Protein AF-A0A2N2WXF6-F1 (afdb_monomer)

Solvent-accessible surface area (backbone atoms only — not comparable to full-atom values): 20329 Å² total; per-residue (Å²): 140,81,84,92,84,90,85,88,83,91,85,85,88,80,92,73,84,76,74,72,74,76,75,70,70,71,74,76,61,56,58,72,74,42,48,30,47,74,72,28,68,58,71,64,45,76,46,80,55,61,87,89,50,69,46,80,43,76,74,46,60,40,32,38,48,75,59,39,47,95,58,101,67,74,48,44,33,34,38,33,31,18,39,60,92,53,82,56,78,78,55,28,78,71,47,73,38,71,59,57,52,54,74,30,26,41,49,58,44,38,51,41,45,43,70,25,67,50,55,57,79,39,79,42,53,36,31,40,33,42,41,34,42,49,83,92,68,79,44,64,69,34,63,25,75,66,42,45,29,34,39,21,34,58,78,72,64,51,40,56,33,22,48,21,18,42,70,78,66,62,43,38,75,77,30,52,42,23,27,17,85,37,55,92,41,50,52,23,31,25,45,40,70,42,38,62,53,59,72,97,52,32,20,28,37,39,36,26,39,28,96,84,65,49,41,41,93,88,53,29,59,46,38,14,19,66,74,76,81,78,40,40,43,28,75,66,93,39,34,60,36,77,64,97,57,63,46,39,22,47,37,36,38,27,72,82,80,30,33,41,50,77,43,81,46,52,45,23,44,35,16,64,16,38,93,65,22,57,62,72,97,63,78,67,56,51,86,83,40,50,46,71,40,48,76,38,84,89,80,52,28,30,36,41,76,49,63,34,36,61,33,35,33,37,39,24,32,54,57,23,77,90,48,27,38,12,27,70,83,75,78,53,48,48,34,83,73,30,37,68,36,79,37,87,59,63,45,39,30,43,38,36,42,36,46,58,44,40,95,61,22,34,60,49,80,44,76,59,132

Nearest PDB structures (foldseek):
  1c12-assembly1_B  TM=3.785E-01  e=2.304E-01  Mus musculus
  3uls-assembly2_B  TM=2.995E-01  e=1.316E-01  Homo sapiens
  8x0x-assembly1_H  TM=3.330E-01  e=4.945E-01  Homo sapiens
  7kgv-assembly1_D  TM=3.093E-01  e=8.229E-01  Mus musculus
  8ef3-assembly2_C  TM=3.001E-01  e=1.679E+00  Macaca mulatta

Secondary structure (DSSP, 8-state):
---------------------------------B---EEESPTT-EEE--TTS-TTSEEEEEEEPPPB-SS---EEEEEEEEETTSTTSS-EEEEEESSSEEEEEHHHHHHHHHHTTPPTTS-EEEEEEEEEEESSSSPPPEEPPPEEEEEE-------EEE--BGGGTS-GGGS-EEE-SSTT--EEEEEEEE-S-SGGG-SB-EE---TTS--STTTS-EEEE-SS-SSBEESSSPBPB--SSSEEEEEEEETTTTEEEEEE--EEEEBTTSTTBSPPSS-S--TTSSEEPEEETTTTEEEEEEEE-SSEEEEEETTEEEEEEE-SSSSSB-EETPPPEEP-S-EEEEEEEE--STT--EEEEEE--

pLDDT: mean 90.27, std 15.22, range [34.81, 98.88]

Mean predicted aligned error: 9.5 Å

Structure (mmCIF, N/CA/C/O backbone):
data_AF-A0A2N2WXF6-F1
#
_entry.id   AF-A0A2N2WXF6-F1
#
loop_
_atom_site.group_PDB
_atom_site.id
_atom_site.type_symbol
_atom_site.label_atom_id
_atom_site.label_alt_id
_atom_site.label_comp_id
_atom_site.label_asym_id
_atom_site.label_entity_id
_atom_site.label_seq_id
_atom_site.pdbx_PDB_ins_code
_atom_site.Cartn_x
_atom_site.Cartn_y
_atom_site.Cartn_z
_atom_site.occupancy
_atom_site.B_iso_or_equiv
_atom_site.auth_seq_id
_atom_site.auth_comp_id
_atom_site.auth_asym_id
_atom_site.auth_atom_id
_atom_site.pdbx_PDB_model_num
ATOM 1 N N . MET A 1 1 ? -80.397 -57.110 -20.026 1.00 34.81 1 MET A N 1
ATOM 2 C CA . MET A 1 1 ? -79.674 -58.390 -20.233 1.00 34.81 1 MET A CA 1
ATOM 3 C C . MET A 1 1 ? -78.201 -58.099 -19.956 1.00 34.81 1 MET A C 1
ATOM 5 O O . MET A 1 1 ? -77.703 -57.219 -20.628 1.00 34.81 1 MET A O 1
ATOM 9 N N . LYS A 1 2 ? -77.456 -58.656 -18.992 1.00 36.03 2 LYS A N 1
ATOM 10 C CA . LYS A 1 2 ? -77.538 -59.871 -18.164 1.00 36.03 2 LYS A CA 1
ATOM 11 C C . LYS A 1 2 ? -76.634 -59.682 -16.908 1.00 36.03 2 LYS A C 1
ATOM 13 O O . LYS A 1 2 ? -75.525 -59.198 -17.074 1.00 36.03 2 LYS A O 1
ATOM 18 N N . ASN A 1 3 ? -77.138 -60.126 -15.742 1.00 37.66 3 ASN A N 1
ATOM 19 C CA . ASN A 1 3 ? -76.495 -60.833 -14.597 1.00 37.66 3 ASN A CA 1
ATOM 20 C C . ASN A 1 3 ? -75.358 -60.110 -13.821 1.00 37.66 3 ASN A C 1
ATOM 22 O O . ASN A 1 3 ? -74.318 -59.844 -14.400 1.00 37.66 3 ASN A O 1
ATOM 26 N N . ILE A 1 4 ? -75.444 -59.698 -12.541 1.00 46.06 4 ILE A N 1
ATOM 27 C CA . ILE A 1 4 ? -75.724 -60.375 -11.240 1.00 46.06 4 ILE A CA 1
ATOM 28 C C . ILE A 1 4 ? -74.871 -61.641 -10.986 1.00 46.06 4 ILE A C 1
ATOM 30 O O . ILE A 1 4 ? -75.158 -62.653 -11.615 1.00 46.06 4 ILE A O 1
ATOM 34 N N . PHE A 1 5 ? -73.914 -61.599 -10.028 1.00 44.88 5 PHE A N 1
ATOM 35 C CA . PHE A 1 5 ? -73.783 -62.481 -8.828 1.00 44.88 5 PHE A CA 1
ATOM 36 C C . PHE A 1 5 ? -72.400 -62.392 -8.102 1.00 44.88 5 PHE A C 1
ATOM 38 O O . PHE A 1 5 ? -71.401 -62.822 -8.659 1.00 44.88 5 PHE A O 1
ATOM 45 N N . LYS A 1 6 ? -72.441 -61.954 -6.821 1.00 37.81 6 LYS A N 1
ATOM 46 C CA . LYS A 1 6 ? -71.768 -62.448 -5.574 1.00 37.81 6 LYS A CA 1
ATOM 47 C C . LYS A 1 6 ? -70.219 -62.444 -5.456 1.00 37.81 6 LYS A C 1
ATOM 49 O O . LYS A 1 6 ? -69.533 -62.856 -6.368 1.00 37.81 6 LYS A O 1
ATOM 54 N N . PHE A 1 7 ? -69.601 -62.050 -4.329 1.00 41.47 7 PHE A N 1
ATOM 55 C CA . PHE A 1 7 ? -69.764 -62.628 -2.981 1.00 41.47 7 PHE A CA 1
ATOM 56 C C . PHE A 1 7 ? -69.361 -61.676 -1.829 1.00 41.47 7 PHE A C 1
ATOM 58 O O . PHE A 1 7 ? -68.439 -60.877 -1.943 1.00 41.47 7 PHE A O 1
ATOM 65 N N . LEU A 1 8 ? -70.063 -61.846 -0.708 1.00 47.53 8 LEU A N 1
ATOM 66 C CA . LEU A 1 8 ? -69.874 -61.271 0.625 1.00 47.53 8 LEU A CA 1
ATOM 67 C C . LEU A 1 8 ? -68.949 -62.185 1.453 1.00 47.53 8 LEU A C 1
ATOM 69 O O . LEU A 1 8 ? -69.229 -63.381 1.506 1.00 47.53 8 LEU A O 1
ATOM 73 N N . PHE A 1 9 ? -67.954 -61.651 2.173 1.00 38.91 9 PHE A N 1
ATOM 74 C CA . PHE A 1 9 ? -67.569 -62.215 3.475 1.00 38.91 9 PHE A CA 1
ATOM 75 C C . PHE A 1 9 ? -66.915 -61.171 4.390 1.00 38.91 9 PHE A C 1
ATOM 77 O O . PHE A 1 9 ? -65.898 -60.563 4.072 1.00 38.91 9 PHE A O 1
ATOM 84 N N . LEU A 1 10 ? -67.569 -60.985 5.530 1.00 44.59 10 LEU A N 1
ATOM 85 C CA . LEU A 1 10 ? -67.175 -60.232 6.709 1.00 44.59 10 LEU A CA 1
ATOM 86 C C . LEU A 1 10 ? -66.185 -61.088 7.518 1.00 44.59 10 LEU A C 1
ATOM 88 O O . LEU A 1 10 ? -66.525 -62.222 7.853 1.00 44.59 10 LEU A O 1
ATOM 92 N N . LEU A 1 11 ? -65.010 -60.561 7.881 1.00 44.84 11 LEU A N 1
ATOM 93 C CA . LEU A 1 11 ? -64.246 -61.093 9.011 1.00 44.84 11 LEU A CA 1
ATOM 94 C C . LEU A 1 11 ? -63.618 -59.966 9.841 1.00 44.84 11 LEU A C 1
ATOM 96 O O . LEU A 1 11 ? -62.830 -59.148 9.383 1.00 44.84 11 LEU A O 1
ATOM 100 N N . THR A 1 12 ? -64.079 -59.971 11.076 1.00 45.47 12 THR A N 1
ATOM 101 C CA . THR A 1 12 ? -63.810 -59.179 12.266 1.00 45.47 12 THR A CA 1
ATOM 102 C C . THR A 1 12 ? -62.343 -59.130 12.720 1.00 45.47 12 THR A C 1
ATOM 104 O O . THR A 1 12 ? -61.651 -60.140 12.696 1.00 45.47 12 THR A O 1
ATOM 107 N N . PHE A 1 13 ? -62.007 -57.990 13.343 1.00 41.56 13 PHE A N 1
ATOM 108 C CA . PHE A 1 13 ? -61.134 -57.841 14.523 1.00 41.56 13 PHE A CA 1
ATOM 109 C C . PHE A 1 13 ? -59.609 -57.835 14.322 1.00 41.56 13 PHE A C 1
ATOM 111 O O . PHE A 1 13 ? -58.979 -58.886 14.305 1.00 41.56 13 PHE A O 1
ATOM 118 N N . THR A 1 14 ? -58.992 -56.649 14.385 1.00 47.09 14 THR A N 1
ATOM 119 C CA . THR A 1 14 ? -58.026 -56.343 15.463 1.00 47.09 14 THR A CA 1
ATOM 120 C C . THR A 1 14 ? -57.736 -54.843 15.545 1.00 47.09 14 THR A C 1
ATOM 122 O O . THR A 1 14 ? -57.273 -54.217 14.599 1.00 47.09 14 THR A O 1
ATOM 125 N N . VAL A 1 15 ? -58.024 -54.275 16.716 1.00 52.28 15 VAL A N 1
ATOM 126 C CA . VAL A 1 15 ? -57.452 -53.019 17.197 1.00 52.28 15 VAL A CA 1
ATOM 127 C C . VAL A 1 15 ? -55.966 -53.265 17.437 1.00 52.28 15 VAL A C 1
ATOM 129 O O . VAL A 1 15 ? -55.613 -54.070 18.295 1.00 52.28 15 VAL A O 1
ATOM 132 N N . THR A 1 16 ? -55.104 -52.547 16.728 1.00 46.34 16 THR A N 1
ATOM 133 C CA . THR A 1 16 ? -53.757 -52.240 17.211 1.00 46.34 16 THR A CA 1
ATOM 134 C C . THR A 1 16 ? -53.600 -50.735 17.154 1.00 46.34 16 THR A C 1
ATOM 136 O O . THR A 1 16 ? -53.390 -50.149 16.094 1.00 46.34 16 THR A O 1
ATOM 139 N N . LEU A 1 17 ? -53.763 -50.124 18.323 1.00 46.56 17 LEU A N 1
ATOM 140 C CA . LEU A 1 17 ? -53.219 -48.816 18.635 1.00 46.56 17 LEU A CA 1
ATOM 141 C C . LEU A 1 17 ? -51.705 -48.896 18.404 1.00 46.56 17 LEU A C 1
ATOM 143 O O . LEU A 1 17 ? -50.976 -49.376 19.267 1.00 46.56 17 LEU A O 1
ATOM 147 N N . PHE A 1 18 ? -51.228 -48.453 17.244 1.00 48.16 18 PHE A N 1
ATOM 148 C CA . PHE A 1 18 ? -49.892 -47.883 17.191 1.00 48.16 18 PHE A CA 1
ATOM 149 C C . PHE A 1 18 ? -50.034 -46.464 17.732 1.00 48.16 18 PHE A C 1
ATOM 151 O O . PHE A 1 18 ? -50.388 -45.533 17.011 1.00 48.16 18 PHE A O 1
ATOM 158 N N . SER A 1 19 ? -49.822 -46.337 19.042 1.00 44.06 19 SER A N 1
ATOM 159 C CA . SER A 1 19 ? -49.253 -45.115 19.590 1.00 44.06 19 SER A CA 1
ATOM 160 C C . SER A 1 19 ? -47.913 -44.949 18.882 1.00 44.06 19 SER A C 1
ATOM 162 O O . SER A 1 19 ? -46.944 -45.625 19.218 1.00 44.06 19 SER A O 1
ATOM 164 N N . CYS A 1 20 ? -47.863 -44.124 17.836 1.00 44.50 20 CYS A N 1
ATOM 165 C CA . CYS A 1 20 ? -46.648 -43.355 17.653 1.00 44.50 20 CYS A CA 1
ATOM 166 C C . CYS A 1 20 ? -46.577 -42.509 18.914 1.00 44.50 20 CYS A C 1
ATOM 168 O O . CYS A 1 20 ? -47.390 -41.600 19.079 1.00 44.50 20 CYS A O 1
ATOM 170 N N . ASP A 1 21 ? -45.667 -42.863 19.821 1.00 43.91 21 ASP A N 1
ATOM 171 C CA . ASP A 1 21 ? -45.118 -41.868 20.720 1.00 43.91 21 ASP A CA 1
ATOM 172 C C . ASP A 1 21 ? -44.695 -40.712 19.814 1.00 43.91 21 ASP A C 1
ATOM 174 O O . ASP A 1 21 ? -43.695 -40.782 19.096 1.00 43.91 21 ASP A O 1
ATOM 178 N N . ASN A 1 22 ? -45.498 -39.649 19.807 1.00 46.41 22 ASN A N 1
ATOM 179 C CA . ASN A 1 22 ? -44.905 -38.338 19.731 1.00 46.41 22 ASN A CA 1
ATOM 180 C C . ASN A 1 22 ? -44.060 -38.277 21.000 1.00 46.41 22 ASN A C 1
ATOM 182 O O . ASN A 1 22 ? -44.533 -37.863 22.056 1.00 46.41 22 ASN A O 1
ATOM 186 N N . GLU A 1 23 ? -42.824 -38.764 20.896 1.00 44.28 23 GLU A N 1
ATOM 187 C CA . GLU A 1 23 ? -41.710 -38.214 21.641 1.00 44.28 23 GLU A CA 1
ATOM 188 C C . GLU A 1 23 ? -41.713 -36.727 21.271 1.00 44.28 23 GLU A C 1
ATOM 190 O O . GLU A 1 23 ? -40.991 -36.270 20.383 1.00 44.28 23 GLU A O 1
ATOM 195 N N . ASP A 1 24 ? -42.594 -35.973 21.934 1.00 45.84 24 ASP A N 1
ATOM 196 C CA . ASP A 1 24 ? -42.311 -34.629 22.377 1.00 45.84 24 ASP A CA 1
ATOM 197 C C . ASP A 1 24 ? -41.002 -34.772 23.153 1.00 45.84 24 ASP A C 1
ATOM 199 O O . ASP A 1 24 ? -40.972 -34.862 24.382 1.00 45.84 24 ASP A O 1
ATOM 203 N N . GLN A 1 25 ? -39.882 -34.816 22.423 1.00 50.38 25 GLN A N 1
ATOM 204 C CA . GLN A 1 25 ? -38.654 -34.271 22.943 1.00 50.38 25 GLN A CA 1
ATOM 205 C C . GLN A 1 25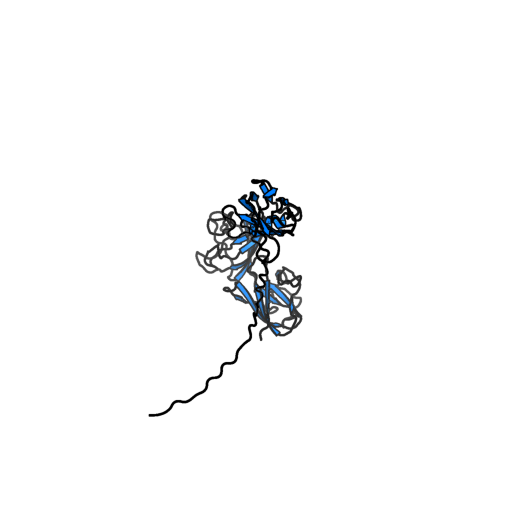 ? -39.017 -32.828 23.217 1.00 50.38 25 GLN A C 1
ATOM 207 O O . GLN A 1 25 ? -38.971 -31.989 22.319 1.00 50.38 25 GLN A O 1
ATOM 212 N N . ALA A 1 26 ? -39.487 -32.577 24.439 1.00 47.69 26 ALA A N 1
ATOM 213 C CA . ALA A 1 26 ? -39.651 -31.255 24.978 1.00 47.69 26 ALA A CA 1
ATOM 214 C C . ALA A 1 26 ? -38.295 -30.596 24.762 1.00 47.69 26 ALA A C 1
ATOM 216 O O . ALA A 1 26 ? -37.340 -30.867 25.492 1.00 47.69 26 ALA A O 1
ATOM 217 N N . GLN A 1 27 ? -38.172 -29.823 23.679 1.00 51.12 27 GLN A N 1
ATOM 218 C CA . GLN A 1 27 ? -37.011 -28.991 23.470 1.00 51.12 27 GLN A CA 1
ATOM 219 C C . GLN A 1 27 ? -36.976 -28.126 24.715 1.00 51.12 27 GLN A C 1
ATOM 221 O O . GLN A 1 27 ? -37.890 -27.338 24.956 1.00 51.12 27 GLN A O 1
ATOM 226 N N . LEU A 1 28 ? -35.973 -28.355 25.560 1.00 55.12 28 LEU A N 1
ATOM 227 C CA . LEU A 1 28 ? -35.718 -27.537 26.729 1.00 55.12 28 LEU A CA 1
ATOM 228 C C . LEU A 1 28 ? -35.285 -26.165 26.209 1.00 55.12 28 LEU A C 1
ATOM 230 O O . LEU A 1 28 ? -34.100 -25.864 26.106 1.00 55.12 28 LEU A O 1
ATOM 234 N N . THR A 1 29 ? -36.253 -25.343 25.813 1.00 58.97 29 THR A N 1
ATOM 235 C CA . THR A 1 29 ? -36.040 -23.936 25.509 1.00 58.97 29 THR A CA 1
ATOM 236 C C . THR A 1 29 ? -35.796 -23.232 26.826 1.00 58.97 29 THR A C 1
ATOM 238 O O . THR A 1 29 ? -36.723 -22.961 27.590 1.00 58.97 29 THR A O 1
ATOM 241 N N . ILE A 1 30 ? -34.526 -22.957 27.104 1.00 65.00 30 ILE A N 1
ATOM 242 C CA . ILE A 1 30 ? -34.134 -22.109 28.219 1.00 65.00 30 ILE A CA 1
ATOM 243 C C . ILE A 1 30 ? -34.532 -20.682 27.843 1.00 65.00 30 ILE A C 1
ATOM 245 O O . ILE A 1 30 ? -33.979 -20.096 26.910 1.00 65.00 30 ILE A O 1
ATOM 249 N N . SER A 1 31 ? -35.542 -20.147 28.529 1.00 65.19 31 SER A N 1
ATOM 250 C CA . SER A 1 31 ? -35.982 -18.774 28.310 1.00 65.19 31 SER A CA 1
ATOM 251 C C . SER A 1 31 ? -35.073 -17.803 29.059 1.00 65.19 31 SER A C 1
ATOM 253 O O . SER A 1 31 ? -34.809 -18.010 30.245 1.00 65.19 31 SER A O 1
ATOM 255 N N . PRO A 1 32 ? -34.624 -16.729 28.406 1.00 69.88 32 PRO A N 1
ATOM 256 C CA . PRO A 1 32 ? -33.845 -15.709 29.078 1.00 69.88 32 PRO A CA 1
ATOM 257 C C . PRO A 1 32 ? -34.661 -14.899 30.092 1.00 69.88 32 PRO A C 1
ATOM 259 O O . PRO A 1 32 ? -35.878 -14.750 29.950 1.00 69.88 32 PRO A O 1
ATOM 262 N N . LYS A 1 33 ? -33.982 -14.365 31.114 1.00 79.94 33 LYS A N 1
ATOM 263 C CA . LYS A 1 33 ? -34.618 -13.663 32.245 1.00 79.94 33 LYS A CA 1
ATOM 264 C C . LYS A 1 33 ? -34.015 -12.305 32.557 1.00 79.94 33 LYS A C 1
ATOM 266 O O . LYS A 1 33 ? -34.724 -11.436 33.054 1.00 79.94 33 LYS A O 1
ATOM 271 N N . GLY A 1 34 ? -32.737 -12.122 32.256 1.00 82.50 34 GLY A N 1
ATOM 272 C CA . GLY A 1 34 ? -32.068 -10.833 32.344 1.00 82.50 34 GLY A CA 1
ATOM 273 C C . GLY A 1 34 ? -30.745 -10.870 31.598 1.00 82.50 34 GLY A C 1
ATOM 274 O O . GLY A 1 34 ? -30.006 -11.853 31.693 1.00 82.50 34 GLY A O 1
ATOM 275 N N . ALA A 1 35 ? -30.455 -9.807 30.855 1.00 87.62 35 ALA A N 1
ATOM 276 C CA . ALA A 1 35 ? -29.154 -9.629 30.235 1.00 87.62 35 ALA A CA 1
ATOM 277 C C . ALA A 1 35 ? -28.080 -9.331 31.292 1.00 87.62 35 ALA A C 1
ATOM 279 O O . ALA A 1 35 ? -28.384 -8.917 32.411 1.00 87.62 35 ALA A O 1
ATOM 280 N N . GLY A 1 36 ? -26.819 -9.557 30.922 1.00 90.44 36 GLY A N 1
ATOM 281 C CA . GLY A 1 36 ? -25.702 -9.044 31.706 1.00 90.44 36 GLY A CA 1
ATOM 282 C C . GLY A 1 36 ? -25.652 -7.518 31.634 1.00 90.44 36 GLY A C 1
ATOM 283 O O . GLY A 1 36 ? -26.068 -6.927 30.639 1.00 90.44 36 GLY A O 1
ATOM 284 N N . GLU A 1 37 ? -25.130 -6.892 32.681 1.00 96.12 37 GLU A N 1
ATOM 285 C CA . GLU A 1 37 ? -24.944 -5.441 32.761 1.00 96.12 37 GLU A CA 1
ATOM 286 C C . GLU A 1 37 ? -23.451 -5.136 32.792 1.00 96.12 37 GLU A C 1
ATOM 288 O O . GLU A 1 37 ? -22.734 -5.700 33.621 1.00 96.12 37 GLU A O 1
ATOM 293 N N . ILE A 1 38 ? -22.985 -4.267 31.895 1.00 98.00 38 ILE A N 1
ATOM 294 C CA . ILE A 1 38 ? -21.584 -3.842 31.855 1.00 98.00 38 ILE A CA 1
ATOM 295 C C . ILE A 1 38 ? -21.299 -2.975 33.082 1.00 98.00 38 ILE A C 1
ATOM 297 O O . ILE A 1 38 ? -21.958 -1.967 33.309 1.00 98.00 38 ILE A O 1
ATOM 301 N N . THR A 1 39 ? -20.301 -3.372 33.866 1.00 97.88 39 THR A N 1
ATOM 302 C CA . THR A 1 39 ? -19.884 -2.680 35.094 1.00 97.88 39 THR A CA 1
ATOM 303 C C . THR A 1 39 ? -18.593 -1.885 34.919 1.00 97.88 39 THR A C 1
ATOM 305 O O . THR A 1 39 ? -18.289 -1.017 35.731 1.00 97.88 39 THR A O 1
ATOM 308 N N . SER A 1 40 ? -17.802 -2.200 33.892 1.00 97.25 40 SER A N 1
ATOM 309 C CA . SER A 1 40 ? -16.583 -1.476 33.531 1.00 97.25 40 SER A CA 1
ATOM 310 C C . SER A 1 40 ? -16.248 -1.731 32.057 1.00 97.25 40 SER A C 1
ATOM 312 O O . SER A 1 40 ? -16.478 -2.855 31.604 1.00 97.25 40 SER A O 1
ATOM 314 N N . PRO A 1 41 ? -15.684 -0.762 31.315 1.00 97.69 41 PRO A N 1
ATOM 315 C CA . PRO A 1 41 ? -15.439 0.628 31.721 1.00 97.69 41 PRO A CA 1
ATOM 316 C C . PRO A 1 41 ? -16.738 1.418 31.946 1.00 97.69 41 PRO A C 1
ATOM 318 O O . PRO A 1 41 ? -17.813 0.992 31.536 1.00 97.69 41 PRO A O 1
ATOM 321 N N . GLU A 1 42 ? -16.648 2.567 32.618 1.00 96.88 42 GLU A N 1
ATOM 322 C CA . GLU A 1 42 ? -17.785 3.489 32.722 1.00 96.88 42 GLU A CA 1
ATOM 323 C C . GLU A 1 42 ? -18.061 4.140 31.358 1.00 96.88 42 GLU A C 1
ATOM 325 O O . GLU A 1 42 ? -17.135 4.393 30.575 1.00 96.88 42 GLU A O 1
ATOM 330 N N . ALA A 1 43 ? -19.328 4.447 31.074 1.00 96.94 43 ALA A N 1
ATOM 331 C CA . ALA A 1 43 ? -19.690 5.197 29.876 1.00 96.94 43 ALA A CA 1
ATOM 332 C C . ALA A 1 43 ? -18.969 6.559 29.850 1.00 96.94 43 ALA A C 1
ATOM 334 O O . ALA A 1 43 ? -18.886 7.258 30.858 1.00 96.94 43 ALA A O 1
ATOM 335 N N . GLY A 1 44 ? -18.435 6.929 28.689 1.00 97.12 44 GLY A N 1
ATOM 336 C CA . GLY A 1 44 ? -17.627 8.129 28.485 1.00 97.12 44 GLY A CA 1
ATOM 337 C C . GLY A 1 44 ? -16.143 7.969 28.826 1.00 97.12 44 GLY A C 1
ATOM 338 O O . GLY A 1 44 ? -15.398 8.938 28.686 1.00 97.12 44 GLY A O 1
ATOM 339 N N . THR A 1 45 ? -15.682 6.781 29.242 1.00 98.44 45 THR A N 1
ATOM 340 C CA . THR A 1 45 ? -14.241 6.521 29.420 1.00 98.44 45 THR A CA 1
ATOM 341 C C . THR A 1 45 ? -13.489 6.796 28.117 1.00 98.44 45 THR A C 1
ATOM 343 O O . THR A 1 45 ? -13.935 6.389 27.044 1.00 98.44 45 THR A O 1
ATOM 346 N N . VAL A 1 46 ? -12.343 7.475 28.216 1.00 98.56 46 VAL A N 1
ATOM 347 C CA . VAL A 1 46 ? -11.499 7.846 27.073 1.00 98.56 46 VAL A CA 1
ATOM 348 C C . VAL A 1 46 ? -10.282 6.925 26.995 1.00 98.56 46 VAL A C 1
ATOM 350 O O . VAL A 1 46 ? -9.548 6.793 27.974 1.00 98.56 46 VAL A O 1
ATOM 353 N N . PHE A 1 47 ? -10.032 6.354 25.819 1.00 98.19 47 PHE A N 1
ATOM 354 C CA . PHE A 1 47 ? -8.832 5.586 25.492 1.00 98.19 47 PHE A CA 1
ATOM 355 C C . PHE A 1 47 ? -8.085 6.257 24.338 1.00 98.19 47 PHE A C 1
ATOM 357 O O . PHE A 1 47 ? -8.607 6.366 23.233 1.00 98.19 47 PHE A O 1
ATOM 364 N N . VAL A 1 48 ? -6.846 6.684 24.574 1.00 97.56 48 VAL A N 1
ATOM 365 C CA . VAL A 1 48 ? -5.954 7.191 23.521 1.00 97.56 48 VAL A CA 1
ATOM 366 C C . VAL A 1 48 ? -4.861 6.156 23.315 1.00 97.56 48 VAL A C 1
ATOM 368 O O . VAL A 1 48 ? -4.066 5.924 24.221 1.00 97.56 48 VAL A O 1
ATOM 371 N N . LEU A 1 49 ? -4.860 5.502 22.156 1.00 96.88 49 LEU A N 1
ATOM 372 C CA . LEU A 1 49 ? -3.934 4.414 21.856 1.00 96.88 49 LEU A CA 1
ATOM 373 C C . LEU A 1 49 ? -2.662 4.969 21.213 1.00 96.88 49 LEU A C 1
ATOM 375 O O . LEU A 1 49 ? -2.727 5.866 20.372 1.00 96.88 49 LEU A O 1
ATOM 379 N N . ASN A 1 50 ? -1.506 4.430 21.602 1.00 91.12 50 ASN A N 1
ATOM 380 C CA . ASN A 1 50 ? -0.204 4.894 21.133 1.00 91.12 50 ASN A CA 1
ATOM 381 C C . ASN A 1 50 ? 0.594 3.745 20.480 1.00 91.12 50 ASN A C 1
ATOM 383 O O . ASN A 1 50 ? 0.848 2.735 21.144 1.00 91.12 50 ASN A O 1
ATOM 387 N N . PRO A 1 51 ? 1.041 3.887 19.215 1.00 90.00 51 PRO A N 1
ATOM 388 C CA . PRO A 1 51 ? 1.868 2.873 18.557 1.00 90.00 51 PRO A CA 1
ATOM 389 C C . PRO A 1 51 ? 3.248 2.687 19.207 1.00 90.00 51 PRO A C 1
ATOM 391 O O . PRO A 1 51 ? 3.871 1.645 19.021 1.00 90.00 51 PRO A O 1
ATOM 394 N N . GLU A 1 52 ? 3.741 3.668 19.970 1.00 90.56 52 GLU A N 1
ATOM 395 C CA . GLU A 1 52 ? 5.054 3.602 20.629 1.00 90.56 52 GLU A CA 1
ATOM 396 C C . GLU A 1 52 ? 5.047 2.770 21.924 1.00 90.56 52 GLU A C 1
ATOM 398 O O . GLU A 1 52 ? 6.106 2.425 22.454 1.00 90.56 52 GLU A O 1
ATOM 403 N N . GLU A 1 53 ? 3.868 2.437 22.456 1.00 92.12 53 GLU A N 1
ATOM 404 C CA . GLU A 1 53 ? 3.744 1.579 23.633 1.00 92.12 53 GLU A CA 1
ATOM 405 C C . GLU A 1 53 ? 3.929 0.096 23.276 1.00 92.12 53 GLU A C 1
ATOM 407 O O . GLU A 1 53 ? 3.723 -0.334 22.139 1.00 92.12 53 GLU A O 1
ATOM 412 N N . ASN A 1 54 ? 4.305 -0.724 24.267 1.00 93.69 54 ASN A N 1
ATOM 413 C CA . ASN A 1 54 ? 4.391 -2.168 24.060 1.00 93.69 54 ASN A CA 1
ATOM 414 C C . ASN A 1 54 ? 2.995 -2.739 23.780 1.00 93.69 54 ASN A C 1
ATOM 416 O O . ASN A 1 54 ? 2.156 -2.823 24.677 1.00 93.69 54 ASN A O 1
ATOM 420 N N . GLN A 1 55 ? 2.798 -3.191 22.544 1.00 93.56 55 GLN A N 1
ATOM 421 C CA . GLN A 1 55 ? 1.514 -3.621 22.003 1.00 93.56 55 GLN A CA 1
ATOM 422 C C . GLN A 1 55 ? 0.869 -4.785 22.769 1.00 93.56 55 GLN A C 1
ATOM 424 O O . GLN A 1 55 ? -0.346 -4.948 22.717 1.00 93.56 55 GLN A O 1
ATOM 429 N N . THR A 1 56 ? 1.646 -5.562 23.533 1.00 96.62 56 THR A N 1
ATOM 430 C CA . THR A 1 56 ? 1.133 -6.669 24.357 1.00 96.62 56 THR A CA 1
ATOM 431 C C . THR A 1 56 ? 0.610 -6.237 25.730 1.00 96.62 56 THR A C 1
ATOM 433 O O . THR A 1 56 ? 0.107 -7.073 26.479 1.00 96.62 56 THR A O 1
ATOM 436 N N . ASN A 1 57 ? 0.747 -4.964 26.109 1.00 97.19 57 ASN A N 1
ATOM 437 C CA . ASN A 1 57 ? 0.217 -4.466 27.376 1.00 97.19 57 ASN A CA 1
ATOM 438 C C . ASN A 1 57 ? -1.316 -4.457 27.344 1.00 97.19 57 ASN A C 1
ATOM 440 O O . ASN A 1 57 ? -1.915 -3.992 26.378 1.00 97.19 57 ASN A O 1
ATOM 444 N N . THR A 1 58 ? -1.963 -4.937 28.406 1.00 97.75 58 THR A N 1
ATOM 445 C CA . THR A 1 58 ? -3.421 -4.829 28.559 1.00 97.75 58 THR A CA 1
ATOM 446 C C . THR A 1 58 ? -3.825 -3.365 28.710 1.00 97.75 58 THR A C 1
ATOM 448 O O . THR A 1 58 ? -3.342 -2.696 29.621 1.00 97.75 58 THR A O 1
ATOM 451 N N . ILE A 1 59 ? -4.728 -2.887 27.851 1.00 97.69 59 ILE A N 1
ATOM 452 C CA . ILE A 1 59 ? -5.235 -1.503 27.890 1.00 97.69 59 ILE A CA 1
ATOM 453 C C . ILE A 1 59 ? -6.742 -1.446 28.114 1.00 97.69 59 ILE A C 1
ATOM 455 O O . ILE A 1 59 ? -7.245 -0.520 28.742 1.00 97.69 59 ILE A O 1
ATOM 459 N N . PHE A 1 60 ? -7.459 -2.463 27.641 1.00 98.19 60 PHE A N 1
ATOM 460 C CA . PHE A 1 60 ? -8.904 -2.537 27.734 1.00 98.19 60 PHE A CA 1
ATOM 461 C C . PHE A 1 60 ? -9.292 -3.777 28.528 1.00 98.19 60 PHE A C 1
ATOM 463 O O . PHE A 1 60 ? -8.804 -4.879 28.283 1.00 98.19 60 PHE A O 1
ATOM 470 N N . THR A 1 61 ? -10.159 -3.602 29.518 1.00 98.25 61 THR A N 1
ATOM 471 C CA . THR A 1 61 ? -10.808 -4.706 30.222 1.00 98.25 61 THR A CA 1
ATOM 472 C C . THR A 1 61 ? -12.254 -4.326 30.449 1.00 98.25 61 THR A C 1
ATOM 474 O O . THR A 1 61 ? -12.542 -3.344 31.128 1.00 98.25 61 THR A O 1
ATOM 477 N N . ILE A 1 62 ? -13.146 -5.117 29.870 1.00 98.38 62 ILE A N 1
ATOM 478 C CA . ILE A 1 62 ? -14.582 -5.005 30.070 1.00 98.38 62 ILE A CA 1
ATOM 479 C C . ILE A 1 62 ? -15.023 -6.061 31.079 1.00 98.38 62 ILE A C 1
ATOM 481 O O . ILE A 1 62 ? -14.600 -7.215 31.001 1.00 98.38 62 ILE A O 1
ATOM 485 N N . THR A 1 63 ? -15.860 -5.664 32.034 1.00 98.44 63 THR A N 1
ATOM 486 C CA . THR A 1 63 ? -16.440 -6.538 33.061 1.00 98.44 63 THR A CA 1
ATOM 487 C C . THR A 1 63 ? -17.946 -6.343 33.128 1.00 98.44 63 THR A C 1
ATOM 489 O O . THR A 1 63 ? -18.455 -5.259 32.836 1.00 98.44 63 THR A O 1
ATOM 492 N N . TRP A 1 64 ? -18.670 -7.400 33.490 1.00 98.19 64 TRP A N 1
ATOM 493 C CA . TRP A 1 64 ? -20.127 -7.370 33.569 1.00 98.19 64 TRP A CA 1
ATOM 494 C C . TRP A 1 64 ? -20.682 -8.300 34.645 1.00 98.19 64 TRP A C 1
ATOM 496 O O . TRP A 1 64 ? -20.023 -9.233 35.103 1.00 98.19 64 TRP A O 1
ATOM 506 N N . ASN A 1 65 ? -21.938 -8.074 35.018 1.00 96.25 65 ASN A N 1
ATOM 507 C CA . ASN A 1 65 ? -22.720 -9.029 35.794 1.00 96.25 65 ASN A CA 1
ATOM 508 C C . ASN A 1 65 ? -23.189 -10.185 34.900 1.00 96.25 65 ASN A C 1
ATOM 510 O O . ASN A 1 65 ? -23.553 -9.974 33.744 1.00 96.25 65 ASN A O 1
ATOM 514 N N . SER A 1 66 ? -23.215 -11.411 35.432 1.00 93.56 66 SER A N 1
ATOM 515 C CA . SER A 1 66 ? -23.661 -12.584 34.669 1.00 93.56 66 SER A CA 1
ATOM 516 C C . SER A 1 66 ? -25.109 -12.435 34.188 1.00 93.56 66 SER A C 1
ATOM 518 O O . SER A 1 66 ? -25.975 -12.011 34.951 1.00 93.56 66 SER A O 1
ATOM 520 N N . ALA A 1 67 ? -25.387 -12.866 32.956 1.00 91.44 67 ALA A N 1
ATOM 521 C CA . ALA A 1 67 ? -26.753 -12.988 32.453 1.00 91.44 67 ALA A CA 1
ATOM 522 C C . ALA A 1 67 ? -27.537 -14.061 33.235 1.00 91.44 67 ALA A C 1
ATOM 524 O O . ALA A 1 67 ? -26.951 -15.027 33.738 1.00 91.44 67 ALA A O 1
ATOM 525 N N . ASN A 1 68 ? -28.863 -13.903 33.318 1.00 89.44 68 ASN A N 1
ATOM 526 C CA . ASN A 1 68 ? -29.758 -14.831 34.006 1.00 89.44 68 ASN A CA 1
ATOM 527 C C . ASN A 1 68 ? -30.629 -15.627 33.019 1.00 89.44 68 ASN A C 1
ATOM 529 O O . ASN A 1 68 ? -31.350 -15.061 32.192 1.00 89.44 68 ASN A O 1
ATOM 533 N N . TYR A 1 69 ? -30.604 -16.949 33.182 1.00 86.75 69 TYR A N 1
ATOM 534 C CA . TYR A 1 69 ? -31.381 -17.930 32.424 1.00 86.75 69 TYR A CA 1
ATOM 535 C C . TYR A 1 69 ? -32.226 -18.855 33.329 1.00 86.75 69 TYR A C 1
ATOM 537 O O . TYR A 1 69 ? -32.753 -19.857 32.854 1.00 86.75 69 TYR A O 1
ATOM 545 N N . ASP A 1 70 ? -32.328 -18.557 34.633 1.00 82.56 70 ASP A N 1
ATOM 546 C CA . ASP A 1 70 ? -33.011 -19.339 35.686 1.00 82.56 70 ASP A CA 1
ATOM 547 C C . ASP A 1 70 ? -32.559 -20.810 35.819 1.00 82.56 70 ASP A C 1
ATOM 549 O O . ASP A 1 70 ? -33.139 -21.589 36.578 1.00 82.56 70 ASP A O 1
ATOM 553 N N . VAL A 1 71 ? -31.490 -21.198 35.121 1.00 80.25 71 VAL A N 1
ATOM 554 C CA . VAL A 1 71 ? -30.887 -22.530 35.185 1.00 80.25 71 VAL A CA 1
ATOM 555 C C . VAL A 1 71 ? -29.368 -22.415 35.340 1.00 80.25 71 VAL A C 1
ATOM 557 O O . VAL A 1 71 ? -28.747 -21.572 34.688 1.00 80.25 71 VAL A O 1
ATOM 560 N N . PRO A 1 72 ? -28.736 -23.254 36.179 1.00 78.75 72 PRO A N 1
ATOM 561 C CA . PRO A 1 72 ? -27.287 -23.275 36.331 1.00 78.75 72 PRO A CA 1
ATOM 562 C C . PRO A 1 72 ? -26.658 -23.955 35.108 1.00 78.75 72 PRO A C 1
ATOM 564 O O . PRO A 1 72 ? -26.506 -25.174 35.062 1.00 78.75 72 PRO A O 1
ATOM 567 N N . THR A 1 73 ? -26.322 -23.163 34.095 1.00 83.19 73 THR A N 1
ATOM 568 C CA . THR A 1 73 ? -25.689 -23.622 32.854 1.00 83.19 73 THR A CA 1
ATOM 569 C C . THR A 1 73 ? -24.495 -22.740 32.504 1.00 83.19 73 THR A C 1
ATOM 571 O O . THR A 1 73 ? -24.412 -21.593 32.940 1.00 83.19 73 THR A O 1
ATOM 574 N N . ALA A 1 74 ? -23.559 -23.276 31.722 1.00 87.81 74 ALA A N 1
ATOM 575 C CA . ALA A 1 74 ? -22.441 -22.497 31.211 1.00 87.81 74 ALA A CA 1
ATOM 576 C C . ALA A 1 74 ? -22.952 -21.462 30.197 1.00 87.81 74 ALA A C 1
ATOM 578 O O . ALA A 1 74 ? -23.675 -21.807 29.258 1.00 87.81 74 ALA A O 1
ATOM 579 N N . ILE A 1 75 ? -22.561 -20.204 30.397 1.00 91.50 75 ILE A N 1
ATOM 580 C CA . ILE A 1 75 ? -22.919 -19.082 29.533 1.00 91.50 75 ILE A CA 1
ATOM 581 C C . ILE A 1 75 ? -21.693 -18.718 28.702 1.00 91.50 75 ILE A C 1
ATOM 583 O O . ILE A 1 75 ? -20.602 -18.548 29.245 1.00 91.50 75 ILE A O 1
ATOM 587 N N . ASN A 1 76 ? -21.879 -18.598 27.392 1.00 93.62 76 ASN A N 1
ATOM 588 C CA . ASN A 1 76 ? -20.874 -18.037 26.501 1.00 93.62 76 ASN A CA 1
A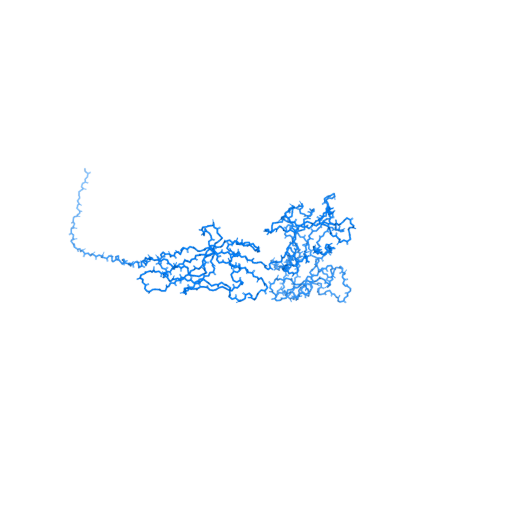TOM 589 C C . ASN A 1 76 ? -21.230 -16.585 26.187 1.00 93.62 76 ASN A C 1
ATOM 591 O O . ASN A 1 76 ? -22.369 -16.302 25.808 1.00 93.62 76 ASN A O 1
ATOM 595 N N . TYR A 1 77 ? -20.256 -15.695 26.321 1.00 96.06 77 TYR A N 1
ATOM 596 C CA . TYR A 1 77 ? -20.368 -14.274 26.036 1.00 96.06 77 TYR A CA 1
ATOM 597 C C . TYR A 1 77 ? -19.569 -13.913 24.790 1.00 96.06 77 TYR A C 1
ATOM 599 O O . TYR A 1 77 ? -18.489 -14.453 24.548 1.00 96.06 77 TYR A O 1
ATOM 607 N N . VAL A 1 78 ? -20.095 -12.963 24.031 1.00 96.94 78 VAL A N 1
ATOM 608 C CA . VAL A 1 78 ? -19.441 -12.307 22.904 1.00 96.94 78 VAL A CA 1
ATOM 609 C C . VAL A 1 78 ? -19.448 -10.813 23.191 1.00 96.94 78 VAL A C 1
ATOM 611 O O . VAL A 1 78 ? -20.500 -10.258 23.506 1.00 96.94 78 VAL A O 1
ATOM 614 N N . VAL A 1 79 ? -18.280 -10.179 23.115 1.00 98.19 79 VAL A N 1
ATOM 615 C CA . VAL A 1 79 ? -18.155 -8.721 23.188 1.00 98.19 79 VAL A CA 1
ATOM 616 C C . VAL A 1 79 ? -18.216 -8.181 21.769 1.00 98.19 79 VAL A C 1
ATOM 618 O O . VAL A 1 79 ? -17.456 -8.611 20.900 1.00 98.19 79 VAL A O 1
ATOM 621 N N . GLU A 1 80 ? -19.131 -7.249 21.546 1.00 98.38 80 GLU A N 1
ATOM 622 C CA . GLU A 1 80 ? -19.385 -6.642 20.248 1.00 98.38 80 GLU A CA 1
ATOM 623 C C . GLU A 1 80 ? -19.121 -5.141 20.313 1.00 98.38 80 GLU A C 1
ATOM 625 O O . GLU A 1 80 ? -19.543 -4.459 21.251 1.00 98.38 80 GLU A O 1
ATOM 630 N N . PHE A 1 81 ? -18.435 -4.643 19.293 1.00 98.56 81 PHE A N 1
ATOM 631 C CA . PHE A 1 81 ? -18.117 -3.241 19.084 1.00 98.56 81 PHE A CA 1
ATOM 632 C C . PHE A 1 81 ? -18.873 -2.713 17.873 1.00 98.56 81 PHE A C 1
ATOM 634 O O . PHE A 1 81 ? -19.047 -3.414 16.876 1.00 98.56 81 PHE A O 1
ATOM 641 N N . ALA A 1 82 ? -19.289 -1.459 17.940 1.00 98.06 82 ALA A N 1
ATOM 642 C CA . ALA A 1 82 ? -19.841 -0.749 16.803 1.00 98.06 82 ALA A CA 1
ATOM 643 C C . ALA A 1 82 ? -19.493 0.734 16.904 1.00 98.06 82 ALA A C 1
ATOM 645 O O . ALA A 1 82 ? -19.469 1.305 17.993 1.00 98.06 82 ALA A O 1
ATOM 646 N N . LYS A 1 83 ? -19.247 1.384 15.768 1.00 96.69 83 LYS A N 1
ATOM 647 C CA . LYS A 1 83 ? -19.185 2.846 15.730 1.00 96.69 83 LYS A CA 1
ATOM 648 C C . LYS A 1 83 ? -20.533 3.425 16.165 1.00 96.69 83 LYS A C 1
ATOM 650 O O . LYS A 1 83 ? -21.578 2.937 15.717 1.00 96.69 83 LYS A O 1
ATOM 655 N N . ALA A 1 84 ? -20.515 4.456 17.008 1.00 95.81 84 ALA A N 1
ATOM 656 C CA . ALA A 1 84 ? -21.744 5.052 17.518 1.00 95.81 84 ALA A CA 1
ATOM 657 C C . ALA A 1 84 ? -22.687 5.500 16.391 1.00 95.81 84 ALA A C 1
ATOM 659 O O . ALA A 1 84 ? -22.261 6.023 15.358 1.00 95.81 84 ALA A O 1
ATOM 660 N N . GLY A 1 85 ? -23.986 5.264 16.584 1.00 92.44 85 GLY A N 1
ATOM 661 C CA . GLY A 1 85 ? -25.024 5.625 15.613 1.00 92.44 85 GLY A CA 1
ATOM 662 C C . GLY A 1 85 ? -25.237 4.610 14.485 1.00 92.44 85 GLY A C 1
ATOM 663 O O . GLY A 1 85 ? -26.124 4.808 13.656 1.00 92.44 85 GLY A O 1
ATOM 664 N N . THR A 1 86 ? -24.490 3.502 14.463 1.00 95.12 86 THR A N 1
ATOM 665 C CA . THR A 1 86 ? -24.722 2.387 13.521 1.00 95.12 86 THR A CA 1
ATOM 666 C C . THR A 1 86 ? -25.753 1.376 14.028 1.00 95.12 86 THR A C 1
ATOM 668 O O . THR A 1 86 ? -26.143 0.474 13.285 1.00 95.12 86 THR A O 1
ATOM 671 N N . ALA A 1 87 ? -26.193 1.509 15.286 1.00 94.56 87 ALA A N 1
ATOM 672 C CA . ALA A 1 87 ? -27.150 0.618 15.944 1.00 94.56 87 ALA A CA 1
ATOM 673 C C . ALA A 1 87 ? -26.748 -0.869 15.886 1.00 94.56 87 ALA A C 1
ATOM 675 O O . ALA A 1 87 ? -27.614 -1.746 15.863 1.00 94.56 87 ALA A O 1
ATOM 676 N N . PHE A 1 88 ? -25.437 -1.153 15.850 1.00 96.44 88 PHE A N 1
ATOM 677 C CA . PHE A 1 88 ? -24.889 -2.503 15.689 1.00 96.44 88 PHE A CA 1
ATOM 678 C C . PHE A 1 88 ? -25.488 -3.252 14.483 1.00 96.44 88 PHE A C 1
ATOM 680 O O . PHE A 1 88 ? -25.783 -4.444 14.583 1.00 96.44 88 PHE A O 1
ATOM 687 N N . ALA A 1 89 ? -25.712 -2.560 13.358 1.00 95.00 89 ALA A N 1
ATOM 688 C CA . ALA A 1 89 ? -26.191 -3.192 12.126 1.00 95.00 89 ALA A CA 1
ATOM 689 C C . ALA A 1 89 ? -25.210 -4.265 11.617 1.00 95.00 89 ALA A C 1
ATOM 691 O O . ALA A 1 89 ? -25.638 -5.343 11.221 1.00 95.00 89 ALA A O 1
ATOM 692 N N . GLU A 1 90 ? -23.909 -3.979 11.705 1.00 93.50 90 GLU A N 1
ATOM 693 C CA . GLU A 1 90 ? -22.801 -4.890 11.394 1.00 93.50 90 GLU A CA 1
ATOM 694 C C . GLU A 1 90 ? -21.797 -4.847 12.564 1.00 93.50 90 GLU A C 1
ATOM 696 O O . GLU A 1 90 ? -20.829 -4.085 12.525 1.00 93.50 90 GLU A O 1
ATOM 701 N N . PRO A 1 91 ? -22.063 -5.564 13.672 1.00 95.94 91 PRO A N 1
ATOM 702 C CA . PRO A 1 91 ? -21.227 -5.496 14.864 1.00 95.94 91 PRO A CA 1
ATOM 703 C C . PRO A 1 91 ? -19.882 -6.190 14.634 1.00 95.94 91 PRO A C 1
ATOM 705 O O . PRO A 1 91 ? -19.821 -7.320 14.146 1.00 95.94 91 PRO A O 1
ATOM 708 N N . PHE A 1 92 ? -18.798 -5.553 15.067 1.00 97.81 92 PHE A N 1
ATOM 709 C CA . PHE A 1 92 ? -17.483 -6.175 15.101 1.00 97.81 92 PHE A CA 1
ATOM 710 C C . PHE A 1 92 ? -17.358 -7.066 16.341 1.00 97.81 92 PHE A C 1
ATOM 712 O O . PHE A 1 92 ? -17.544 -6.610 17.470 1.00 97.81 92 PHE A O 1
ATOM 719 N N . VAL A 1 93 ? -17.013 -8.340 16.155 1.00 97.81 93 VAL A N 1
ATOM 720 C CA . VAL A 1 93 ? -16.800 -9.277 17.267 1.00 97.81 93 VAL A CA 1
ATOM 721 C C . VAL A 1 93 ? -15.395 -9.086 17.836 1.00 97.81 93 VAL A C 1
ATOM 723 O O . VAL A 1 93 ? -14.416 -9.558 17.264 1.00 97.81 93 VAL A O 1
ATOM 726 N N . ALA A 1 94 ? -15.298 -8.424 18.989 1.00 97.00 94 ALA A N 1
ATOM 727 C CA . ALA A 1 94 ? -14.028 -8.154 19.665 1.00 97.00 94 ALA A CA 1
ATOM 728 C C . ALA A 1 94 ? -13.446 -9.394 20.363 1.00 97.00 94 ALA A C 1
ATOM 730 O O . ALA A 1 94 ? -12.242 -9.485 20.587 1.00 97.00 94 ALA A O 1
ATOM 731 N N . GLY A 1 95 ? -14.297 -10.358 20.720 1.00 96.81 95 GLY A N 1
ATOM 732 C CA . GLY A 1 95 ? -13.873 -11.625 21.306 1.00 96.81 95 GLY A CA 1
ATOM 733 C C . GLY A 1 95 ? -15.014 -12.389 21.965 1.00 96.81 95 GLY A C 1
ATOM 734 O O . GLY A 1 95 ? -16.121 -11.876 22.137 1.00 96.81 95 GLY A O 1
ATOM 735 N N . SER A 1 96 ? -14.731 -13.630 22.361 1.00 96.12 96 SER A N 1
ATOM 736 C CA . SER A 1 96 ? -15.672 -14.499 23.075 1.00 96.12 96 SER A CA 1
ATOM 737 C C . SER A 1 96 ? -15.043 -15.107 24.322 1.00 96.12 96 SER A C 1
ATOM 739 O O . SER A 1 96 ? -13.854 -15.421 24.328 1.00 96.12 96 SER A O 1
ATOM 741 N N . THR A 1 97 ? -15.839 -15.315 25.367 1.00 96.56 97 THR A N 1
ATOM 742 C CA . THR A 1 97 ? -15.368 -15.810 26.665 1.00 96.56 97 THR A CA 1
ATOM 743 C C . THR A 1 97 ? -16.505 -16.462 27.449 1.00 96.56 97 THR A C 1
ATOM 745 O O . THR A 1 97 ? -17.668 -16.102 27.291 1.00 96.56 97 THR A O 1
ATOM 748 N N . SER A 1 98 ? -16.184 -17.407 28.332 1.00 94.94 98 SER A N 1
ATOM 749 C CA . SER A 1 98 ? -17.130 -17.932 29.330 1.00 94.94 98 SER A CA 1
ATOM 750 C C . SER A 1 98 ? -17.018 -17.230 30.687 1.00 94.94 98 SER A C 1
ATOM 752 O O . SER A 1 98 ? -17.765 -17.547 31.611 1.00 94.94 98 SER A O 1
ATOM 754 N N . ASN A 1 99 ? -16.058 -16.314 30.837 1.00 96.12 99 ASN A N 1
ATOM 755 C CA . ASN A 1 99 ? -15.920 -15.478 32.026 1.00 96.12 99 ASN A CA 1
ATOM 756 C C . ASN A 1 99 ? -16.851 -14.263 31.936 1.00 96.12 99 ASN A C 1
ATOM 758 O O . ASN A 1 99 ? -17.356 -13.935 30.868 1.00 96.12 99 ASN A O 1
ATOM 762 N N . THR A 1 100 ? -17.020 -13.543 33.044 1.00 97.12 100 THR A N 1
ATOM 763 C CA . THR A 1 100 ? -17.730 -12.252 33.073 1.00 97.12 100 THR A CA 1
ATOM 764 C C . THR A 1 100 ? -16.796 -11.055 32.854 1.00 97.12 100 THR A C 1
ATOM 766 O O . THR A 1 100 ? -17.013 -9.962 33.382 1.00 97.12 100 THR A O 1
ATOM 769 N N . TYR A 1 101 ? -15.705 -11.292 32.125 1.00 98.19 101 TYR A N 1
ATOM 770 C CA . TYR A 1 101 ? -14.754 -10.278 31.701 1.00 98.19 101 TYR A CA 1
ATOM 771 C C . TYR A 1 101 ? -14.047 -10.695 30.406 1.00 98.19 101 TYR A C 1
ATOM 773 O O . TYR A 1 101 ? -13.872 -11.889 30.134 1.00 98.19 101 TYR A O 1
ATOM 781 N N . LEU A 1 102 ? -13.597 -9.699 29.645 1.00 98.44 102 LEU A N 1
ATOM 782 C CA . LEU A 1 102 ? -12.686 -9.841 28.511 1.00 98.44 102 LEU A CA 1
ATOM 783 C C . LEU A 1 102 ? -11.630 -8.736 28.604 1.00 98.44 102 LEU A C 1
ATOM 785 O O . LEU A 1 102 ? -11.966 -7.576 28.839 1.00 98.44 102 LEU A O 1
ATOM 789 N N . SER A 1 103 ? -10.367 -9.098 28.408 1.00 98.38 103 SER A N 1
ATOM 790 C CA . SER A 1 103 ? -9.249 -8.156 28.367 1.00 98.38 103 SER A CA 1
ATOM 791 C C . SER A 1 103 ? -8.606 -8.198 26.990 1.00 98.38 103 SER A C 1
ATOM 793 O O . SER A 1 103 ? -8.427 -9.284 26.446 1.00 98.38 103 SER A O 1
ATOM 795 N N . LEU A 1 104 ? -8.249 -7.029 26.465 1.00 98.44 104 LEU A N 1
ATOM 796 C CA . LEU A 1 104 ? -7.541 -6.866 25.200 1.00 98.44 104 LEU A CA 1
ATOM 797 C C . LEU A 1 104 ? -6.243 -6.091 25.442 1.00 98.44 104 LEU A C 1
ATOM 799 O O . LEU A 1 104 ? -6.204 -5.124 26.222 1.00 98.44 104 LEU A O 1
ATOM 803 N N . ASN A 1 105 ? -5.175 -6.522 24.779 1.00 98.06 105 ASN A N 1
ATOM 804 C CA . ASN A 1 105 ? -3.950 -5.735 24.698 1.00 98.06 105 ASN A CA 1
ATOM 805 C C . ASN A 1 105 ? -4.097 -4.544 23.732 1.00 98.06 105 ASN A C 1
ATOM 807 O O . ASN A 1 105 ? -5.119 -4.411 23.059 1.00 98.06 105 ASN A O 1
ATOM 811 N N . ILE A 1 106 ? -3.114 -3.638 23.708 1.00 97.75 106 ILE A N 1
ATOM 812 C CA . ILE A 1 106 ? -3.153 -2.429 22.867 1.00 97.75 106 ILE A CA 1
ATOM 813 C C . ILE A 1 106 ? -3.348 -2.787 21.394 1.00 97.75 106 ILE A C 1
ATOM 815 O O . ILE A 1 106 ? -4.218 -2.203 20.750 1.00 97.75 106 ILE A O 1
ATOM 819 N N . GLY A 1 107 ? -2.594 -3.761 20.879 1.00 96.00 107 GLY A N 1
ATOM 820 C CA . GLY A 1 107 ? -2.692 -4.171 19.479 1.00 96.00 107 GLY A CA 1
ATOM 821 C C . GLY A 1 107 ? -4.062 -4.763 19.136 1.00 96.00 107 GLY A C 1
ATOM 822 O O . GLY A 1 107 ? -4.680 -4.370 18.148 1.00 96.00 107 GLY A O 1
ATOM 823 N N . GLU A 1 108 ? -4.569 -5.661 19.984 1.00 97.50 108 GLU A N 1
ATOM 824 C CA . GLU A 1 108 ? -5.891 -6.284 19.844 1.00 97.50 108 GLU A CA 1
ATOM 825 C C . GLU A 1 108 ? -7.015 -5.249 19.899 1.00 97.50 108 GLU A C 1
ATOM 827 O O . GLU A 1 108 ? -7.910 -5.261 19.054 1.00 97.50 108 GLU A O 1
ATOM 832 N N . PHE A 1 109 ? -6.971 -4.337 20.875 1.00 98.19 109 PHE A N 1
ATOM 833 C CA . PHE A 1 109 ? -7.994 -3.311 21.020 1.00 98.19 109 PHE A CA 1
ATOM 834 C C . PHE A 1 109 ? -7.947 -2.313 19.860 1.00 98.19 109 PHE A C 1
ATOM 836 O O . PHE A 1 109 ? -8.994 -2.026 19.287 1.00 98.19 109 PHE A O 1
ATOM 843 N N . ASN A 1 110 ? -6.755 -1.857 19.453 1.00 97.94 110 ASN A N 1
ATOM 844 C CA . ASN A 1 110 ? -6.587 -0.968 18.303 1.00 97.94 110 ASN A CA 1
ATOM 845 C C . ASN A 1 110 ? -7.137 -1.600 17.016 1.00 97.94 110 ASN A C 1
ATOM 847 O O . ASN A 1 110 ? -7.950 -0.989 16.324 1.00 97.94 110 ASN A O 1
ATOM 851 N N . GLY A 1 111 ? -6.750 -2.847 16.729 1.00 95.88 111 GLY A N 1
ATOM 852 C CA . GLY A 1 111 ? -7.243 -3.578 15.564 1.00 95.88 111 GLY A CA 1
ATOM 853 C C . GLY A 1 111 ? -8.761 -3.764 15.588 1.00 95.88 111 GLY A C 1
ATOM 854 O O . GLY A 1 111 ? -9.418 -3.565 14.569 1.00 95.88 111 GLY A O 1
ATOM 855 N N . ALA A 1 112 ? -9.335 -4.079 16.753 1.00 97.25 112 ALA A N 1
ATOM 856 C CA . ALA A 1 112 ? -10.775 -4.268 16.899 1.00 97.25 112 ALA A CA 1
ATOM 857 C C . ALA A 1 112 ? -11.576 -2.977 16.680 1.00 97.25 112 ALA A C 1
ATOM 859 O O . ALA A 1 112 ? -12.609 -3.009 16.014 1.00 97.25 112 ALA A O 1
ATOM 860 N N . VAL A 1 113 ? -11.122 -1.833 17.205 1.00 97.81 113 VAL A N 1
ATOM 861 C CA . VAL A 1 113 ? -11.855 -0.567 17.033 1.00 97.81 113 VAL A CA 1
ATOM 862 C C . VAL A 1 113 ? -11.716 0.005 15.622 1.00 97.81 113 VAL A C 1
ATOM 864 O O . VAL A 1 113 ? -12.692 0.530 15.090 1.00 97.81 113 VAL A O 1
ATOM 867 N N . VAL A 1 114 ? -10.554 -0.158 14.976 1.00 95.81 114 VAL A N 1
ATOM 868 C CA . VAL A 1 114 ? -10.383 0.174 13.549 1.00 95.81 114 VAL A CA 1
ATOM 869 C C . VAL A 1 114 ? -11.260 -0.741 12.692 1.00 95.81 114 VAL A C 1
ATOM 871 O O . VAL A 1 114 ? -11.979 -0.263 11.818 1.00 95.81 114 VAL A O 1
ATOM 874 N N . GLY A 1 115 ? -11.295 -2.043 12.997 1.00 94.38 115 GLY A N 1
ATOM 875 C CA . GLY A 1 115 ? -12.192 -3.007 12.351 1.00 94.38 115 GLY A CA 1
ATOM 876 C C . GLY A 1 115 ? -13.681 -2.707 12.563 1.00 94.38 115 GLY A C 1
ATOM 877 O O . GLY A 1 115 ? -14.495 -3.011 11.694 1.00 94.38 115 GLY A O 1
ATOM 878 N N . ALA A 1 116 ? -14.038 -2.057 13.673 1.00 95.69 116 ALA A N 1
ATOM 879 C CA . ALA A 1 116 ? -15.384 -1.549 13.946 1.00 95.69 116 ALA A CA 1
ATOM 880 C C . ALA A 1 116 ? -15.707 -0.219 13.228 1.00 95.69 116 ALA A C 1
ATOM 882 O O . ALA A 1 116 ? -16.824 0.289 13.355 1.00 95.69 116 ALA A O 1
ATOM 883 N N . GLY A 1 117 ? -14.755 0.345 12.474 1.00 93.81 117 GLY A N 1
ATOM 884 C CA . GLY A 1 117 ? -14.939 1.531 11.635 1.00 93.81 117 GLY A CA 1
ATOM 885 C C . GLY A 1 117 ? -14.490 2.857 12.256 1.00 93.81 117 GLY A C 1
ATOM 886 O O . GLY A 1 117 ? -14.875 3.916 11.745 1.00 93.81 117 GLY A O 1
ATOM 887 N N . LEU A 1 118 ? -13.718 2.835 13.350 1.00 95.19 118 LEU A N 1
ATOM 888 C CA . LEU A 1 118 ? -13.098 4.056 13.869 1.00 95.19 118 LEU A CA 1
ATOM 889 C C . LEU A 1 118 ? -11.896 4.468 13.014 1.00 95.19 118 LEU A C 1
ATOM 891 O O . LEU A 1 118 ? -11.127 3.635 12.535 1.00 95.19 118 LEU A O 1
ATOM 895 N N . THR A 1 119 ? -11.729 5.775 12.851 1.00 91.69 119 THR A N 1
ATOM 896 C CA . THR A 1 119 ? -10.679 6.378 12.027 1.00 91.69 119 THR A CA 1
ATOM 897 C C . THR A 1 119 ? -9.432 6.629 12.878 1.00 91.69 119 THR A C 1
ATOM 899 O O . THR A 1 119 ? -9.533 7.311 13.902 1.00 91.69 119 THR A O 1
ATOM 902 N N . PRO A 1 120 ? -8.245 6.129 12.484 1.00 91.88 120 PRO A N 1
ATOM 903 C CA . PRO A 1 120 ? -6.993 6.427 13.175 1.00 91.88 120 PRO A CA 1
ATOM 904 C C . PRO A 1 120 ? -6.774 7.924 13.432 1.00 91.88 120 PRO A C 1
ATOM 906 O O . PRO A 1 120 ? -7.141 8.779 12.627 1.00 91.88 120 PRO A O 1
ATOM 909 N N . PHE A 1 121 ? -6.162 8.229 14.576 1.00 88.38 121 PHE A N 1
ATOM 910 C CA . PHE A 1 121 ? -5.795 9.566 15.057 1.00 88.38 121 PHE A CA 1
ATOM 911 C C . PHE A 1 121 ? -6.960 10.534 15.300 1.00 88.38 121 PHE A C 1
ATOM 913 O O . PHE A 1 121 ? -6.731 11.686 15.670 1.00 88.38 121 PHE A O 1
ATOM 920 N N . THR A 1 122 ? -8.202 10.070 15.165 1.00 92.12 122 THR A N 1
ATOM 921 C CA . THR A 1 122 ? -9.410 10.843 15.460 1.00 92.12 122 THR A CA 1
ATOM 922 C C . THR A 1 122 ? -10.108 10.243 16.673 1.00 92.12 122 THR A C 1
ATOM 924 O O . THR A 1 122 ? -10.317 9.035 16.734 1.00 92.12 122 THR A O 1
ATOM 927 N N . GLN A 1 123 ? -10.467 11.079 17.649 1.00 97.00 123 GLN A N 1
ATOM 928 C CA . GLN A 1 123 ? -11.279 10.628 18.778 1.00 97.00 123 GLN A CA 1
ATOM 92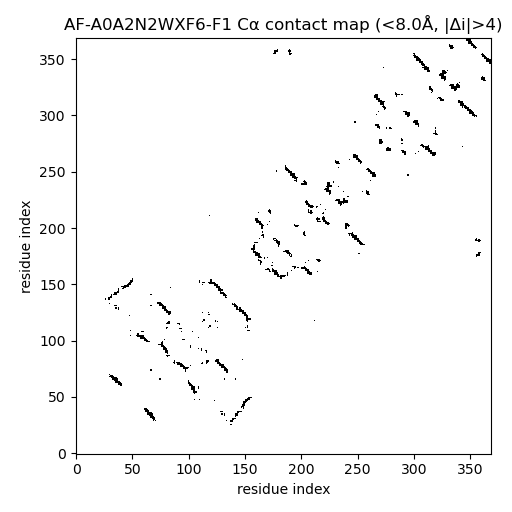9 C C . GLN A 1 123 ? -12.722 10.436 18.312 1.00 97.00 123 GLN A C 1
ATOM 931 O O . GLN A 1 123 ? -13.372 11.399 17.903 1.00 97.00 123 GLN A O 1
ATOM 936 N N . GLU A 1 124 ? -13.232 9.216 18.419 1.00 97.69 124 GLU A N 1
ATOM 937 C CA . GLU A 1 124 ? -14.593 8.863 18.019 1.00 97.69 124 GLU A CA 1
ATOM 938 C C . GLU A 1 124 ? -15.305 8.058 19.116 1.00 97.69 124 GLU A C 1
ATOM 940 O O . GLU A 1 124 ? -14.681 7.505 20.024 1.00 97.69 124 GLU A O 1
ATOM 945 N N . GLU A 1 125 ? -16.634 8.019 19.050 1.00 98.38 125 GLU A N 1
ATOM 946 C CA . GLU A 1 125 ? -17.470 7.246 19.969 1.00 98.38 125 GLU A CA 1
ATOM 947 C C . GLU A 1 125 ? -17.609 5.788 19.496 1.00 98.38 125 GLU A C 1
ATOM 949 O O . GLU A 1 125 ? -17.986 5.514 18.351 1.00 98.38 125 GLU A O 1
ATOM 954 N N . LEU A 1 126 ? -17.342 4.851 20.405 1.00 98.56 126 LEU A N 1
ATOM 955 C CA . LEU A 1 126 ? -17.513 3.412 20.228 1.00 98.56 126 LEU A CA 1
ATOM 956 C C . LEU A 1 126 ? -18.620 2.913 21.160 1.00 98.56 126 LEU A C 1
ATOM 958 O O . LEU A 1 126 ? -18.534 3.075 22.377 1.00 98.56 126 LEU A O 1
ATOM 962 N N . GLU A 1 127 ? -19.636 2.269 20.601 1.00 98.50 127 GLU A N 1
ATOM 963 C CA . GLU A 1 127 ? -20.642 1.533 21.358 1.00 98.50 127 GLU A CA 1
ATOM 964 C C . GLU A 1 127 ? -20.154 0.101 21.612 1.00 98.50 127 GLU A C 1
ATOM 966 O O . GLU A 1 127 ? -19.694 -0.597 20.705 1.00 98.50 127 GLU A O 1
ATOM 971 N N . VAL A 1 128 ? -20.268 -0.348 22.860 1.00 98.44 128 VAL A N 1
ATOM 972 C CA . VAL A 1 128 ? -19.860 -1.682 23.307 1.00 98.44 128 VAL A CA 1
ATOM 973 C C . VAL A 1 128 ? -21.053 -2.383 23.931 1.00 98.44 128 VAL A C 1
ATOM 975 O O . VAL A 1 128 ? -21.697 -1.830 24.822 1.00 98.44 128 VAL A O 1
ATOM 978 N N . ARG A 1 129 ? -21.328 -3.616 23.502 1.00 97.88 129 ARG A N 1
ATOM 979 C CA . ARG A 1 129 ? -22.355 -4.472 24.110 1.00 97.88 129 ARG A CA 1
ATOM 980 C C . ARG A 1 129 ? -21.865 -5.900 24.280 1.00 97.88 129 ARG A C 1
ATOM 982 O O . ARG A 1 129 ? -20.851 -6.305 23.710 1.00 97.88 129 ARG A O 1
ATOM 989 N N . ILE A 1 130 ? -22.618 -6.672 25.053 1.00 97.44 130 ILE A N 1
ATOM 990 C CA . ILE A 1 130 ? -22.336 -8.081 25.293 1.00 97.44 130 ILE A CA 1
ATOM 991 C C . ILE A 1 130 ? -23.547 -8.908 24.891 1.00 97.44 130 ILE A C 1
ATOM 993 O O . ILE A 1 130 ? -24.658 -8.677 25.369 1.00 97.44 130 ILE A O 1
ATOM 997 N N . THR A 1 131 ? -23.305 -9.922 24.069 1.00 95.62 131 THR A N 1
ATOM 998 C CA . THR A 1 131 ? -24.289 -10.942 23.715 1.00 95.62 131 THR A CA 1
ATOM 999 C C . THR A 1 131 ? -23.966 -12.224 24.477 1.00 95.62 131 THR A C 1
ATOM 1001 O O . THR A 1 131 ? -22.854 -12.737 24.400 1.00 95.62 131 THR A O 1
ATOM 1004 N N . SER A 1 132 ? -24.925 -12.773 25.217 1.00 94.06 132 SER A N 1
ATOM 1005 C CA . SER A 1 132 ? -24.778 -14.035 25.947 1.00 94.06 132 SER A CA 1
ATOM 1006 C C . SER A 1 132 ? -25.663 -15.132 25.364 1.00 94.06 132 SER A C 1
ATOM 1008 O O . SER A 1 132 ? -26.746 -14.855 24.851 1.00 94.06 132 SER A O 1
ATOM 1010 N N . THR A 1 133 ? -25.211 -16.381 25.450 1.00 90.94 133 THR A N 1
ATOM 1011 C CA . THR A 1 133 ? -25.910 -17.570 24.933 1.00 90.94 133 THR A CA 1
ATOM 1012 C C . THR A 1 133 ? -25.699 -18.776 25.847 1.00 90.94 133 THR A C 1
ATOM 1014 O O . THR A 1 133 ? -24.690 -18.856 26.550 1.00 90.94 133 THR A O 1
ATOM 1017 N N . VAL A 1 134 ? -26.643 -19.726 25.838 1.00 87.94 134 VAL A N 1
ATOM 1018 C CA . VAL A 1 134 ? -26.592 -20.953 26.653 1.00 87.94 134 VAL A CA 1
ATOM 1019 C C . VAL A 1 134 ? -26.929 -22.191 25.825 1.00 87.94 134 VAL A C 1
ATOM 1021 O O . VAL A 1 134 ? -27.948 -22.242 25.148 1.00 87.94 134 VAL A O 1
ATOM 1024 N N . GLY A 1 135 ? -26.113 -23.243 25.913 1.00 76.44 135 GLY A N 1
ATOM 1025 C CA . GLY A 1 135 ? -26.347 -24.475 25.147 1.00 76.44 135 GLY A CA 1
ATOM 1026 C C . GLY A 1 135 ? -26.210 -24.299 23.622 1.00 76.44 135 GLY A C 1
ATOM 1027 O O . GLY A 1 135 ? -25.679 -23.304 23.141 1.00 76.44 135 GLY A O 1
ATOM 1028 N N . ARG A 1 136 ? -26.626 -25.316 22.848 1.00 63.50 136 ARG A N 1
ATOM 1029 C CA . ARG A 1 136 ? -26.415 -25.387 21.382 1.00 63.50 136 ARG A CA 1
ATOM 1030 C C . ARG A 1 136 ? -27.690 -25.367 20.528 1.00 63.50 136 ARG A C 1
ATOM 1032 O O . ARG A 1 136 ? -27.578 -25.232 19.315 1.00 63.50 136 ARG A O 1
ATOM 1039 N N . LEU A 1 137 ? -28.880 -25.530 21.112 1.00 50.41 137 LEU A N 1
ATOM 1040 C CA . LEU A 1 137 ? -30.140 -25.653 20.365 1.00 50.41 137 LEU A CA 1
ATOM 1041 C C . LEU A 1 137 ? -31.224 -24.756 20.981 1.00 50.41 137 LEU A C 1
ATOM 1043 O O . LEU A 1 137 ? -31.635 -24.976 22.115 1.00 50.41 137 LEU A O 1
ATOM 1047 N N . GLY A 1 138 ? -31.688 -23.758 20.223 1.00 55.06 138 GLY A N 1
ATOM 1048 C CA . GLY A 1 138 ? -32.920 -23.008 20.509 1.00 55.06 138 GLY A CA 1
ATOM 1049 C C . GLY A 1 138 ? -32.864 -21.922 21.592 1.00 55.06 138 GLY A C 1
ATOM 1050 O O . GLY A 1 138 ? -33.891 -21.292 21.839 1.00 55.06 138 GLY A O 1
ATOM 1051 N N . SER A 1 139 ? -31.719 -21.654 22.234 1.00 67.69 139 SER A N 1
ATOM 1052 C CA . SER A 1 139 ? -31.615 -20.528 23.175 1.00 67.69 139 SER A CA 1
ATOM 1053 C C . SER A 1 139 ? -31.623 -19.197 22.425 1.00 67.69 139 SER A C 1
ATOM 1055 O O . SER A 1 139 ? -30.806 -18.990 21.527 1.00 67.69 139 SER A O 1
ATOM 1057 N N . THR A 1 140 ? -32.500 -18.275 22.813 1.00 74.38 140 THR A N 1
ATOM 1058 C CA . THR A 1 140 ? -32.450 -16.896 22.307 1.00 74.38 140 THR A CA 1
ATOM 1059 C C . THR A 1 140 ? -31.324 -16.147 23.027 1.00 74.38 140 THR A C 1
ATOM 1061 O O . THR A 1 140 ? -31.316 -16.167 24.261 1.00 74.38 140 THR A O 1
ATOM 1064 N N . PRO A 1 141 ? -30.382 -15.503 22.311 1.00 87.25 141 PRO A N 1
ATOM 1065 C CA . PRO A 1 141 ? -29.335 -14.715 22.948 1.00 87.25 141 PRO A CA 1
ATOM 1066 C C . PRO A 1 141 ? -29.899 -13.598 23.837 1.00 87.25 141 PRO A C 1
ATOM 1068 O O . PRO A 1 141 ? -30.995 -13.085 23.596 1.00 87.25 141 PRO A O 1
ATOM 1071 N N . GLN A 1 142 ? -29.145 -13.200 24.859 1.00 90.50 142 GLN A N 1
ATOM 1072 C CA . GLN A 1 142 ? -29.410 -11.976 25.619 1.00 90.50 142 GLN A CA 1
ATOM 1073 C C . GLN A 1 142 ? -28.374 -10.926 25.303 1.00 90.50 142 GLN A C 1
ATOM 1075 O O . GLN A 1 142 ? -27.184 -11.193 25.433 1.00 90.50 142 GLN A O 1
ATOM 1080 N N . ILE A 1 143 ? -28.850 -9.744 24.940 1.00 94.94 143 ILE A N 1
ATOM 1081 C CA . ILE A 1 143 ? -28.027 -8.601 24.572 1.00 94.94 143 ILE A CA 1
ATOM 1082 C C . ILE A 1 143 ? -28.120 -7.592 25.717 1.00 94.94 143 ILE A C 1
ATOM 1084 O O . ILE A 1 143 ? -29.223 -7.300 26.180 1.00 94.94 143 ILE A O 1
ATOM 1088 N N . SER A 1 144 ? -26.977 -7.118 26.207 1.00 96.75 144 SER A N 1
ATOM 1089 C CA . SER A 1 144 ? -26.921 -6.058 27.216 1.00 96.75 144 SER A CA 1
ATOM 1090 C C . SER A 1 144 ? -27.369 -4.713 26.645 1.00 96.75 144 SER A C 1
ATOM 1092 O O . SER A 1 144 ? -27.308 -4.491 25.434 1.00 96.75 144 SER A O 1
ATOM 1094 N N . GLU A 1 145 ? -27.712 -3.771 27.523 1.00 96.38 145 GLU A N 1
ATOM 1095 C CA . GLU A 1 145 ? -27.669 -2.358 27.141 1.00 96.38 145 GLU A CA 1
ATOM 1096 C C . GLU A 1 145 ? -26.227 -1.994 26.734 1.00 96.38 145 GLU A C 1
ATOM 1098 O O . GLU A 1 145 ? -25.276 -2.473 27.374 1.00 96.38 145 GLU A O 1
ATOM 1103 N N . PRO A 1 146 ? -26.032 -1.220 25.653 1.00 97.25 146 PRO A N 1
ATOM 1104 C CA . PRO A 1 146 ? -24.708 -0.785 25.250 1.00 97.25 146 PRO A CA 1
ATOM 1105 C C . PRO A 1 146 ? -24.204 0.347 26.150 1.00 97.25 146 PRO A C 1
ATOM 1107 O O . PRO A 1 146 ? -24.978 1.156 26.660 1.00 97.25 146 PRO A O 1
ATOM 1110 N N . ILE A 1 147 ? -22.885 0.445 26.285 1.00 98.06 147 ILE A N 1
ATOM 1111 C CA . ILE A 1 147 ? -22.217 1.651 26.784 1.00 98.06 147 ILE A CA 1
ATOM 1112 C C . ILE A 1 147 ? -21.479 2.335 25.638 1.00 98.06 147 ILE A C 1
ATOM 1114 O O . ILE A 1 147 ? -21.029 1.671 24.705 1.00 98.06 147 ILE A O 1
ATOM 1118 N N . THR A 1 148 ? -21.299 3.648 25.731 1.00 98.44 148 THR A N 1
ATOM 1119 C CA . THR A 1 148 ? -20.470 4.412 24.792 1.00 98.44 148 THR A CA 1
ATOM 1120 C C . THR A 1 148 ? -19.155 4.776 25.464 1.00 98.44 148 THR A C 1
ATOM 1122 O O . THR A 1 148 ? -19.164 5.321 26.566 1.00 98.44 148 THR A O 1
ATOM 1125 N N . ILE A 1 149 ? -18.029 4.506 24.813 1.00 98.62 149 ILE A N 1
ATOM 1126 C CA . ILE A 1 149 ? -16.693 4.976 25.206 1.00 98.62 149 ILE A CA 1
ATOM 1127 C C . ILE A 1 149 ? -16.098 5.833 24.086 1.00 98.62 149 ILE A C 1
ATOM 1129 O O . ILE A 1 149 ? -16.577 5.807 22.956 1.00 98.62 149 ILE A O 1
ATOM 1133 N N . LEU A 1 150 ? -15.060 6.602 24.396 1.00 98.62 150 LEU A N 1
ATOM 1134 C CA . LEU A 1 150 ? -14.357 7.460 23.442 1.00 98.62 150 LEU A CA 1
ATOM 1135 C C . LEU A 1 150 ? -12.993 6.841 23.153 1.00 98.62 150 LEU A C 1
ATOM 1137 O O . LEU A 1 150 ? -12.240 6.566 24.087 1.00 98.62 150 LEU A O 1
ATOM 1141 N N . VAL A 1 151 ? -12.660 6.615 21.886 1.00 98.50 151 VAL A N 1
ATOM 1142 C CA . VAL A 1 151 ? -11.398 5.969 21.506 1.00 98.50 151 VAL A CA 1
ATOM 1143 C C . VAL A 1 151 ? -10.709 6.761 20.403 1.00 98.50 151 VAL A C 1
ATOM 1145 O O . VAL A 1 151 ? -11.343 7.158 19.430 1.00 98.50 151 VAL A O 1
ATOM 1148 N N . THR A 1 152 ? -9.401 6.956 20.551 1.00 97.75 152 THR A N 1
ATOM 1149 C CA . THR A 1 152 ? -8.509 7.461 19.502 1.00 97.75 152 THR A CA 1
ATOM 1150 C C . THR A 1 152 ? -7.554 6.332 19.106 1.00 97.75 152 THR A C 1
ATOM 1152 O O . THR A 1 152 ? -6.579 6.101 19.830 1.00 97.75 152 THR A O 1
ATOM 1155 N N . PRO A 1 153 ? -7.827 5.589 18.017 1.00 96.50 153 PRO A N 1
ATOM 1156 C CA . PRO A 1 153 ? -6.928 4.543 17.538 1.00 96.50 153 PRO A CA 1
ATOM 1157 C C . PRO A 1 153 ? -5.715 5.112 16.792 1.00 96.50 153 PRO A C 1
ATOM 1159 O O . PRO A 1 153 ? -5.645 6.306 16.508 1.00 96.50 153 PRO A O 1
ATOM 1162 N N . PHE A 1 154 ? -4.769 4.248 16.434 1.00 92.69 154 PHE A N 1
ATOM 1163 C CA . PHE A 1 154 ? -3.624 4.559 15.578 1.00 92.69 154 PHE A CA 1
ATOM 1164 C C . PHE A 1 154 ? -3.544 3.600 14.382 1.00 92.69 154 PHE A C 1
ATOM 1166 O O . PHE A 1 154 ? -4.195 2.556 14.354 1.00 92.69 154 PHE A O 1
ATOM 1173 N N . THR A 1 155 ? -2.700 3.933 13.407 1.00 88.50 155 THR A N 1
ATOM 1174 C CA . THR A 1 155 ? -2.236 2.998 12.373 1.00 88.50 155 THR A CA 1
ATOM 1175 C C . THR A 1 155 ? -0.707 2.941 12.370 1.00 88.50 155 THR A C 1
ATOM 1177 O O . THR A 1 155 ? -0.046 3.893 12.785 1.00 88.50 155 THR A O 1
ATOM 1180 N N . THR A 1 156 ? -0.154 1.810 11.938 1.00 84.38 156 THR A N 1
ATOM 1181 C CA . THR A 1 156 ? 1.271 1.637 11.614 1.00 84.38 156 THR A CA 1
ATOM 1182 C C . THR A 1 156 ? 1.497 1.500 10.112 1.00 84.38 156 THR A C 1
ATOM 1184 O O . THR A 1 156 ? 2.618 1.205 9.696 1.00 84.38 156 THR A O 1
ATOM 1187 N N . ASP A 1 157 ? 0.449 1.697 9.310 1.00 87.62 157 ASP A N 1
ATOM 1188 C CA . ASP A 1 157 ? 0.547 1.695 7.858 1.00 87.62 157 ASP A CA 1
ATOM 1189 C C . ASP A 1 157 ? 1.562 2.744 7.422 1.00 87.62 157 ASP A C 1
ATOM 1191 O O . ASP A 1 157 ? 1.689 3.824 8.013 1.00 87.62 157 ASP A O 1
ATOM 1195 N N . LEU A 1 158 ? 2.308 2.414 6.378 1.00 93.12 158 LEU A N 1
ATOM 1196 C CA . LEU A 1 158 ? 3.275 3.336 5.818 1.00 93.12 158 LEU A CA 1
ATOM 1197 C C . LEU A 1 158 ? 2.521 4.525 5.212 1.00 93.12 158 LEU A C 1
ATOM 1199 O O . LEU A 1 158 ? 1.613 4.310 4.406 1.00 93.12 158 LEU A O 1
ATOM 1203 N N . PRO A 1 159 ? 2.877 5.775 5.557 1.00 94.56 159 PRO A N 1
ATOM 1204 C CA . PRO A 1 159 ? 2.468 6.928 4.781 1.00 94.56 159 PRO A CA 1
ATOM 1205 C C . PRO A 1 159 ? 2.663 6.680 3.285 1.00 94.56 159 PRO A C 1
ATOM 1207 O O . PRO A 1 159 ? 3.712 6.193 2.853 1.00 94.56 159 PRO A O 1
ATOM 1210 N N . ILE A 1 160 ? 1.666 7.068 2.495 1.00 96.81 160 ILE A N 1
ATOM 1211 C CA . ILE A 1 160 ? 1.697 6.961 1.038 1.00 96.81 160 ILE A CA 1
ATOM 1212 C C . ILE A 1 160 ? 1.515 8.321 0.373 1.00 96.81 160 ILE A C 1
ATOM 1214 O O . ILE A 1 160 ? 0.859 9.212 0.912 1.00 96.81 160 ILE A O 1
ATOM 1218 N N . ILE A 1 161 ? 2.050 8.451 -0.838 1.00 98.38 161 ILE A N 1
ATOM 1219 C CA . ILE A 1 161 ? 1.726 9.533 -1.773 1.00 98.38 161 ILE A CA 1
ATOM 1220 C C . ILE A 1 161 ? 1.445 8.941 -3.151 1.00 98.38 161 ILE A C 1
ATOM 1222 O O . ILE A 1 161 ? 2.056 7.954 -3.555 1.00 98.38 161 ILE A O 1
ATOM 1226 N N . ALA A 1 162 ? 0.529 9.552 -3.888 1.00 98.69 162 ALA A N 1
ATOM 1227 C CA . ALA A 1 162 ? 0.231 9.199 -5.265 1.00 98.69 162 ALA A CA 1
ATOM 1228 C C . ALA A 1 162 ? 1.138 9.943 -6.243 1.00 98.69 162 ALA A C 1
ATOM 1230 O O . ALA A 1 162 ? 1.533 11.083 -5.994 1.00 98.69 162 ALA A O 1
ATOM 1231 N N . VAL A 1 163 ? 1.398 9.321 -7.393 1.00 98.69 163 VAL A N 1
ATOM 1232 C CA . VAL A 1 163 ? 2.206 9.886 -8.481 1.00 98.69 163 VAL A CA 1
ATOM 1233 C C . VAL A 1 163 ? 1.334 10.135 -9.713 1.00 98.69 163 VAL A C 1
ATOM 1235 O O . VAL A 1 163 ? 1.419 9.390 -10.688 1.00 98.69 163 VAL A O 1
ATOM 1238 N N . PRO A 1 164 ? 0.418 11.122 -9.714 1.00 98.38 164 PRO A N 1
ATOM 1239 C CA . PRO A 1 164 ? -0.394 11.383 -10.890 1.00 98.38 164 PRO A CA 1
ATOM 1240 C C . PRO A 1 164 ? 0.398 11.998 -12.040 1.00 98.38 164 PRO A C 1
ATOM 1242 O O . PRO A 1 164 ? 1.286 12.818 -11.831 1.00 98.38 164 PRO A O 1
ATOM 1245 N N . GLY A 1 165 ? 0.035 11.648 -13.272 1.00 97.88 165 GLY A N 1
ATOM 1246 C CA . GLY A 1 165 ? 0.678 12.186 -14.467 1.00 97.88 165 GLY A CA 1
ATOM 1247 C C . GLY A 1 165 ? 0.013 11.725 -15.756 1.00 97.88 165 GLY A C 1
ATOM 1248 O O . GLY A 1 165 ? -1.010 11.029 -15.728 1.00 97.88 165 GLY A O 1
ATOM 1249 N N . TYR A 1 166 ? 0.619 12.079 -16.892 1.00 97.06 166 TYR A N 1
ATOM 1250 C CA . TYR A 1 166 ? 0.107 11.706 -18.216 1.00 97.06 166 TYR A CA 1
ATOM 1251 C C . TYR A 1 166 ? -0.098 10.191 -18.360 1.00 97.06 166 TYR A C 1
ATOM 1253 O O . TYR A 1 166 ? -1.115 9.760 -18.894 1.00 97.06 166 TYR A O 1
ATOM 1261 N N . HIS A 1 167 ? 0.811 9.395 -17.788 1.00 95.06 167 HIS A N 1
ATOM 1262 C CA . HIS A 1 167 ? 0.831 7.927 -17.842 1.00 95.06 167 HIS A CA 1
ATOM 1263 C C . HIS A 1 167 ? -0.461 7.233 -17.368 1.00 95.06 167 HIS A C 1
ATOM 1265 O O . HIS A 1 167 ? -0.659 6.060 -17.663 1.00 95.06 167 HIS A O 1
ATOM 1271 N N . GLN A 1 168 ? -1.334 7.933 -16.640 1.00 95.25 168 GLN A N 1
ATOM 1272 C CA . GLN A 1 168 ? -2.640 7.418 -16.213 1.00 95.25 168 GLN A CA 1
ATOM 1273 C C . GLN A 1 168 ? -3.803 8.401 -16.457 1.00 95.25 168 GLN A C 1
ATOM 1275 O O . GLN A 1 168 ? -4.963 8.075 -16.203 1.00 95.25 168 GLN A O 1
ATOM 1280 N N . GLY A 1 169 ? -3.514 9.592 -17.000 1.00 96.19 169 GLY A N 1
ATOM 1281 C CA . GLY A 1 169 ? -4.514 10.624 -17.279 1.00 96.19 169 GLY A CA 1
ATOM 1282 C C . GLY A 1 169 ? -4.784 11.595 -16.125 1.00 96.19 169 GLY A C 1
ATOM 1283 O O . GLY A 1 169 ? -5.907 12.080 -16.007 1.00 96.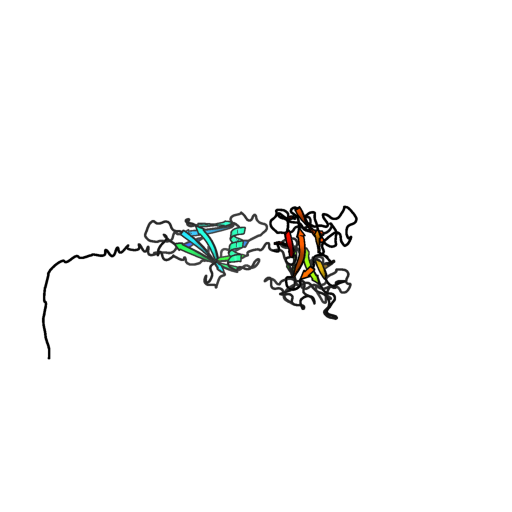19 169 GLY A O 1
ATOM 1284 N N . TRP A 1 170 ? -3.776 11.905 -15.300 1.00 97.50 170 TRP A N 1
ATOM 1285 C CA . TRP A 1 170 ? -3.837 12.937 -14.250 1.00 97.50 170 TRP A CA 1
ATOM 1286 C C . TRP A 1 170 ? -4.935 12.733 -13.182 1.00 97.50 170 TRP A C 1
ATOM 1288 O O . TRP A 1 170 ? -5.445 13.702 -12.619 1.00 97.50 170 TRP A O 1
ATOM 1298 N N . LYS A 1 171 ? -5.278 11.478 -12.864 1.00 97.56 171 LYS A N 1
ATOM 1299 C CA . LYS A 1 171 ? -6.230 11.084 -11.809 1.00 97.56 171 LYS A CA 1
ATOM 1300 C C . LYS A 1 171 ? -5.491 10.594 -10.553 1.00 97.56 171 LYS A C 1
ATOM 1302 O O . LYS A 1 171 ? -4.990 9.469 -10.576 1.00 97.56 171 LYS A O 1
ATOM 1307 N N . PRO A 1 172 ? -5.373 11.384 -9.472 1.00 97.88 172 PRO A N 1
ATOM 1308 C CA . PRO A 1 172 ? -4.623 10.978 -8.279 1.00 97.88 172 PRO A CA 1
ATOM 1309 C C . PRO A 1 172 ? -5.200 9.726 -7.616 1.00 97.88 172 PRO A C 1
ATOM 1311 O O . PRO A 1 172 ? -4.441 8.827 -7.271 1.00 97.88 172 PRO A O 1
ATOM 1314 N N . ALA A 1 173 ? -6.530 9.610 -7.567 1.00 96.06 173 ALA A N 1
ATOM 1315 C CA . ALA A 1 173 ? -7.237 8.486 -6.949 1.00 96.06 173 ALA A CA 1
ATOM 1316 C C . ALA A 1 173 ? -6.911 7.102 -7.549 1.00 96.06 173 ALA A C 1
ATOM 1318 O O . ALA A 1 173 ? -7.148 6.082 -6.909 1.00 96.06 173 ALA A O 1
ATOM 1319 N N . THR A 1 174 ? -6.396 7.043 -8.781 1.00 95.56 174 THR A N 1
ATOM 1320 C CA . THR A 1 174 ? -6.015 5.786 -9.455 1.00 95.56 174 THR A CA 1
ATOM 1321 C C . THR A 1 174 ? -4.535 5.738 -9.826 1.00 95.56 174 THR A C 1
ATOM 1323 O O . THR A 1 174 ? -4.115 4.848 -10.572 1.00 95.56 174 THR A O 1
ATOM 1326 N N . ALA A 1 175 ? -3.750 6.719 -9.378 1.00 97.69 175 ALA A N 1
ATOM 1327 C CA . ALA A 1 175 ? -2.339 6.796 -9.706 1.00 97.69 175 ALA A CA 1
ATOM 1328 C C . ALA A 1 175 ? -1.530 5.743 -8.927 1.00 97.69 175 ALA A C 1
ATOM 1330 O O . ALA A 1 175 ? -1.943 5.322 -7.845 1.00 97.69 175 ALA A O 1
ATOM 1331 N N . PRO A 1 176 ? -0.365 5.327 -9.448 1.00 97.75 176 PRO A N 1
ATOM 1332 C CA . PRO A 1 176 ? 0.596 4.540 -8.684 1.00 97.75 176 PRO A CA 1
ATOM 1333 C C . PRO A 1 176 ? 0.999 5.250 -7.386 1.00 97.75 176 PRO A C 1
ATOM 1335 O O . PRO A 1 176 ? 1.060 6.482 -7.338 1.00 97.75 176 PRO A O 1
ATOM 1338 N N . LEU A 1 177 ? 1.275 4.464 -6.348 1.00 98.31 177 LEU A N 1
ATOM 1339 C CA . LEU A 1 177 ? 1.619 4.954 -5.016 1.00 98.31 177 LEU A CA 1
ATOM 1340 C C . LEU A 1 177 ? 3.113 4.770 -4.735 1.00 98.31 177 LEU A C 1
ATOM 1342 O O . LEU A 1 177 ? 3.734 3.821 -5.210 1.00 98.31 177 LEU A O 1
ATOM 1346 N N . LEU A 1 178 ? 3.661 5.656 -3.909 1.00 98.75 178 LEU A N 1
ATOM 1347 C CA . LEU A 1 178 ? 4.930 5.481 -3.208 1.00 98.75 178 LEU A CA 1
ATOM 1348 C C . LEU A 1 178 ? 4.642 5.339 -1.714 1.00 98.75 178 LEU A C 1
ATOM 1350 O O . LEU A 1 178 ? 3.707 5.971 -1.223 1.00 98.75 178 LEU A O 1
ATOM 1354 N N . ALA A 1 179 ? 5.460 4.573 -0.996 1.00 98.38 179 ALA A N 1
ATOM 1355 C CA . ALA A 1 179 ? 5.343 4.396 0.452 1.00 98.38 179 ALA A CA 1
ATOM 1356 C C . ALA A 1 179 ? 6.619 4.841 1.171 1.00 98.38 179 ALA A C 1
ATOM 1358 O O . ALA A 1 179 ? 7.735 4.607 0.690 1.00 98.38 179 ALA A O 1
ATOM 1359 N N . SER A 1 180 ? 6.465 5.477 2.329 1.00 97.88 180 SER A N 1
ATOM 1360 C CA . SER A 1 180 ? 7.585 5.878 3.184 1.00 97.88 180 SER A CA 1
ATOM 1361 C C . SER A 1 180 ? 8.298 4.669 3.796 1.00 97.88 180 SER A C 1
ATOM 1363 O O . SER A 1 180 ? 7.786 3.552 3.751 1.00 97.88 180 SER A O 1
ATOM 1365 N N . SER A 1 181 ? 9.498 4.849 4.357 1.00 95.81 181 SER A N 1
ATOM 1366 C CA . SER A 1 181 ? 10.256 3.733 4.958 1.00 95.81 181 SER A CA 1
ATOM 1367 C C . SER A 1 181 ? 9.664 3.189 6.255 1.00 95.81 181 SER A C 1
ATOM 1369 O O . SER A 1 181 ? 9.916 2.041 6.616 1.00 95.81 181 SER A O 1
ATOM 1371 N N . ALA A 1 182 ? 8.888 4.008 6.958 1.00 90.88 182 ALA A N 1
ATOM 1372 C CA . ALA A 1 182 ? 8.187 3.633 8.172 1.00 90.88 182 ALA A CA 1
ATOM 1373 C C . ALA A 1 182 ? 7.019 4.590 8.432 1.00 90.88 182 ALA A C 1
ATOM 1375 O O . ALA A 1 182 ? 6.940 5.688 7.864 1.00 90.88 182 ALA A O 1
ATOM 1376 N N . PHE A 1 183 ? 6.151 4.202 9.364 1.00 86.19 183 PHE A N 1
ATOM 1377 C CA . PHE A 1 183 ? 5.120 5.082 9.898 1.00 86.19 183 PHE A CA 1
ATOM 1378 C C . PHE A 1 183 ? 5.694 6.452 10.317 1.00 86.19 183 PHE A C 1
ATOM 1380 O O . PHE A 1 183 ? 6.769 6.544 10.918 1.00 86.19 183 PHE A O 1
ATOM 1387 N N . GLY A 1 184 ? 4.986 7.528 9.961 1.00 86.50 184 GLY A N 1
ATOM 1388 C CA . GLY A 1 184 ? 5.378 8.910 10.263 1.00 86.50 184 GLY A CA 1
ATOM 1389 C C . GLY A 1 184 ? 6.615 9.427 9.515 1.00 86.50 184 GLY A C 1
ATOM 1390 O O . GLY A 1 184 ? 7.080 10.528 9.810 1.00 86.50 184 GLY A O 1
ATOM 1391 N N . LYS A 1 185 ? 7.178 8.656 8.576 1.00 94.62 185 LYS A N 1
ATOM 1392 C CA . LYS A 1 185 ? 8.272 9.105 7.707 1.00 94.62 185 LYS A CA 1
ATOM 1393 C C . LYS A 1 185 ? 7.754 9.710 6.408 1.00 94.62 185 LYS A C 1
ATOM 1395 O O . LYS A 1 185 ? 6.616 9.488 6.009 1.00 94.62 185 LYS A O 1
ATOM 1400 N N . THR A 1 186 ? 8.628 10.462 5.757 1.00 97.25 186 THR A N 1
ATOM 1401 C CA . THR A 1 186 ? 8.342 11.288 4.577 1.00 97.25 186 THR A CA 1
ATOM 1402 C C . THR A 1 186 ? 9.242 10.948 3.387 1.00 97.25 186 THR A C 1
ATOM 1404 O O . THR A 1 186 ? 9.250 11.674 2.398 1.00 97.25 186 THR A O 1
ATOM 1407 N N . ASP A 1 187 ? 9.997 9.850 3.481 1.00 98.31 187 ASP A N 1
ATOM 1408 C CA . ASP A 1 187 ? 10.932 9.313 2.490 1.00 98.31 187 ASP A CA 1
ATOM 1409 C C . ASP A 1 187 ? 10.269 8.220 1.637 1.00 98.31 187 ASP A C 1
ATOM 1411 O O . ASP A 1 187 ? 10.495 7.017 1.796 1.00 98.31 187 ASP A O 1
ATOM 1415 N N . TYR A 1 188 ? 9.404 8.657 0.732 1.00 98.75 188 TYR A N 1
ATOM 1416 C CA . TYR A 1 188 ? 8.591 7.785 -0.102 1.00 98.75 188 TYR A CA 1
ATOM 1417 C C . TYR A 1 188 ? 9.393 7.188 -1.256 1.00 98.75 188 TYR A C 1
ATOM 1419 O O . TYR A 1 188 ? 10.142 7.894 -1.936 1.00 98.75 188 TYR A O 1
ATOM 1427 N N . GLU A 1 189 ? 9.181 5.902 -1.532 1.00 98.69 189 GLU A N 1
ATOM 1428 C CA . GLU A 1 189 ? 9.707 5.238 -2.724 1.00 98.69 189 GLU A CA 1
ATOM 1429 C C . GLU A 1 189 ? 8.726 4.224 -3.319 1.00 98.69 189 GLU A C 1
ATOM 1431 O O . GLU A 1 189 ? 7.787 3.772 -2.661 1.00 98.69 189 GLU A O 1
ATOM 1436 N N . GLY A 1 190 ? 8.946 3.873 -4.583 1.00 98.44 190 GLY A N 1
ATOM 1437 C CA . GLY A 1 190 ? 8.123 2.914 -5.313 1.00 98.44 190 GLY A CA 1
ATOM 1438 C C . GLY A 1 190 ? 8.436 2.907 -6.804 1.00 98.44 190 GLY A C 1
ATOM 1439 O O . GLY A 1 190 ? 9.188 3.754 -7.299 1.00 98.44 190 GLY A O 1
ATOM 1440 N N . PHE A 1 191 ? 7.864 1.943 -7.522 1.00 98.50 191 PHE A N 1
ATOM 1441 C CA . PHE A 1 191 ? 8.076 1.794 -8.957 1.00 98.50 191 PHE A CA 1
ATOM 1442 C C . PHE A 1 191 ? 6.871 2.275 -9.764 1.00 98.50 191 PHE A C 1
ATOM 1444 O O . PHE A 1 191 ? 5.731 1.880 -9.521 1.00 98.50 191 PHE A O 1
ATOM 1451 N N . VAL A 1 192 ? 7.124 3.136 -10.748 1.00 98.31 192 VAL A N 1
ATOM 1452 C CA . VAL A 1 192 ? 6.081 3.836 -11.504 1.00 98.31 192 VAL A CA 1
ATOM 1453 C C . VAL A 1 192 ? 6.416 3.830 -12.988 1.00 98.31 192 VAL A C 1
ATOM 1455 O O . VAL A 1 192 ? 7.524 4.186 -13.383 1.00 98.31 192 VAL A O 1
ATOM 1458 N N . TRP A 1 193 ? 5.445 3.472 -13.830 1.00 97.69 193 TRP A N 1
ATOM 1459 C CA . TRP A 1 193 ? 5.567 3.685 -15.270 1.00 97.69 193 TRP A CA 1
ATOM 1460 C C . TRP A 1 193 ? 5.357 5.164 -15.588 1.00 97.69 193 TRP A C 1
ATOM 1462 O O . TRP A 1 193 ? 4.297 5.719 -15.305 1.00 97.69 193 TRP A O 1
ATOM 1472 N N . LEU A 1 194 ? 6.360 5.802 -16.184 1.00 97.56 194 LEU A N 1
ATOM 1473 C CA . LEU A 1 194 ? 6.339 7.215 -16.547 1.00 97.56 194 LEU A CA 1
ATOM 1474 C C . LEU A 1 194 ? 6.546 7.370 -18.054 1.00 97.56 194 LEU A C 1
ATOM 1476 O O . LEU A 1 194 ? 7.161 6.531 -18.708 1.00 97.56 194 LEU A O 1
ATOM 1480 N N . SER A 1 195 ? 6.003 8.450 -18.611 1.00 95.56 195 SER A N 1
ATOM 1481 C CA . SER A 1 195 ? 6.004 8.713 -20.049 1.00 95.56 195 SER A CA 1
ATOM 1482 C C . SER A 1 195 ? 6.468 10.136 -20.343 1.00 95.56 195 SER A C 1
ATOM 1484 O O . SER A 1 195 ? 6.137 11.058 -19.596 1.00 95.56 195 SER A O 1
ATOM 1486 N N . ILE A 1 196 ? 7.204 10.292 -21.446 1.00 95.38 196 ILE A N 1
ATOM 1487 C CA . ILE A 1 196 ? 7.568 11.595 -22.036 1.00 95.38 196 ILE A CA 1
ATOM 1488 C C . ILE A 1 196 ? 6.491 12.134 -22.992 1.00 95.38 196 ILE A C 1
ATOM 1490 O O . ILE A 1 196 ? 6.643 13.188 -23.606 1.00 95.38 196 ILE A O 1
ATOM 1494 N N . GLU A 1 197 ? 5.407 11.385 -23.187 1.00 92.88 197 GLU A N 1
ATOM 1495 C CA . GLU A 1 197 ? 4.288 11.822 -24.010 1.00 92.88 197 GLU A CA 1
ATOM 1496 C C . GLU A 1 197 ? 3.402 12.835 -23.268 1.00 92.88 197 GLU A C 1
ATOM 1498 O O . GLU A 1 197 ? 3.515 13.042 -22.060 1.00 92.88 197 GLU A O 1
ATOM 1503 N N . GLY A 1 198 ? 2.493 13.474 -24.009 1.00 87.69 198 GLY A N 1
ATOM 1504 C CA . GLY A 1 198 ? 1.480 14.370 -23.445 1.00 87.69 198 GLY A CA 1
ATOM 1505 C C . GLY A 1 198 ? 1.678 15.855 -23.726 1.00 87.69 198 GLY A C 1
ATOM 1506 O O . GLY A 1 198 ? 0.804 16.647 -23.370 1.00 87.69 198 GLY A O 1
ATOM 1507 N N . GLY A 1 199 ? 2.765 16.251 -24.396 1.00 89.56 199 GLY A N 1
ATOM 1508 C CA . GLY A 1 199 ? 3.007 17.644 -24.788 1.00 89.56 199 GLY A CA 1
ATOM 1509 C C . GLY A 1 199 ? 2.984 18.580 -23.577 1.00 89.56 199 GLY A C 1
ATOM 1510 O O . GLY A 1 199 ? 3.753 18.400 -22.641 1.00 89.56 199 GLY A O 1
ATOM 1511 N N . ASP A 1 200 ? 2.057 19.539 -23.550 1.00 84.44 200 ASP A N 1
ATOM 1512 C CA . ASP A 1 200 ? 1.897 20.461 -22.412 1.00 84.44 200 ASP A CA 1
ATOM 1513 C C . ASP A 1 200 ? 1.447 19.764 -21.111 1.00 84.44 200 ASP A C 1
ATOM 1515 O O . ASP A 1 200 ? 1.608 20.312 -20.022 1.00 84.44 200 ASP A O 1
ATOM 1519 N N . SER A 1 201 ? 0.895 18.552 -21.217 1.00 91.00 201 SER A N 1
ATOM 1520 C CA . SER A 1 201 ? 0.504 17.702 -20.087 1.00 91.00 201 SER A CA 1
ATOM 1521 C C . SER A 1 201 ? 1.537 16.623 -19.746 1.00 91.00 201 SER A C 1
ATOM 1523 O O . SER A 1 201 ? 1.258 15.779 -18.897 1.00 91.00 201 SER A O 1
ATOM 1525 N N . GLU A 1 202 ? 2.709 16.640 -20.393 1.00 95.12 202 GLU A N 1
ATOM 1526 C CA . GLU A 1 202 ? 3.819 15.732 -20.095 1.00 95.12 202 GLU A CA 1
ATOM 1527 C C . GLU A 1 202 ? 4.195 15.789 -18.609 1.00 95.12 202 GLU A C 1
ATOM 1529 O O . GLU A 1 202 ? 4.190 16.852 -17.971 1.00 95.12 202 GLU A O 1
ATOM 1534 N N . GLY A 1 203 ? 4.578 14.626 -18.083 1.00 97.69 203 GLY A N 1
ATOM 1535 C CA . GLY A 1 203 ? 5.187 14.492 -16.772 1.00 97.69 203 GLY A CA 1
ATOM 1536 C C . GLY A 1 203 ? 4.222 14.005 -15.702 1.00 97.69 203 GLY A C 1
ATOM 1537 O O . GLY A 1 203 ? 3.207 13.357 -15.977 1.00 97.69 203 GLY A O 1
ATOM 1538 N N . PHE A 1 204 ? 4.595 14.282 -14.460 1.00 98.69 204 PHE A N 1
ATOM 1539 C CA . PHE A 1 204 ? 3.896 13.820 -13.269 1.00 98.69 204 PHE A CA 1
ATOM 1540 C C . PHE A 1 204 ? 4.059 14.809 -12.109 1.00 98.69 204 PHE A C 1
ATOM 1542 O O . PHE A 1 204 ? 4.813 15.780 -12.194 1.00 98.69 204 PHE A O 1
ATOM 1549 N N . LYS A 1 205 ? 3.329 14.571 -11.026 1.00 98.62 205 LYS A N 1
ATOM 1550 C CA . LYS A 1 205 ? 3.414 15.275 -9.744 1.00 98.62 205 LYS A CA 1
ATOM 1551 C C . LYS A 1 205 ? 3.280 14.273 -8.603 1.00 98.62 205 LYS A C 1
ATOM 1553 O O . LYS A 1 205 ? 3.092 13.085 -8.852 1.00 98.62 205 LYS A O 1
ATOM 1558 N N . PHE A 1 206 ? 3.342 14.768 -7.372 1.00 98.81 206 PHE A N 1
ATOM 1559 C CA . PHE A 1 206 ? 3.040 13.993 -6.175 1.00 98.81 206 PHE A CA 1
ATOM 1560 C C . PHE A 1 206 ? 1.855 14.598 -5.427 1.00 98.81 206 PHE A C 1
ATOM 1562 O O . PHE A 1 206 ? 1.765 15.822 -5.307 1.00 98.81 206 PHE A O 1
ATOM 1569 N N . VAL A 1 207 ? 0.967 13.748 -4.918 1.00 98.56 207 VAL A N 1
ATOM 1570 C CA . VAL A 1 207 ? -0.210 14.156 -4.139 1.00 98.56 207 VAL A CA 1
ATOM 1571 C C . VAL A 1 207 ? -0.315 13.267 -2.909 1.00 98.56 207 VAL A C 1
ATOM 1573 O O . VAL A 1 207 ? -0.394 12.046 -3.032 1.00 98.56 207 VAL A O 1
ATOM 1576 N N . GLY A 1 208 ? -0.283 13.869 -1.725 1.00 97.44 208 GLY A N 1
ATOM 1577 C CA . GLY A 1 208 ? -0.533 13.173 -0.468 1.00 97.44 208 GLY A CA 1
ATOM 1578 C C . GLY A 1 208 ? -2.026 13.096 -0.135 1.00 97.44 208 GLY A C 1
ATOM 1579 O O . GLY A 1 208 ? -2.817 13.864 -0.688 1.00 97.44 208 GLY A O 1
ATOM 1580 N N . PRO A 1 209 ? -2.418 12.187 0.770 1.00 95.00 209 PRO A N 1
ATOM 1581 C CA . PRO A 1 209 ? -3.786 12.103 1.260 1.00 95.00 209 PRO A CA 1
ATOM 1582 C C . PRO A 1 209 ? -4.160 13.300 2.138 1.00 95.00 209 PRO A C 1
ATOM 1584 O O . PRO A 1 209 ? -3.301 13.970 2.719 1.00 95.00 209 PRO A O 1
ATOM 1587 N N . ASP A 1 210 ? -5.460 13.540 2.268 1.00 91.25 210 ASP A N 1
ATOM 1588 C CA . ASP A 1 210 ? -6.013 14.360 3.341 1.00 91.25 210 ASP A CA 1
ATOM 1589 C C . ASP A 1 210 ? -6.037 13.607 4.689 1.00 91.25 210 ASP A C 1
ATOM 1591 O O . ASP A 1 210 ? -5.563 12.475 4.815 1.00 91.25 210 ASP A O 1
ATOM 1595 N N . ALA A 1 211 ? -6.618 14.227 5.720 1.00 84.06 211 ALA A N 1
ATOM 1596 C CA . ALA A 1 211 ? -6.719 13.636 7.057 1.00 84.06 211 ALA A CA 1
ATOM 1597 C C . ALA A 1 211 ? -7.556 12.339 7.121 1.00 84.06 211 ALA A C 1
ATOM 1599 O O . ALA A 1 211 ? -7.485 11.624 8.116 1.00 84.06 211 ALA A O 1
ATOM 1600 N N . THR A 1 212 ? -8.348 12.039 6.088 1.00 82.62 212 THR A N 1
ATOM 1601 C CA . THR A 1 212 ? -9.183 10.832 5.983 1.00 82.62 212 THR A CA 1
ATOM 1602 C C . THR A 1 212 ? -8.549 9.739 5.122 1.00 82.62 212 THR A C 1
ATOM 1604 O O . THR A 1 212 ? -9.131 8.669 4.965 1.00 82.62 212 THR A O 1
ATOM 1607 N N . GLY A 1 213 ? -7.361 9.989 4.558 1.00 87.44 213 GLY A N 1
ATOM 1608 C CA . GLY A 1 213 ? -6.721 9.081 3.608 1.00 87.44 213 GLY A CA 1
ATOM 1609 C C . GLY A 1 213 ? -7.168 9.290 2.157 1.00 87.44 213 GLY A C 1
ATOM 1610 O O . GLY A 1 213 ? -6.727 8.552 1.277 1.00 87.44 213 GLY A O 1
ATOM 1611 N N . PHE A 1 214 ? -8.028 10.274 1.875 1.00 92.44 214 PHE A N 1
ATOM 1612 C CA . PHE A 1 214 ? -8.514 10.530 0.523 1.00 92.44 214 PHE A CA 1
ATOM 1613 C C . PHE A 1 214 ? -7.454 11.267 -0.304 1.00 92.44 214 PHE A C 1
ATOM 1615 O O . PHE A 1 214 ? -6.922 12.294 0.117 1.00 92.44 214 PHE A O 1
ATOM 1622 N N . ILE A 1 215 ? -7.147 10.737 -1.491 1.00 97.12 215 ILE A N 1
ATOM 1623 C CA . ILE A 1 215 ? -6.133 11.281 -2.400 1.00 97.12 215 ILE A CA 1
ATOM 1624 C C . ILE A 1 215 ? -6.813 11.810 -3.663 1.00 97.12 215 ILE A C 1
ATOM 1626 O O . ILE A 1 215 ? -7.204 11.044 -4.547 1.00 97.12 215 ILE A O 1
ATOM 1630 N N . ASP A 1 216 ? -6.897 13.132 -3.768 1.00 97.44 216 ASP A N 1
ATOM 1631 C CA . ASP A 1 216 ? -7.317 13.841 -4.975 1.00 97.44 216 ASP A CA 1
ATOM 1632 C C . ASP A 1 216 ? -6.719 15.255 -5.005 1.00 97.44 216 ASP A C 1
ATOM 1634 O O . ASP A 1 216 ? -6.141 15.727 -4.020 1.00 97.44 216 ASP A O 1
ATOM 1638 N N . TRP A 1 217 ? -6.856 15.939 -6.137 1.00 96.81 217 TRP A N 1
ATOM 1639 C CA . TRP A 1 217 ? -6.448 17.333 -6.276 1.00 96.81 217 TRP A CA 1
ATOM 1640 C C . TRP A 1 217 ? -7.166 18.218 -5.251 1.00 96.81 217 TRP A C 1
ATOM 1642 O O . TRP A 1 217 ? -8.391 18.196 -5.133 1.00 96.81 217 TRP A O 1
ATOM 1652 N N . GLY A 1 218 ? -6.398 19.022 -4.518 1.00 95.19 218 GLY A N 1
ATOM 1653 C CA . GLY A 1 218 ? -6.885 19.918 -3.474 1.00 95.19 218 GLY A CA 1
ATOM 1654 C C . GLY A 1 218 ? -7.291 19.248 -2.158 1.00 95.19 218 GLY A C 1
ATOM 1655 O O . GLY A 1 218 ? -7.701 19.968 -1.248 1.00 95.19 218 GLY A O 1
ATOM 1656 N N . ALA A 1 219 ? -7.190 17.919 -2.033 1.00 93.75 219 ALA A N 1
ATOM 1657 C CA . ALA A 1 219 ? -7.510 17.213 -0.791 1.00 93.75 219 ALA A CA 1
ATOM 1658 C C . ALA A 1 219 ? -6.346 17.274 0.212 1.00 93.75 219 ALA A C 1
ATOM 1660 O O . ALA A 1 219 ? -6.522 17.665 1.367 1.00 93.75 219 ALA A O 1
ATOM 1661 N N . GLY A 1 220 ? -5.146 16.920 -0.247 1.00 93.50 220 GLY A N 1
ATOM 1662 C CA . GLY A 1 220 ? -3.935 16.855 0.565 1.00 93.50 220 GLY A CA 1
ATOM 1663 C C . GLY A 1 220 ? -2.803 17.734 0.030 1.00 93.50 220 GLY A C 1
ATOM 1664 O O . GLY A 1 220 ? -3.021 18.606 -0.817 1.00 93.50 220 GLY A O 1
ATOM 1665 N N . PRO A 1 221 ? -1.573 17.548 0.538 1.00 96.19 221 PRO A N 1
ATOM 1666 C CA . PRO A 1 221 ? -0.421 18.292 0.060 1.00 96.19 221 PRO A CA 1
ATOM 1667 C C . PRO A 1 221 ? -0.045 17.873 -1.367 1.00 96.19 221 PRO A C 1
ATOM 1669 O O . PRO A 1 221 ? -0.027 16.691 -1.707 1.00 96.19 221 PRO A O 1
ATOM 1672 N N . GLU A 1 222 ? 0.307 18.853 -2.193 1.00 98.00 222 GLU A N 1
ATOM 1673 C CA . GLU A 1 222 ? 0.697 18.650 -3.587 1.00 98.00 222 GLU A CA 1
ATOM 1674 C C . GLU A 1 222 ? 2.130 19.117 -3.806 1.00 98.00 222 GLU A C 1
ATOM 1676 O O . GLU A 1 222 ? 2.547 20.147 -3.272 1.00 98.00 222 GLU A O 1
ATOM 1681 N N . TYR A 1 223 ? 2.872 18.388 -4.634 1.00 98.56 223 TYR A N 1
ATOM 1682 C CA . TYR A 1 223 ? 4.264 18.695 -4.931 1.00 98.56 223 TYR A CA 1
ATOM 1683 C C . TYR A 1 223 ? 4.520 18.599 -6.433 1.00 98.56 223 TYR A C 1
ATOM 1685 O O . TYR A 1 223 ? 4.130 17.638 -7.100 1.00 98.56 223 TYR A O 1
ATOM 1693 N N . GLY A 1 224 ? 5.204 19.608 -6.963 1.00 98.50 224 GLY A N 1
ATOM 1694 C CA . GLY A 1 224 ? 5.738 19.615 -8.321 1.00 98.50 224 GLY A CA 1
ATOM 1695 C C . GLY A 1 224 ? 7.177 20.108 -8.332 1.00 98.50 224 GLY A C 1
ATOM 1696 O O . GLY A 1 224 ? 7.672 20.599 -7.320 1.00 98.50 224 GLY A O 1
ATOM 1697 N N . ASP A 1 225 ? 7.841 19.994 -9.476 1.00 98.56 225 ASP A N 1
ATOM 1698 C CA . ASP A 1 225 ? 9.202 20.492 -9.659 1.00 98.56 225 ASP A CA 1
ATOM 1699 C C . ASP A 1 225 ? 9.259 22.021 -9.491 1.00 98.56 225 ASP A C 1
ATOM 1701 O O . ASP A 1 225 ? 8.329 22.741 -9.872 1.00 98.56 225 ASP A O 1
ATOM 1705 N N . ASP A 1 226 ? 10.359 22.535 -8.944 1.00 97.94 226 ASP A N 1
ATOM 1706 C CA . ASP A 1 226 ? 10.580 23.975 -8.750 1.00 97.94 226 ASP A CA 1
ATOM 1707 C C . ASP A 1 226 ? 10.805 24.764 -10.060 1.00 97.94 226 ASP A C 1
ATOM 1709 O O . ASP A 1 226 ? 10.937 25.990 -10.048 1.00 97.94 226 ASP A O 1
ATOM 1713 N N . GLY A 1 227 ? 10.814 24.075 -11.202 1.00 97.00 227 GLY A N 1
ATOM 1714 C CA . GLY A 1 227 ? 11.041 24.613 -12.538 1.00 97.00 227 GLY A CA 1
ATOM 1715 C C . GLY A 1 227 ? 12.507 24.593 -12.963 1.00 97.00 227 GLY A C 1
ATOM 1716 O O . GLY A 1 227 ? 12.805 24.973 -14.097 1.00 97.00 227 GLY A O 1
ATOM 1717 N N . THR A 1 228 ? 13.419 24.165 -12.086 1.00 97.12 228 THR A N 1
ATOM 1718 C CA . THR A 1 228 ? 14.838 23.987 -12.413 1.00 97.12 228 THR A CA 1
ATOM 1719 C C . THR A 1 228 ? 15.146 22.591 -12.942 1.00 97.12 228 THR A C 1
ATOM 1721 O O . THR A 1 228 ? 16.197 22.414 -13.557 1.00 97.12 228 THR A O 1
ATOM 1724 N N . PHE A 1 229 ? 14.260 21.612 -12.716 1.00 96.38 229 PHE A N 1
ATOM 1725 C CA . PHE A 1 229 ? 14.469 20.202 -13.053 1.00 96.38 229 PHE A CA 1
ATOM 1726 C C . PHE A 1 229 ? 15.744 19.613 -12.430 1.00 96.38 229 PHE A C 1
ATOM 1728 O O . PHE A 1 229 ? 16.409 18.762 -13.018 1.00 96.38 229 PHE A O 1
ATOM 1735 N N . THR A 1 230 ? 16.097 20.071 -11.222 1.00 97.25 230 THR A N 1
ATOM 1736 C CA . THR A 1 230 ? 17.262 19.590 -10.454 1.00 97.25 230 THR A CA 1
ATOM 1737 C C . THR A 1 230 ? 16.897 18.598 -9.345 1.00 97.25 230 THR A C 1
ATOM 1739 O O . THR A 1 230 ? 17.694 18.368 -8.437 1.00 97.25 230 THR A O 1
ATOM 1742 N N . GLY A 1 231 ? 15.696 18.011 -9.399 1.00 98.06 231 GLY A N 1
ATOM 1743 C CA . GLY A 1 231 ? 15.207 17.091 -8.366 1.00 98.06 231 GLY A CA 1
ATOM 1744 C C . GLY A 1 231 ? 14.670 17.804 -7.124 1.00 98.06 231 GLY A C 1
ATOM 1745 O O . GLY A 1 231 ? 14.685 17.235 -6.035 1.00 98.06 231 GLY A O 1
ATOM 1746 N N . LYS A 1 232 ? 14.228 19.060 -7.255 1.00 98.56 232 LYS A N 1
ATOM 1747 C CA . LYS A 1 232 ? 13.684 19.867 -6.155 1.00 98.56 232 LYS A CA 1
ATOM 1748 C C . LYS A 1 232 ? 12.188 20.067 -6.309 1.00 98.56 232 LYS A C 1
ATOM 1750 O O . LYS A 1 232 ? 11.706 20.339 -7.405 1.00 98.56 232 LYS A O 1
ATOM 1755 N N . LEU A 1 233 ? 11.479 19.956 -5.194 1.00 98.69 233 LEU A N 1
ATOM 1756 C CA . LEU A 1 233 ? 10.035 20.107 -5.120 1.00 98.69 233 LEU A CA 1
ATOM 1757 C C . LEU A 1 233 ? 9.640 21.461 -4.530 1.00 98.69 233 LEU A C 1
ATOM 1759 O O . LEU A 1 233 ? 10.329 22.035 -3.689 1.00 98.69 233 LEU A O 1
ATOM 1763 N N . VAL A 1 234 ? 8.470 21.937 -4.937 1.00 98.44 234 VAL A N 1
ATOM 1764 C CA . VAL A 1 234 ? 7.745 23.040 -4.306 1.00 98.44 234 VAL A CA 1
ATOM 1765 C C . VAL A 1 234 ? 6.280 22.663 -4.147 1.00 98.44 234 VAL A C 1
ATOM 1767 O O . VAL A 1 234 ? 5.714 21.934 -4.963 1.00 98.44 234 VAL A O 1
ATOM 1770 N N . THR A 1 235 ? 5.652 23.202 -3.106 1.00 96.81 235 THR A N 1
ATOM 1771 C CA . THR A 1 235 ? 4.231 22.975 -2.802 1.00 96.81 235 THR A CA 1
ATOM 1772 C C . THR A 1 235 ? 3.297 23.990 -3.454 1.00 96.81 235 THR A C 1
ATOM 1774 O O . THR A 1 235 ? 2.079 23.849 -3.407 1.00 96.81 235 THR A O 1
ATOM 1777 N N . LYS A 1 236 ? 3.850 25.041 -4.070 1.00 93.12 236 LYS A N 1
ATOM 1778 C CA . LYS A 1 236 ? 3.084 26.098 -4.727 1.00 93.12 236 LYS A CA 1
ATOM 1779 C C . LYS A 1 236 ? 3.641 26.380 -6.112 1.00 93.12 236 LYS A C 1
ATOM 1781 O O . LYS A 1 236 ? 4.849 26.511 -6.275 1.00 93.12 236 LYS A O 1
ATOM 1786 N N . ASP A 1 237 ? 2.740 26.492 -7.088 1.00 92.50 237 ASP A N 1
ATOM 1787 C CA . ASP A 1 237 ? 3.048 26.806 -8.489 1.00 92.50 237 ASP A CA 1
ATOM 1788 C C . ASP A 1 237 ? 4.073 25.844 -9.138 1.00 92.50 237 ASP A C 1
ATOM 1790 O O . ASP A 1 237 ? 4.716 26.182 -10.137 1.00 92.50 237 ASP A O 1
ATOM 1794 N N . GLY A 1 238 ? 4.195 24.627 -8.588 1.00 96.00 238 GLY A N 1
ATOM 1795 C CA . GLY A 1 238 ? 5.127 23.601 -9.048 1.00 96.00 238 GLY A CA 1
ATOM 1796 C C . GLY A 1 238 ? 4.827 23.129 -10.467 1.00 96.00 238 GLY A C 1
ATOM 1797 O O . GLY A 1 238 ? 3.665 22.926 -10.849 1.00 96.00 238 GLY A O 1
ATOM 1798 N N . LYS A 1 239 ? 5.889 22.950 -11.251 1.00 97.62 239 LYS A N 1
ATOM 1799 C CA . LYS A 1 239 ? 5.845 22.390 -12.604 1.00 97.62 239 LYS A CA 1
ATOM 1800 C C . LYS A 1 239 ? 5.661 20.876 -12.546 1.00 97.62 239 LYS A C 1
ATOM 1802 O O . LYS A 1 239 ? 5.827 20.252 -11.501 1.00 97.62 239 LYS A O 1
ATOM 1807 N N . ASN A 1 240 ? 5.295 20.281 -13.675 1.00 98.25 240 ASN A N 1
ATOM 1808 C CA . ASN A 1 240 ? 5.282 18.828 -13.790 1.00 98.25 240 ASN A CA 1
ATOM 1809 C C . ASN A 1 240 ? 6.727 18.328 -13.738 1.00 98.25 240 ASN A C 1
ATOM 1811 O O . ASN A 1 240 ? 7.575 18.831 -14.477 1.00 98.25 240 ASN A O 1
ATOM 1815 N N . CYS A 1 241 ? 7.001 17.352 -12.879 1.00 98.31 241 CYS A N 1
ATOM 1816 C CA . CYS A 1 241 ? 8.250 16.606 -12.890 1.00 98.31 241 CYS A CA 1
ATOM 1817 C C . CYS A 1 241 ? 8.373 15.862 -14.225 1.00 98.31 241 CYS A C 1
ATOM 1819 O O . CYS A 1 241 ? 7.377 15.371 -14.765 1.00 98.31 241 CYS A O 1
ATOM 1821 N N . LYS A 1 242 ? 9.591 15.788 -14.764 1.00 96.44 242 LYS A N 1
ATOM 1822 C CA . LYS A 1 242 ? 9.866 15.200 -16.080 1.00 96.44 242 LYS A CA 1
ATOM 1823 C C . LYS A 1 242 ? 10.837 14.037 -15.963 1.00 96.44 242 LYS A C 1
ATOM 1825 O O . LYS A 1 242 ? 11.705 14.033 -15.096 1.00 96.44 242 LYS A O 1
ATOM 1830 N N . VAL A 1 243 ? 10.700 13.082 -16.874 1.00 97.06 243 VAL A N 1
ATOM 1831 C CA . VAL A 1 243 ? 11.651 11.986 -17.082 1.00 97.06 243 VAL A CA 1
ATOM 1832 C C . VAL A 1 243 ? 12.291 12.111 -18.460 1.00 97.06 243 VAL A C 1
ATOM 1834 O O . VAL A 1 243 ? 11.763 12.792 -19.332 1.00 97.06 243 VAL A O 1
ATOM 1837 N N . ALA A 1 244 ? 13.446 11.478 -18.658 1.00 95.19 244 ALA A N 1
ATOM 1838 C CA . ALA A 1 244 ? 14.178 11.554 -19.925 1.00 95.19 244 ALA A CA 1
ATOM 1839 C C . ALA A 1 244 ? 13.679 10.559 -20.990 1.00 95.19 244 ALA A C 1
ATOM 1841 O O . ALA A 1 244 ? 13.953 10.747 -22.174 1.00 95.19 244 ALA A O 1
ATOM 1842 N N . ALA A 1 245 ? 12.977 9.499 -20.583 1.00 96.75 245 ALA A N 1
ATOM 1843 C CA . ALA A 1 245 ? 12.445 8.471 -21.467 1.00 96.75 245 ALA A CA 1
ATOM 1844 C C . ALA A 1 245 ? 11.133 7.905 -20.909 1.00 96.75 245 ALA A C 1
ATOM 1846 O O . ALA A 1 245 ? 10.849 8.014 -19.719 1.00 96.75 245 ALA A O 1
ATOM 1847 N N . THR A 1 246 ? 10.323 7.299 -21.775 1.00 97.12 246 THR A N 1
ATOM 1848 C CA . THR A 1 246 ? 9.202 6.467 -21.325 1.00 97.12 246 THR A CA 1
ATOM 1849 C C . THR A 1 246 ? 9.755 5.148 -20.793 1.00 97.12 246 THR A C 1
ATOM 1851 O O . THR A 1 246 ? 10.588 4.530 -21.453 1.00 97.12 246 THR A O 1
ATOM 1854 N N . GLY A 1 247 ? 9.291 4.708 -19.627 1.00 97.00 247 GLY A N 1
ATOM 1855 C CA . GLY A 1 247 ? 9.729 3.449 -19.035 1.00 97.00 247 GLY A CA 1
ATOM 1856 C C . GLY A 1 247 ? 9.255 3.263 -17.602 1.00 97.00 247 GLY A C 1
ATOM 1857 O O . GLY A 1 247 ? 8.487 4.067 -17.070 1.00 97.00 247 GLY A O 1
ATOM 1858 N N . TYR A 1 248 ? 9.735 2.195 -16.970 1.00 97.75 248 TYR A N 1
ATOM 1859 C CA . TYR A 1 248 ? 9.458 1.901 -15.571 1.00 97.75 248 TYR A CA 1
ATOM 1860 C C . TYR A 1 248 ? 10.556 2.501 -14.694 1.00 97.75 248 TYR A C 1
ATOM 1862 O O . TYR A 1 248 ? 11.735 2.258 -14.925 1.00 97.75 248 TYR A O 1
ATOM 1870 N N . TYR A 1 249 ? 10.188 3.333 -13.727 1.00 98.38 249 TYR A N 1
ATOM 1871 C CA . TYR A 1 249 ? 11.122 4.112 -12.921 1.00 98.38 249 TYR A CA 1
ATOM 1872 C C . TYR A 1 249 ? 11.048 3.709 -11.460 1.00 98.38 249 TYR A C 1
ATOM 1874 O O . TYR A 1 249 ? 9.954 3.565 -10.921 1.00 98.38 249 TYR A O 1
ATOM 1882 N N . PHE A 1 250 ? 12.198 3.638 -10.794 1.00 98.44 250 PHE A N 1
ATOM 1883 C CA . PHE A 1 250 ? 12.247 3.763 -9.347 1.00 98.44 250 PHE A CA 1
ATOM 1884 C C . PHE A 1 250 ? 12.186 5.246 -8.992 1.00 98.44 250 PHE A C 1
ATOM 1886 O O . PHE A 1 250 ? 13.068 6.035 -9.350 1.00 98.44 250 PHE A O 1
ATOM 1893 N N . VAL A 1 251 ? 11.102 5.636 -8.334 1.00 98.81 251 VAL A N 1
ATOM 1894 C CA . VAL A 1 251 ? 10.827 7.020 -7.963 1.00 98.81 251 VAL A CA 1
ATOM 1895 C C . VAL A 1 251 ? 11.016 7.157 -6.464 1.00 98.81 251 VAL A C 1
ATOM 1897 O O . VAL A 1 251 ? 10.494 6.353 -5.694 1.00 98.81 251 VAL A O 1
ATOM 1900 N N . LYS A 1 252 ? 11.745 8.195 -6.055 1.00 98.75 252 LYS A N 1
ATOM 1901 C CA . LYS A 1 252 ? 11.878 8.591 -4.651 1.00 98.75 252 LYS A CA 1
ATOM 1902 C C . LYS A 1 252 ? 11.442 10.031 -4.483 1.00 98.75 252 LYS A C 1
ATOM 1904 O O . LYS A 1 252 ? 11.781 10.867 -5.320 1.00 98.75 252 LYS A O 1
ATOM 1909 N N . ALA A 1 253 ? 10.746 10.321 -3.394 1.00 98.81 253 ALA A N 1
ATOM 1910 C CA . ALA A 1 253 ? 10.379 11.670 -2.999 1.00 98.81 253 ALA A CA 1
ATOM 1911 C C . ALA A 1 253 ? 10.526 11.826 -1.486 1.00 98.81 253 ALA A C 1
ATOM 1913 O O . ALA A 1 253 ? 10.080 10.980 -0.720 1.00 98.81 253 ALA A O 1
ATOM 1914 N N . ASP A 1 254 ? 11.140 12.924 -1.064 1.00 98.62 254 ASP A N 1
ATOM 1915 C CA . ASP A 1 254 ? 11.231 13.313 0.337 1.00 98.62 254 ASP A CA 1
ATOM 1916 C C . ASP A 1 254 ? 10.453 14.617 0.513 1.00 98.62 254 ASP A C 1
ATOM 1918 O O . ASP A 1 254 ? 10.878 15.671 0.026 1.00 98.62 254 ASP A O 1
ATOM 1922 N N . THR A 1 255 ? 9.276 14.542 1.139 1.00 98.00 255 THR A N 1
ATOM 1923 C CA . THR A 1 255 ? 8.374 15.701 1.252 1.00 98.00 255 THR A CA 1
ATOM 1924 C C . THR A 1 255 ? 8.809 16.697 2.321 1.00 98.00 255 THR A C 1
ATOM 1926 O O . THR A 1 255 ? 8.370 17.845 2.271 1.00 98.00 255 THR A O 1
ATOM 1929 N N . ASP A 1 256 ? 9.687 16.297 3.246 1.00 97.69 256 ASP A N 1
ATOM 1930 C CA . ASP A 1 256 ? 10.266 17.201 4.245 1.00 97.69 256 ASP A CA 1
ATOM 1931 C C . ASP A 1 256 ? 11.478 17.943 3.680 1.00 97.69 256 ASP A C 1
ATOM 1933 O O . ASP A 1 256 ? 11.632 19.150 3.877 1.00 97.69 256 ASP A O 1
ATOM 1937 N N . LYS A 1 257 ? 12.340 17.237 2.938 1.00 98.44 257 LYS A N 1
ATOM 1938 C CA . LYS A 1 257 ? 13.493 17.834 2.246 1.00 98.44 257 LYS A CA 1
ATOM 1939 C C . LYS A 1 257 ? 13.110 18.530 0.944 1.00 98.44 257 LYS A C 1
ATOM 1941 O O . LYS A 1 257 ? 13.928 19.278 0.409 1.00 98.44 257 LYS A O 1
ATOM 1946 N N . LEU A 1 258 ? 11.896 18.292 0.449 1.00 98.56 258 LEU A N 1
ATOM 1947 C CA . LEU A 1 258 ? 11.393 18.765 -0.838 1.00 98.56 258 LEU A CA 1
ATOM 1948 C C . LEU A 1 258 ? 12.319 18.370 -1.995 1.00 98.56 258 LEU A C 1
ATOM 1950 O O . LEU A 1 258 ? 12.744 19.205 -2.796 1.00 98.56 258 LEU A O 1
ATOM 1954 N N . THR A 1 259 ? 12.635 17.081 -2.090 1.00 98.75 259 THR A N 1
ATOM 1955 C CA . THR A 1 259 ? 13.457 16.532 -3.177 1.00 98.75 259 THR A CA 1
ATOM 1956 C C . THR A 1 259 ? 12.809 15.319 -3.818 1.00 98.75 259 THR A C 1
ATOM 1958 O O . THR A 1 259 ? 12.054 14.606 -3.165 1.00 98.75 259 THR A O 1
ATOM 1961 N N . TYR A 1 260 ? 13.154 15.040 -5.071 1.00 98.81 260 TYR A N 1
ATOM 1962 C CA . TYR A 1 260 ? 12.790 13.802 -5.749 1.00 98.81 260 TYR A CA 1
ATOM 1963 C C . TYR A 1 260 ? 13.916 13.306 -6.655 1.00 98.81 260 TYR A C 1
ATOM 1965 O O . TYR A 1 260 ? 14.747 14.085 -7.125 1.00 98.81 260 TYR A O 1
ATOM 1973 N N . THR A 1 261 ? 13.919 12.004 -6.925 1.00 98.62 261 THR A N 1
ATOM 1974 C CA . THR A 1 261 ? 14.787 11.377 -7.925 1.00 98.62 261 THR A CA 1
ATOM 1975 C C . THR A 1 261 ? 13.995 10.368 -8.739 1.00 98.62 261 THR A C 1
ATOM 1977 O O . THR A 1 261 ? 13.107 9.696 -8.213 1.00 98.62 261 THR A O 1
ATOM 1980 N N . THR A 1 262 ? 14.354 10.227 -10.010 1.00 98.25 262 THR A N 1
ATOM 1981 C CA . THR A 1 262 ? 13.806 9.208 -10.909 1.00 98.25 262 THR A CA 1
ATOM 1982 C C . THR A 1 262 ? 14.952 8.464 -11.568 1.00 98.25 262 THR A C 1
ATOM 1984 O O . THR A 1 262 ? 15.784 9.087 -12.230 1.00 98.25 262 THR A O 1
ATOM 1987 N N . GLU A 1 263 ? 14.969 7.147 -11.437 1.00 97.44 263 GLU A N 1
ATOM 1988 C CA . GLU A 1 263 ? 15.939 6.284 -12.104 1.00 97.44 263 GLU A CA 1
ATOM 1989 C C . GLU A 1 263 ? 15.193 5.233 -12.924 1.00 97.44 263 GLU A C 1
ATOM 1991 O O . GLU A 1 263 ? 14.303 4.564 -12.401 1.00 97.44 263 GLU A O 1
ATOM 1996 N N . ILE A 1 264 ? 15.490 5.140 -14.223 1.00 96.88 264 ILE A N 1
ATOM 1997 C CA . ILE A 1 264 ? 14.838 4.161 -15.098 1.00 96.88 264 ILE A CA 1
ATOM 1998 C C . ILE A 1 264 ? 15.361 2.759 -14.774 1.00 96.88 264 ILE A C 1
ATOM 2000 O O . ILE A 1 264 ? 16.556 2.572 -14.550 1.00 96.88 264 ILE A O 1
ATOM 2004 N N . MET A 1 265 ? 14.459 1.785 -14.751 1.00 95.75 265 MET A N 1
ATOM 2005 C CA . MET A 1 265 ? 14.726 0.407 -14.362 1.00 95.75 265 MET A CA 1
ATOM 2006 C C . MET A 1 265 ? 14.252 -0.535 -15.461 1.00 95.75 265 MET A C 1
ATOM 2008 O O . MET A 1 265 ? 13.052 -0.706 -15.676 1.00 95.75 265 MET A O 1
ATOM 2012 N N . ASN A 1 266 ? 15.206 -1.167 -16.136 1.00 95.50 266 ASN A N 1
ATOM 2013 C CA . ASN A 1 266 ? 14.942 -2.272 -17.049 1.00 95.50 266 ASN A CA 1
ATOM 2014 C C . ASN A 1 266 ? 15.126 -3.571 -16.271 1.00 95.50 266 ASN A C 1
ATOM 2016 O O . ASN A 1 266 ? 16.240 -3.881 -15.864 1.00 95.50 266 ASN A O 1
ATOM 2020 N N . TRP A 1 267 ? 14.042 -4.289 -15.995 1.00 97.50 267 TRP A N 1
ATOM 2021 C CA . TRP A 1 267 ? 14.112 -5.510 -15.197 1.00 97.50 267 TRP A CA 1
ATOM 2022 C C . TRP A 1 267 ? 14.366 -6.728 -16.067 1.00 97.50 267 TRP A C 1
ATOM 2024 O O . TRP A 1 267 ? 13.740 -6.892 -17.113 1.00 97.50 267 TRP A O 1
ATOM 2034 N N . SER A 1 268 ? 15.237 -7.603 -15.587 1.00 96.94 268 SER A N 1
ATOM 2035 C CA . SER A 1 268 ? 15.602 -8.846 -16.241 1.00 96.94 268 SER A CA 1
ATOM 2036 C C . SER A 1 268 ? 15.627 -10.009 -15.244 1.00 96.94 268 SER A C 1
ATOM 2038 O O . SER A 1 268 ? 15.738 -9.825 -14.025 1.00 96.94 268 SER A O 1
ATOM 2040 N N . LEU A 1 269 ? 15.475 -11.225 -15.769 1.00 97.75 269 LEU A N 1
ATOM 2041 C CA . LEU A 1 269 ? 15.600 -12.474 -15.027 1.00 97.75 269 LEU A CA 1
ATOM 2042 C C . LEU A 1 269 ? 16.956 -13.120 -15.316 1.00 97.75 269 LEU A C 1
ATOM 2044 O O . LEU A 1 269 ? 17.361 -13.247 -16.471 1.00 97.75 269 LEU A O 1
ATOM 2048 N N . THR A 1 270 ? 17.623 -13.592 -14.269 1.00 96.12 270 THR A N 1
ATOM 2049 C CA . THR A 1 270 ? 18.932 -14.241 -14.366 1.00 96.12 270 THR A CA 1
ATOM 2050 C C . THR A 1 270 ? 19.037 -15.455 -13.448 1.00 96.12 270 THR A C 1
ATOM 2052 O O . THR A 1 270 ? 18.142 -15.702 -12.640 1.00 96.12 270 THR A O 1
ATOM 2055 N N . GLY A 1 271 ? 20.122 -16.224 -13.562 1.00 95.50 271 GLY A N 1
ATOM 2056 C CA . GLY A 1 271 ? 20.448 -17.325 -12.653 1.00 95.50 271 GLY A CA 1
ATOM 2057 C C . GLY A 1 271 ? 20.592 -18.685 -13.320 1.00 95.50 271 GLY A C 1
ATOM 2058 O O . GLY A 1 271 ? 20.234 -18.878 -14.482 1.00 95.50 271 GLY A O 1
ATOM 2059 N N . ASN A 1 272 ? 21.145 -19.645 -12.574 1.00 96.25 272 ASN A N 1
ATOM 2060 C CA . ASN A 1 272 ? 21.505 -20.980 -13.069 1.00 96.25 272 ASN A CA 1
ATOM 2061 C C . ASN A 1 272 ? 20.323 -21.815 -13.571 1.00 96.25 272 ASN A C 1
ATOM 2063 O O . ASN A 1 272 ? 20.540 -22.816 -14.252 1.00 96.25 272 ASN A O 1
ATOM 2067 N N . ALA A 1 273 ? 19.088 -21.448 -13.224 1.00 97.75 273 ALA A N 1
ATOM 2068 C CA . ALA A 1 273 ? 17.913 -22.103 -13.788 1.00 97.75 273 ALA A CA 1
ATOM 2069 C C . ALA A 1 273 ? 17.699 -21.715 -15.258 1.00 97.75 273 ALA A C 1
ATOM 2071 O O . ALA A 1 273 ? 17.111 -22.496 -16.002 1.00 97.75 273 ALA A O 1
ATOM 2072 N N . THR A 1 274 ? 18.184 -20.543 -15.672 1.00 96.50 274 THR A N 1
ATOM 2073 C CA . THR A 1 274 ? 18.086 -20.016 -17.037 1.00 96.50 274 THR A CA 1
ATOM 2074 C C . THR A 1 274 ? 19.243 -20.517 -17.915 1.00 96.50 274 THR A C 1
ATOM 2076 O O . THR A 1 274 ? 20.288 -20.924 -17.402 1.00 96.50 274 THR A O 1
ATOM 2079 N N . ALA A 1 275 ? 19.113 -20.453 -19.247 1.00 94.44 275 ALA A N 1
ATOM 2080 C CA . ALA A 1 275 ? 20.194 -20.891 -20.141 1.00 94.44 275 ALA A CA 1
ATOM 2081 C C . ALA A 1 275 ? 21.414 -19.945 -20.155 1.00 94.44 275 ALA A C 1
ATOM 2083 O O . ALA A 1 275 ? 22.497 -20.369 -20.559 1.00 94.44 275 ALA A O 1
ATOM 2084 N N . LEU A 1 276 ? 21.252 -18.692 -19.709 1.00 91.81 276 LEU A N 1
ATOM 2085 C CA . LEU A 1 276 ? 22.342 -17.717 -19.580 1.00 91.81 276 LEU A CA 1
ATOM 2086 C C . LEU A 1 276 ? 23.119 -17.859 -18.261 1.00 91.81 276 LEU A C 1
ATOM 2088 O O . LEU A 1 276 ? 24.240 -17.362 -18.172 1.00 91.81 276 LEU A O 1
ATOM 2092 N N . SER A 1 277 ? 22.597 -18.630 -17.293 1.00 92.62 277 SER A N 1
ATOM 2093 C CA . SER A 1 277 ? 23.194 -18.824 -15.964 1.00 92.62 277 SER A CA 1
ATOM 2094 C C . SER A 1 277 ? 23.328 -17.500 -15.187 1.00 92.62 277 SER A C 1
ATOM 2096 O O . SER A 1 277 ? 22.759 -16.485 -15.574 1.00 92.62 277 SER A O 1
ATOM 2098 N N . TRP A 1 278 ? 24.031 -17.486 -14.049 1.00 92.12 278 TRP A N 1
ATOM 2099 C CA . TRP A 1 278 ? 24.505 -16.218 -13.482 1.00 92.12 278 TRP A CA 1
ATOM 2100 C C . TRP A 1 278 ? 25.397 -15.472 -14.488 1.00 92.12 278 TRP A C 1
ATOM 2102 O O . TRP A 1 278 ? 26.262 -16.115 -15.100 1.00 92.12 278 TRP A O 1
ATOM 2112 N N . PRO A 1 279 ? 25.266 -14.137 -14.609 1.00 86.25 279 PRO A N 1
ATOM 2113 C CA . PRO A 1 279 ? 26.101 -13.344 -15.493 1.00 86.25 279 PRO A CA 1
ATOM 2114 C C . PRO A 1 279 ? 27.570 -13.575 -15.110 1.00 86.25 279 PRO A C 1
ATOM 2116 O O . PRO A 1 279 ? 27.905 -13.576 -13.916 1.00 86.25 279 PRO A O 1
ATOM 2119 N N . PRO A 1 280 ? 28.460 -13.823 -16.088 1.00 69.94 280 PRO A N 1
ATOM 2120 C CA . PRO A 1 280 ? 29.861 -14.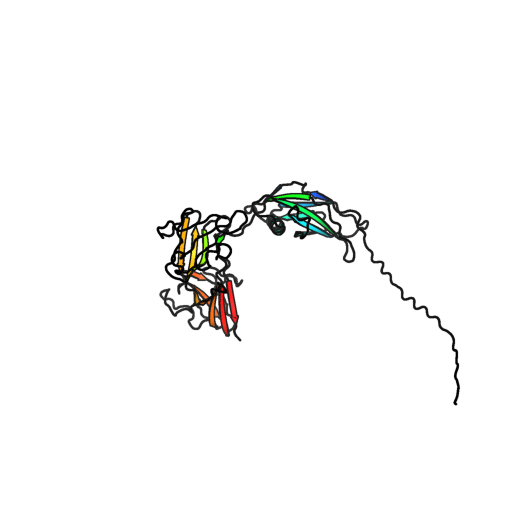085 -15.801 1.00 69.94 280 PRO A CA 1
ATOM 2121 C C . PRO A 1 280 ? 30.431 -12.891 -15.039 1.00 69.94 280 PRO A C 1
ATOM 2123 O O . PRO A 1 280 ? 30.229 -11.757 -15.462 1.00 69.94 280 PRO A O 1
ATOM 2126 N N . GLY A 1 281 ? 31.135 -13.141 -13.928 1.00 61.28 281 GLY A N 1
ATOM 2127 C CA . GLY A 1 281 ? 31.796 -12.096 -13.143 1.00 61.28 281 GLY A CA 1
ATOM 2128 C C . GLY A 1 281 ? 32.662 -11.213 -14.047 1.00 61.28 281 GLY A C 1
ATOM 2129 O O . GLY A 1 281 ? 33.759 -11.597 -14.450 1.00 61.28 281 GLY A O 1
ATOM 2130 N N . GLY A 1 282 ? 32.117 -10.056 -14.399 1.00 58.72 282 GLY A N 1
ATOM 2131 C CA . GLY A 1 282 ? 32.514 -9.141 -15.463 1.00 58.72 282 GLY A CA 1
ATOM 2132 C C . GLY A 1 282 ? 31.667 -7.872 -15.323 1.00 58.72 282 GLY A C 1
ATOM 2133 O O . GLY A 1 282 ? 30.814 -7.817 -14.442 1.00 58.72 282 GLY A O 1
ATOM 2134 N N . SER A 1 283 ? 31.938 -6.826 -16.109 1.00 56.62 283 SER A N 1
ATOM 2135 C CA . SER A 1 283 ? 31.293 -5.519 -15.905 1.00 56.62 283 SER A CA 1
ATOM 2136 C C . SER A 1 283 ? 29.768 -5.629 -15.955 1.00 56.62 283 SER A C 1
ATOM 2138 O O . SER A 1 283 ? 29.226 -6.068 -16.969 1.00 56.62 283 SER A O 1
ATOM 2140 N N . ASP A 1 284 ? 29.108 -5.201 -14.881 1.00 66.94 284 ASP A N 1
ATOM 2141 C CA . ASP A 1 284 ? 27.666 -4.972 -14.838 1.00 66.94 284 ASP A CA 1
ATOM 2142 C C . ASP A 1 284 ? 27.211 -4.050 -15.989 1.00 66.94 284 ASP A C 1
ATOM 2144 O O . ASP A 1 284 ? 27.991 -3.241 -16.503 1.00 66.94 284 ASP A O 1
ATOM 2148 N N . GLY A 1 285 ? 25.952 -4.184 -16.411 1.00 63.19 285 GLY A N 1
ATOM 2149 C CA . GLY A 1 285 ? 25.340 -3.375 -17.470 1.00 63.19 285 GLY A CA 1
ATOM 2150 C C . GLY A 1 285 ? 25.589 -3.870 -18.901 1.00 63.19 285 GLY A C 1
ATOM 2151 O O . GLY A 1 285 ? 25.471 -3.093 -19.850 1.00 63.19 285 GLY A O 1
ATOM 2152 N N . VAL A 1 286 ? 25.983 -5.137 -19.083 1.00 70.88 286 VAL A N 1
ATOM 2153 C CA . VAL A 1 286 ? 26.191 -5.736 -2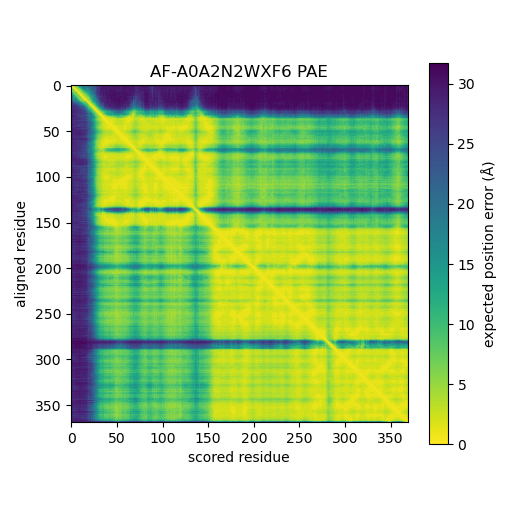0.414 1.00 70.88 286 VAL A CA 1
ATOM 2154 C C . VAL A 1 286 ? 24.930 -6.468 -20.871 1.00 70.88 286 VAL A C 1
ATOM 2156 O O . VAL A 1 286 ? 24.609 -7.541 -20.359 1.00 70.88 286 VAL A O 1
ATOM 2159 N N . ALA A 1 287 ? 24.282 -5.905 -21.892 1.00 71.06 287 ALA A N 1
ATOM 2160 C CA . ALA A 1 287 ? 23.097 -6.473 -22.524 1.00 71.06 287 ALA A CA 1
ATOM 2161 C C . ALA A 1 287 ? 23.335 -7.901 -23.045 1.00 71.06 287 ALA A C 1
ATOM 2163 O O . ALA A 1 287 ? 24.380 -8.203 -23.632 1.00 71.06 287 ALA A O 1
ATOM 2164 N N . GLY A 1 288 ? 22.323 -8.758 -22.887 1.00 74.81 288 GLY A N 1
ATOM 2165 C CA . GLY A 1 288 ? 22.333 -10.147 -23.362 1.00 74.81 288 GLY A CA 1
ATOM 2166 C C . GLY A 1 288 ? 22.892 -11.170 -22.371 1.00 74.81 288 GLY A C 1
ATOM 2167 O O . GLY A 1 288 ? 23.016 -12.340 -22.731 1.00 74.81 288 GLY A O 1
ATOM 2168 N N . ASN A 1 289 ? 23.216 -10.748 -21.146 1.00 83.06 289 ASN A N 1
ATOM 2169 C CA . ASN A 1 289 ? 23.566 -11.653 -20.048 1.00 83.06 289 ASN A CA 1
ATOM 2170 C C . ASN A 1 289 ? 22.354 -12.089 -19.215 1.00 83.06 289 ASN A C 1
ATOM 2172 O O . ASN A 1 289 ? 22.427 -13.114 -18.543 1.00 83.06 289 ASN A O 1
ATOM 2176 N N . ASP A 1 290 ? 21.255 -11.342 -19.295 1.00 91.94 290 ASP A N 1
ATOM 2177 C CA . ASP A 1 290 ? 20.009 -11.610 -18.591 1.00 91.94 290 ASP A CA 1
ATOM 2178 C C . ASP A 1 290 ? 18.840 -11.691 -19.594 1.00 91.94 290 ASP A C 1
ATOM 2180 O O . ASP A 1 290 ? 18.975 -11.351 -20.775 1.00 91.94 290 ASP A O 1
ATOM 2184 N N . TYR A 1 291 ? 17.685 -12.174 -19.136 1.00 95.56 291 TYR A N 1
ATOM 2185 C CA . TYR A 1 291 ? 16.453 -12.205 -19.922 1.00 95.56 291 TYR A CA 1
ATOM 2186 C C . TYR A 1 291 ? 15.576 -11.000 -19.588 1.00 95.56 291 TYR A C 1
ATOM 2188 O O . TYR A 1 291 ? 14.921 -10.990 -18.545 1.00 95.56 291 TYR A O 1
ATOM 2196 N N . ASP A 1 292 ? 15.538 -10.013 -20.482 1.00 96.00 292 ASP A N 1
ATOM 2197 C CA . ASP A 1 292 ? 14.708 -8.815 -20.326 1.00 96.00 292 ASP A CA 1
ATOM 2198 C C . ASP A 1 292 ? 13.228 -9.163 -20.129 1.00 96.00 292 ASP A C 1
ATOM 2200 O O . ASP A 1 292 ? 12.640 -9.963 -20.865 1.00 96.00 292 ASP A O 1
ATOM 2204 N N . MET A 1 293 ? 12.609 -8.523 -19.140 1.00 97.88 293 MET A N 1
ATOM 2205 C CA . MET A 1 293 ? 11.184 -8.644 -18.869 1.00 97.88 293 MET A CA 1
ATOM 2206 C C . MET A 1 293 ? 10.406 -7.526 -19.566 1.00 97.88 293 MET A C 1
ATOM 2208 O O . MET A 1 293 ? 10.850 -6.385 -19.670 1.00 97.88 293 MET A O 1
ATOM 2212 N N . THR A 1 294 ? 9.198 -7.845 -20.022 1.00 97.69 294 THR A N 1
ATOM 2213 C CA . THR A 1 294 ? 8.307 -6.894 -20.699 1.00 97.69 294 THR A CA 1
ATOM 2214 C C . THR A 1 294 ? 7.243 -6.387 -19.737 1.00 97.69 294 THR A C 1
ATOM 2216 O O . THR A 1 294 ? 6.530 -7.192 -19.141 1.00 97.69 294 THR A O 1
ATOM 2219 N N . TYR A 1 295 ? 7.125 -5.065 -19.598 1.00 97.50 295 TYR A N 1
ATOM 2220 C CA . TYR A 1 295 ? 6.063 -4.423 -18.820 1.00 97.50 295 TYR A CA 1
ATOM 2221 C C . TYR A 1 295 ? 4.722 -4.468 -19.562 1.00 97.50 295 TYR A C 1
ATOM 2223 O O . TYR A 1 295 ? 4.649 -4.121 -20.741 1.00 97.50 295 TYR A O 1
ATOM 2231 N N . ASP A 1 296 ? 3.667 -4.842 -18.847 1.00 96.44 296 ASP A N 1
ATOM 2232 C CA . ASP A 1 296 ? 2.280 -4.791 -19.295 1.00 96.44 296 ASP A CA 1
ATOM 2233 C C . ASP A 1 296 ? 1.543 -3.667 -18.534 1.00 96.44 296 ASP A C 1
ATOM 2235 O O . ASP A 1 296 ? 1.430 -3.736 -17.307 1.00 96.44 296 ASP A O 1
ATOM 2239 N N . PRO A 1 297 ? 1.051 -2.615 -19.217 1.00 90.75 297 PRO A N 1
ATOM 2240 C CA . PRO A 1 297 ? 0.353 -1.504 -18.573 1.00 90.75 297 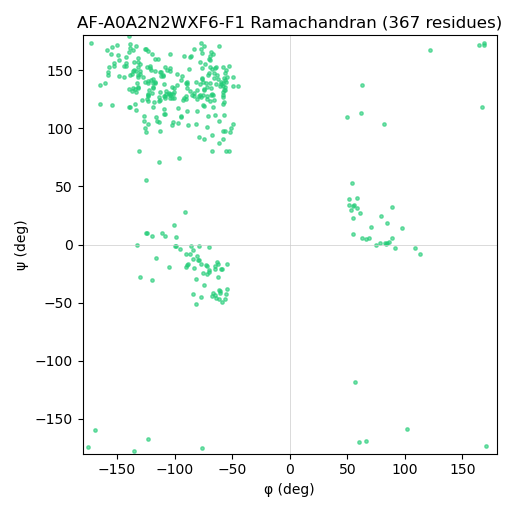PRO A CA 1
ATOM 2241 C C . PRO A 1 297 ? -1.037 -1.865 -18.028 1.00 90.75 297 PRO A C 1
ATOM 2243 O O . PRO A 1 297 ? -1.517 -1.166 -17.132 1.00 90.75 297 PRO A O 1
ATOM 2246 N N . ASP A 1 298 ? -1.679 -2.925 -18.529 1.00 91.88 298 ASP A N 1
ATOM 2247 C CA . ASP A 1 298 ? -3.012 -3.336 -18.081 1.00 91.88 298 ASP A CA 1
ATOM 2248 C C . ASP A 1 298 ? -2.925 -4.049 -16.728 1.00 91.88 298 ASP A C 1
ATOM 2250 O O . ASP A 1 298 ? -3.687 -3.751 -15.803 1.00 91.88 298 ASP A O 1
ATOM 2254 N N . THR A 1 299 ? -1.960 -4.962 -16.587 1.00 94.81 299 THR A N 1
ATOM 2255 C CA . THR A 1 299 ? -1.712 -5.681 -15.327 1.00 94.81 299 THR A CA 1
ATOM 2256 C C . THR A 1 299 ? -0.752 -4.944 -14.398 1.00 94.81 299 THR A C 1
ATOM 2258 O O . THR A 1 299 ? -0.717 -5.243 -13.208 1.00 94.81 299 THR A O 1
ATOM 2261 N N . LYS A 1 300 ? 0.005 -3.968 -14.917 1.00 95.31 300 LYS A N 1
ATOM 2262 C CA . LYS A 1 300 ? 1.075 -3.223 -14.229 1.00 95.31 300 LYS A CA 1
ATOM 2263 C C . LYS A 1 300 ? 2.236 -4.101 -13.756 1.00 95.31 300 LYS A C 1
ATOM 2265 O O . LYS A 1 300 ? 2.935 -3.739 -12.811 1.00 95.31 300 LYS A O 1
ATOM 2270 N N . THR A 1 301 ? 2.465 -5.226 -14.426 1.00 98.06 301 THR A N 1
ATOM 2271 C CA . THR A 1 301 ? 3.512 -6.198 -14.081 1.00 98.06 301 THR A CA 1
ATOM 2272 C C . THR A 1 301 ? 4.543 -6.328 -15.189 1.00 98.06 301 THR A C 1
ATOM 2274 O O . THR A 1 301 ? 4.242 -6.060 -16.349 1.00 98.06 301 THR A O 1
ATOM 2277 N N . LEU A 1 302 ? 5.735 -6.824 -14.865 1.00 98.62 302 LEU A N 1
ATOM 2278 C CA . LEU A 1 302 ? 6.695 -7.284 -15.866 1.00 98.62 302 LEU A CA 1
ATOM 2279 C C . LEU A 1 302 ? 6.607 -8.798 -16.026 1.00 98.62 302 LEU A C 1
ATOM 2281 O O . LEU A 1 302 ? 6.365 -9.505 -15.051 1.00 98.62 302 LEU A O 1
ATOM 2285 N N . SER A 1 303 ? 6.830 -9.316 -17.231 1.00 98.50 303 SER A N 1
ATOM 2286 C CA . SER A 1 303 ? 6.838 -10.761 -17.464 1.00 98.50 303 SER A CA 1
ATOM 2287 C C . SER A 1 303 ? 7.898 -11.215 -18.458 1.00 98.50 303 SER A C 1
ATOM 2289 O O . SER A 1 303 ? 8.317 -10.466 -19.341 1.00 98.50 303 SER A O 1
ATOM 2291 N N . VAL A 1 304 ? 8.322 -12.467 -18.311 1.00 98.50 304 VAL A N 1
ATOM 2292 C CA . VAL A 1 304 ? 9.169 -13.178 -19.270 1.00 98.50 304 VAL A CA 1
ATOM 2293 C C . VAL A 1 304 ? 8.761 -14.649 -19.312 1.00 98.50 304 VAL A C 1
ATOM 2295 O O . VAL A 1 304 ? 8.370 -15.222 -18.297 1.00 98.50 304 VAL A O 1
ATOM 2298 N N . THR A 1 305 ? 8.814 -15.269 -20.492 1.00 98.50 305 THR A N 1
ATOM 2299 C CA . THR A 1 305 ? 8.542 -16.704 -20.664 1.00 98.50 305 THR A CA 1
ATOM 2300 C C . THR A 1 305 ? 9.782 -17.410 -21.189 1.00 98.50 305 THR A C 1
ATOM 2302 O O . THR A 1 305 ? 10.287 -17.045 -22.250 1.00 98.50 305 THR A O 1
ATOM 2305 N N . LEU A 1 306 ? 10.271 -18.417 -20.465 1.00 97.62 306 LEU A N 1
ATOM 2306 C CA . LEU A 1 306 ? 11.451 -19.190 -20.855 1.00 97.62 306 LEU A CA 1
ATOM 2307 C C . LEU A 1 306 ? 11.455 -20.594 -20.239 1.00 97.62 306 LEU A C 1
ATOM 2309 O O . LEU A 1 306 ? 10.731 -20.880 -19.285 1.00 97.62 306 LEU A O 1
ATOM 2313 N N . ASP A 1 307 ? 12.297 -21.466 -20.789 1.00 98.25 307 ASP A N 1
ATOM 2314 C CA . ASP A 1 307 ? 12.595 -22.764 -20.190 1.00 98.25 307 ASP A CA 1
ATOM 2315 C C . ASP A 1 307 ? 13.537 -22.591 -18.994 1.00 98.25 307 ASP A C 1
ATOM 2317 O O . ASP A 1 307 ? 14.598 -21.972 -19.106 1.00 98.25 307 ASP A O 1
ATOM 2321 N N . LEU A 1 308 ? 13.150 -23.166 -17.858 1.00 98.44 308 LEU A N 1
ATOM 2322 C CA . LEU A 1 308 ? 13.915 -23.186 -16.619 1.00 98.44 308 LEU A CA 1
ATOM 2323 C C . LEU A 1 308 ? 14.284 -24.622 -16.244 1.00 98.44 308 LEU A C 1
ATOM 2325 O O . LEU A 1 308 ? 13.551 -25.575 -16.520 1.00 98.44 308 LEU A O 1
ATOM 2329 N N . THR A 1 309 ? 15.426 -24.778 -15.582 1.00 98.44 309 THR A N 1
ATOM 2330 C CA . THR A 1 309 ? 15.855 -26.027 -14.940 1.00 98.44 309 THR A CA 1
ATOM 2331 C C . THR A 1 309 ? 15.687 -25.944 -13.424 1.00 98.44 309 THR A C 1
ATOM 2333 O O . THR A 1 309 ? 15.528 -24.856 -12.875 1.00 98.44 309 THR A O 1
ATOM 2336 N N . ALA A 1 310 ? 15.726 -27.088 -12.732 1.00 98.38 310 ALA A N 1
ATOM 2337 C CA . ALA A 1 310 ? 15.675 -27.115 -11.272 1.00 98.38 310 ALA A CA 1
ATOM 2338 C C . ALA A 1 310 ? 16.960 -26.503 -10.677 1.00 98.38 310 ALA A C 1
ATOM 2340 O O . ALA A 1 310 ? 17.995 -27.171 -10.586 1.00 98.38 310 ALA A O 1
ATOM 2341 N N . ASN A 1 311 ? 16.910 -25.210 -10.358 1.00 98.25 311 ASN A N 1
ATOM 2342 C CA . ASN A 1 311 ? 18.021 -24.401 -9.860 1.00 98.25 311 ASN A CA 1
ATOM 2343 C C . ASN A 1 311 ? 17.497 -23.039 -9.365 1.00 98.25 311 ASN A C 1
ATOM 2345 O O . ASN A 1 311 ? 16.310 -22.910 -9.092 1.00 98.25 311 ASN A O 1
ATOM 2349 N N . PHE A 1 312 ? 18.351 -22.023 -9.263 1.00 98.25 312 PHE A N 1
ATOM 2350 C CA . PHE A 1 312 ? 17.970 -20.701 -8.768 1.00 98.25 312 PHE A CA 1
ATOM 2351 C C . PHE A 1 312 ? 17.820 -19.637 -9.865 1.00 98.25 312 PHE A C 1
ATOM 2353 O O . PHE A 1 312 ? 18.530 -19.675 -10.877 1.00 98.25 312 PHE A O 1
ATOM 2360 N N . ILE A 1 313 ? 16.924 -18.677 -9.624 1.00 98.38 313 ILE A N 1
ATOM 2361 C CA . ILE A 1 313 ? 16.753 -17.431 -10.384 1.00 98.38 313 ILE A CA 1
ATOM 2362 C C . ILE A 1 313 ? 16.880 -16.201 -9.476 1.00 98.38 313 ILE A C 1
ATOM 2364 O O . ILE A 1 313 ? 16.814 -16.302 -8.249 1.00 98.38 313 ILE A O 1
ATOM 2368 N N . LYS A 1 314 ? 17.022 -15.027 -10.093 1.00 97.88 314 LYS A N 1
ATOM 2369 C CA . LYS A 1 314 ? 16.986 -13.713 -9.442 1.00 97.88 314 LYS A CA 1
ATOM 2370 C C . LYS A 1 314 ? 16.510 -12.645 -10.416 1.00 97.88 314 LYS A C 1
ATOM 2372 O O . LYS A 1 314 ? 16.693 -12.803 -11.623 1.00 97.88 314 LYS A O 1
ATOM 2377 N N . PHE A 1 315 ? 15.970 -11.550 -9.894 1.00 98.25 315 PHE A N 1
ATOM 2378 C CA . PHE A 1 315 ? 15.665 -10.367 -10.695 1.00 98.25 315 PHE A CA 1
ATOM 2379 C C . PHE A 1 315 ? 16.780 -9.333 -10.552 1.00 98.25 315 PHE A C 1
ATOM 2381 O O . PHE A 1 315 ? 17.246 -9.076 -9.439 1.00 98.25 315 PHE A O 1
ATOM 2388 N N . ARG A 1 316 ? 17.186 -8.711 -11.657 1.00 95.25 316 ARG A N 1
ATOM 2389 C CA . ARG A 1 316 ? 18.139 -7.592 -11.678 1.00 95.25 316 ARG A CA 1
ATOM 2390 C C . ARG A 1 316 ? 17.562 -6.424 -12.452 1.00 95.25 316 ARG A C 1
ATOM 2392 O O . ARG A 1 316 ? 16.867 -6.620 -13.443 1.00 95.25 316 ARG A O 1
ATOM 2399 N N . ALA A 1 317 ? 17.856 -5.214 -11.998 1.00 94.94 317 ALA A N 1
ATOM 2400 C CA . ALA A 1 317 ? 17.600 -4.011 -12.767 1.00 94.94 317 ALA A CA 1
ATOM 2401 C C . ALA A 1 317 ? 18.857 -3.619 -13.556 1.00 94.94 317 ALA A C 1
ATOM 2403 O O . ALA A 1 317 ? 19.976 -3.700 -13.049 1.00 94.94 317 ALA A O 1
ATOM 2404 N N . ASN A 1 318 ? 18.656 -3.145 -14.786 1.00 92.56 318 ASN A N 1
ATOM 2405 C CA . ASN A 1 318 ? 19.669 -2.563 -15.667 1.00 92.56 318 ASN A CA 1
ATOM 2406 C C . ASN A 1 318 ? 20.886 -3.472 -15.912 1.00 92.56 318 ASN A C 1
ATOM 2408 O O . ASN A 1 318 ? 22.008 -2.982 -16.039 1.00 92.56 318 ASN A O 1
ATOM 2412 N N . ASP A 1 319 ? 20.672 -4.789 -15.942 1.00 90.56 319 ASP A N 1
ATOM 2413 C CA . ASP A 1 319 ? 21.723 -5.803 -16.069 1.00 90.56 319 ASP A CA 1
ATOM 2414 C C . ASP A 1 319 ? 22.868 -5.621 -15.052 1.00 90.56 319 ASP A C 1
ATOM 2416 O O . ASP A 1 319 ? 24.035 -5.921 -15.338 1.00 90.56 319 ASP A O 1
ATOM 2420 N N . ALA A 1 320 ? 22.549 -5.142 -13.845 1.00 89.94 320 ALA A N 1
ATOM 2421 C CA . ALA A 1 320 ? 23.507 -4.840 -12.786 1.00 89.94 320 ALA A CA 1
ATOM 2422 C C . ALA A 1 320 ? 23.089 -5.434 -11.436 1.00 89.94 320 ALA A C 1
ATOM 2424 O O . ALA A 1 320 ? 21.909 -5.622 -11.144 1.00 89.94 320 ALA A O 1
ATOM 2425 N N . TRP A 1 321 ? 24.071 -5.724 -10.579 1.00 91.00 321 TRP A N 1
ATOM 2426 C CA . TRP A 1 321 ? 23.812 -6.219 -9.223 1.00 91.00 321 TRP A CA 1
ATOM 2427 C C . TRP A 1 321 ? 23.454 -5.128 -8.207 1.00 91.00 321 TRP A C 1
ATOM 2429 O O . TRP A 1 321 ? 22.999 -5.474 -7.117 1.00 91.00 321 TRP A O 1
ATOM 2439 N N . ASP A 1 322 ? 23.605 -3.845 -8.550 1.00 91.50 322 ASP A N 1
ATOM 2440 C CA . ASP A 1 322 ? 23.313 -2.718 -7.650 1.00 91.50 322 ASP A CA 1
ATOM 2441 C C . ASP A 1 322 ? 21.878 -2.760 -7.110 1.00 91.50 322 ASP A C 1
ATOM 2443 O O . ASP A 1 322 ? 21.644 -2.550 -5.918 1.00 91.50 322 ASP A O 1
ATOM 2447 N N . ILE A 1 323 ? 20.918 -3.083 -7.982 1.00 94.19 323 ILE A N 1
ATOM 2448 C CA . ILE A 1 323 ? 19.513 -3.265 -7.629 1.00 94.19 323 ILE A CA 1
ATOM 2449 C C . ILE A 1 323 ? 19.075 -4.634 -8.133 1.00 94.19 323 ILE A C 1
ATOM 2451 O O . ILE A 1 323 ? 18.879 -4.861 -9.324 1.00 94.19 323 ILE A O 1
ATOM 2455 N N . ASN A 1 324 ? 18.925 -5.561 -7.194 1.00 97.00 324 ASN A N 1
ATOM 2456 C CA . ASN A 1 324 ? 18.466 -6.916 -7.452 1.00 97.00 324 ASN A CA 1
ATOM 2457 C C . ASN A 1 324 ? 17.431 -7.321 -6.402 1.00 97.00 324 ASN A C 1
ATOM 2459 O O . ASN A 1 324 ? 17.484 -6.835 -5.270 1.00 97.00 324 ASN A O 1
ATOM 2463 N N . LEU A 1 325 ? 16.502 -8.196 -6.782 1.00 98.50 325 LEU A N 1
ATOM 2464 C CA . LEU A 1 325 ? 15.439 -8.689 -5.911 1.00 98.50 325 LEU A CA 1
ATOM 2465 C C . LEU A 1 325 ? 15.490 -10.211 -5.817 1.00 98.50 325 LEU A C 1
ATOM 2467 O O . LEU A 1 325 ? 15.589 -10.900 -6.836 1.00 98.50 325 LEU A O 1
ATOM 2471 N N . GLY A 1 326 ? 15.400 -10.708 -4.589 1.00 98.50 326 GLY A N 1
ATOM 2472 C CA . GLY A 1 326 ? 15.265 -12.123 -4.252 1.00 98.50 326 GLY A CA 1
ATOM 2473 C C . GLY A 1 326 ? 14.201 -12.322 -3.172 1.00 98.50 326 GLY A C 1
ATOM 2474 O O . GLY A 1 326 ? 13.585 -11.347 -2.763 1.00 98.50 326 GLY A O 1
ATOM 2475 N N . ASP A 1 327 ? 14.004 -13.557 -2.721 1.00 98.50 327 ASP A N 1
ATOM 2476 C CA . ASP A 1 327 ? 12.945 -13.960 -1.779 1.00 98.50 327 ASP A CA 1
ATOM 2477 C C . ASP A 1 327 ? 13.573 -14.661 -0.565 1.00 98.50 327 ASP A C 1
ATOM 2479 O O . ASP A 1 327 ? 13.953 -15.839 -0.598 1.00 98.50 327 ASP A O 1
ATOM 2483 N N . THR A 1 328 ? 13.775 -13.903 0.508 1.00 97.88 328 THR A N 1
ATOM 2484 C CA . THR A 1 328 ? 14.396 -14.379 1.743 1.00 97.88 328 THR A CA 1
ATOM 2485 C C . THR A 1 328 ? 13.347 -14.952 2.674 1.00 97.88 328 THR A C 1
ATOM 2487 O O . THR A 1 328 ? 12.699 -14.237 3.424 1.00 97.88 328 THR A O 1
ATOM 2490 N N . GLY A 1 329 ? 13.275 -16.278 2.726 1.00 96.62 329 GLY A N 1
ATOM 2491 C CA . GLY A 1 329 ? 12.267 -16.974 3.527 1.00 96.62 329 GLY A CA 1
ATOM 2492 C C . GLY A 1 329 ? 11.255 -17.731 2.676 1.00 96.62 329 GLY A C 1
ATOM 2493 O O . GLY A 1 329 ? 10.537 -18.559 3.233 1.00 96.62 329 GLY A O 1
ATOM 2494 N N . ALA A 1 330 ? 11.293 -17.548 1.349 1.00 96.88 330 ALA A N 1
ATOM 2495 C CA . ALA A 1 330 ? 10.425 -18.223 0.389 1.00 96.88 330 ALA A CA 1
ATOM 2496 C C . ALA A 1 330 ? 8.936 -17.965 0.674 1.00 96.88 330 ALA A C 1
ATOM 2498 O O . ALA A 1 330 ? 8.115 -18.884 0.606 1.00 96.88 330 ALA A O 1
ATOM 2499 N N . ASP A 1 331 ? 8.603 -16.730 1.050 1.00 97.06 331 ASP A N 1
ATOM 2500 C CA . ASP A 1 331 ? 7.241 -16.300 1.375 1.00 97.06 331 ASP A CA 1
ATOM 2501 C C . ASP A 1 331 ? 6.552 -15.573 0.206 1.00 97.06 331 ASP A C 1
ATOM 2503 O O . ASP A 1 331 ? 5.367 -15.241 0.293 1.00 97.06 331 ASP A O 1
ATOM 2507 N N . GLY A 1 332 ? 7.259 -15.408 -0.919 1.00 97.00 332 GLY A N 1
ATOM 2508 C CA . GLY A 1 332 ? 6.759 -14.748 -2.120 1.00 97.00 332 GLY A CA 1
ATOM 2509 C C . GLY A 1 332 ? 6.868 -13.224 -2.080 1.00 97.00 332 GLY A C 1
ATOM 2510 O O . GLY A 1 332 ? 6.463 -12.577 -3.053 1.00 97.00 332 GLY A O 1
ATOM 2511 N N . LEU A 1 333 ? 7.411 -12.655 -1.000 1.00 97.94 333 LEU A N 1
ATOM 2512 C CA . LEU A 1 333 ? 7.774 -11.249 -0.907 1.00 97.94 333 LEU A CA 1
ATOM 2513 C C . LEU A 1 333 ? 9.216 -11.070 -1.390 1.00 97.94 333 LEU A C 1
ATOM 2515 O O . LEU A 1 333 ? 10.085 -11.912 -1.185 1.00 97.94 333 LEU A O 1
ATOM 2519 N N . LEU A 1 334 ? 9.453 -9.991 -2.129 1.00 98.50 334 LEU A N 1
ATOM 2520 C CA . LEU A 1 334 ? 10.759 -9.688 -2.695 1.00 98.50 334 LEU A CA 1
ATOM 2521 C C . LEU A 1 334 ? 11.480 -8.628 -1.868 1.00 98.50 334 LEU A C 1
ATOM 2523 O O . LEU A 1 334 ? 10.968 -7.523 -1.669 1.00 98.50 334 LEU A O 1
ATOM 2527 N N . GLU A 1 335 ? 12.731 -8.909 -1.512 1.00 97.81 335 GLU A N 1
ATOM 2528 C CA . GLU A 1 335 ? 13.631 -7.949 -0.880 1.00 97.81 335 GLU A CA 1
ATOM 2529 C C . GLU A 1 335 ? 14.760 -7.523 -1.810 1.00 97.81 335 GLU A C 1
ATOM 2531 O O . GLU A 1 335 ? 15.334 -8.321 -2.561 1.00 97.81 335 GLU A O 1
ATOM 2536 N N . PHE A 1 336 ? 15.168 -6.259 -1.674 1.00 97.12 336 PHE A N 1
ATOM 2537 C CA . PHE A 1 336 ? 16.430 -5.787 -2.234 1.00 97.12 336 PHE A CA 1
ATOM 2538 C C . PHE A 1 336 ? 17.594 -6.606 -1.677 1.00 97.12 336 PHE A C 1
ATOM 2540 O O . PHE A 1 336 ? 17.820 -6.644 -0.468 1.00 97.12 336 PHE A O 1
ATOM 2547 N N . GLY A 1 337 ? 18.342 -7.261 -2.566 1.00 97.44 337 GLY A N 1
ATOM 2548 C CA . GLY A 1 337 ? 19.434 -8.148 -2.173 1.00 97.44 337 GLY A CA 1
ATOM 2549 C C . GLY A 1 337 ? 18.982 -9.454 -1.514 1.00 97.44 337 GLY A C 1
ATOM 2550 O O . GLY A 1 337 ? 19.816 -10.119 -0.899 1.00 97.44 337 GLY A O 1
ATOM 2551 N N . GLY A 1 338 ? 17.698 -9.819 -1.622 1.00 97.69 338 GLY A N 1
ATOM 2552 C CA . GLY A 1 338 ? 17.135 -11.032 -1.029 1.00 97.69 338 GLY A CA 1
ATOM 2553 C C . GLY A 1 338 ? 17.765 -12.329 -1.548 1.00 97.69 338 GLY A C 1
ATOM 2554 O O . GLY A 1 338 ? 18.545 -12.332 -2.505 1.00 97.69 338 GLY A O 1
ATOM 2555 N N . SER A 1 339 ? 17.438 -13.454 -0.913 1.00 98.44 339 SER A N 1
ATOM 2556 C CA . SER A 1 339 ? 17.975 -14.775 -1.279 1.00 98.44 339 SER A CA 1
ATOM 2557 C C . SER A 1 339 ? 17.545 -15.212 -2.684 1.00 98.44 339 SER A C 1
ATOM 2559 O O . SER A 1 339 ? 16.509 -14.792 -3.189 1.00 98.44 339 SER A O 1
ATOM 2561 N N . ASP A 1 340 ? 18.345 -16.052 -3.343 1.00 98.56 340 ASP A N 1
ATOM 2562 C CA . ASP A 1 340 ? 18.003 -16.530 -4.686 1.00 98.56 340 ASP A CA 1
ATOM 2563 C C . ASP A 1 340 ? 16.738 -17.409 -4.655 1.00 98.56 340 ASP A C 1
ATOM 2565 O O . ASP A 1 340 ? 16.526 -18.195 -3.729 1.00 98.56 340 ASP A O 1
ATOM 2569 N N . ILE A 1 341 ? 15.907 -17.300 -5.690 1.00 98.69 341 ILE A N 1
ATOM 2570 C CA . ILE A 1 341 ? 14.582 -17.925 -5.755 1.00 98.69 341 ILE A CA 1
ATOM 2571 C C . ILE A 1 341 ? 14.702 -19.319 -6.371 1.00 98.69 341 ILE A C 1
ATOM 2573 O O . ILE A 1 341 ? 15.262 -19.478 -7.456 1.00 98.69 341 ILE A O 1
ATOM 2577 N N . ALA A 1 342 ? 14.167 -20.341 -5.706 1.00 98.31 342 ALA A N 1
ATOM 2578 C CA . ALA A 1 342 ? 14.276 -21.724 -6.163 1.00 98.31 342 ALA A CA 1
ATOM 2579 C C . ALA A 1 342 ? 13.221 -22.093 -7.222 1.00 98.31 342 ALA A C 1
ATOM 2581 O O . ALA A 1 342 ? 12.019 -21.951 -7.012 1.00 98.31 342 ALA A O 1
ATOM 2582 N N . ILE A 1 343 ? 13.678 -22.693 -8.319 1.00 98.38 343 ILE A N 1
ATOM 2583 C CA . ILE A 1 343 ? 12.872 -23.448 -9.279 1.00 98.38 343 ILE A CA 1
ATOM 2584 C C . ILE A 1 343 ? 12.995 -24.930 -8.930 1.00 98.38 343 ILE A C 1
ATOM 2586 O O . ILE A 1 343 ? 14.082 -25.506 -8.970 1.00 98.38 343 ILE A O 1
ATOM 2590 N N . SER A 1 344 ? 11.881 -25.562 -8.565 1.00 96.19 344 SER A N 1
ATOM 2591 C CA . SER A 1 344 ? 11.873 -26.942 -8.062 1.00 96.19 344 SER A CA 1
ATOM 2592 C C . SER A 1 344 ? 11.913 -28.005 -9.162 1.00 96.19 344 SER A C 1
ATOM 2594 O O . SER A 1 344 ? 12.446 -29.094 -8.946 1.00 96.19 344 SER A O 1
ATOM 2596 N N . GLU A 1 345 ? 11.374 -27.707 -10.343 1.00 97.25 345 GLU A N 1
ATOM 2597 C CA . GLU A 1 345 ? 11.271 -28.640 -11.462 1.00 97.25 345 GLU A CA 1
ATOM 2598 C C . GLU A 1 345 ? 11.607 -27.935 -12.777 1.00 97.25 345 GLU A C 1
ATOM 2600 O O . GLU A 1 345 ? 11.281 -26.767 -12.970 1.00 97.25 345 GLU A O 1
ATOM 2605 N N . ALA A 1 346 ? 12.223 -28.661 -13.711 1.00 98.00 346 ALA A N 1
ATOM 2606 C CA . ALA A 1 346 ? 12.403 -28.145 -15.058 1.00 98.00 346 ALA A CA 1
ATOM 2607 C C . ALA A 1 346 ? 11.051 -27.974 -15.776 1.00 98.00 346 ALA A C 1
ATOM 2609 O O . ALA A 1 346 ? 10.105 -28.744 -15.566 1.00 98.00 346 ALA A O 1
ATOM 2610 N N . GLY A 1 347 ? 10.962 -26.981 -16.652 1.00 98.12 347 GLY A N 1
ATOM 2611 C CA . GLY A 1 347 ? 9.766 -26.715 -17.442 1.00 98.12 347 GLY A CA 1
ATOM 2612 C C . GLY A 1 347 ? 9.826 -25.373 -18.150 1.00 98.12 347 GLY A C 1
ATOM 2613 O O . GLY A 1 347 ? 10.728 -24.578 -17.909 1.00 98.12 347 GLY A O 1
ATOM 2614 N N . ASN A 1 348 ? 8.842 -25.118 -19.003 1.00 98.50 348 ASN A N 1
ATOM 2615 C CA . ASN A 1 348 ? 8.612 -23.789 -19.547 1.00 98.50 348 ASN A CA 1
ATOM 2616 C C . ASN A 1 348 ? 7.787 -22.987 -18.534 1.00 98.50 348 ASN A C 1
ATOM 2618 O O . ASN A 1 348 ? 6.757 -23.481 -18.081 1.00 98.50 348 ASN A O 1
ATOM 2622 N N . TYR A 1 349 ? 8.231 -21.793 -18.153 1.00 98.75 349 TYR A N 1
ATOM 2623 C CA . TYR A 1 349 ? 7.549 -20.958 -17.163 1.00 98.75 349 TYR A CA 1
ATOM 2624 C C . TYR A 1 349 ? 7.265 -19.571 -17.717 1.00 98.75 349 TYR A C 1
ATOM 2626 O O . TYR A 1 349 ? 8.129 -18.963 -18.345 1.00 98.75 349 TYR A O 1
ATOM 2634 N N . THR A 1 350 ? 6.084 -19.052 -17.396 1.00 98.56 350 THR A N 1
ATOM 2635 C CA . THR A 1 350 ? 5.804 -17.618 -17.389 1.00 98.56 350 THR A CA 1
ATOM 2636 C C . THR A 1 350 ? 6.146 -17.090 -15.997 1.00 98.56 350 THR A C 1
ATOM 2638 O O . THR A 1 350 ? 5.527 -17.489 -15.007 1.00 98.56 350 THR A O 1
ATOM 2641 N N . VAL A 1 351 ? 7.161 -16.230 -15.923 1.00 98.75 351 VAL A N 1
ATOM 2642 C CA . VAL A 1 351 ? 7.611 -15.563 -14.698 1.00 98.75 351 VAL A CA 1
ATOM 2643 C C . VAL A 1 351 ? 7.094 -14.133 -14.714 1.00 98.75 351 VAL A C 1
ATOM 2645 O O . VAL A 1 351 ? 7.358 -13.399 -15.667 1.00 98.75 351 VAL A O 1
ATOM 2648 N N . THR A 1 352 ? 6.389 -13.734 -13.659 1.00 98.75 352 THR A N 1
ATOM 2649 C CA . THR A 1 352 ? 5.832 -12.383 -13.515 1.00 98.75 352 THR A CA 1
ATOM 2650 C C . THR A 1 352 ? 6.419 -11.704 -12.290 1.00 98.75 352 THR A C 1
ATOM 2652 O O . THR A 1 352 ? 6.466 -12.315 -11.228 1.00 98.75 352 THR A O 1
ATOM 2655 N N . LEU A 1 353 ? 6.823 -10.446 -12.440 1.00 98.88 353 LEU A N 1
ATOM 2656 C CA . LEU A 1 353 ? 7.308 -9.559 -11.389 1.00 98.88 353 LEU A CA 1
ATOM 2657 C C . LEU A 1 353 ? 6.291 -8.428 -11.185 1.00 98.88 353 LEU A C 1
ATOM 2659 O O . LEU A 1 353 ? 5.960 -7.712 -12.134 1.00 98.88 353 LEU A O 1
ATOM 2663 N N . ASP A 1 354 ? 5.807 -8.261 -9.956 1.00 98.62 354 ASP A N 1
ATOM 2664 C CA . ASP A 1 354 ? 4.870 -7.205 -9.574 1.00 98.62 354 ASP A CA 1
ATOM 2665 C C . ASP A 1 354 ? 5.520 -6.263 -8.554 1.00 98.62 354 ASP A C 1
ATOM 2667 O O . ASP A 1 354 ? 5.763 -6.614 -7.397 1.00 98.62 354 ASP A O 1
ATOM 2671 N N . LEU A 1 355 ? 5.797 -5.045 -9.020 1.00 98.44 355 LEU A N 1
ATOM 2672 C CA . LEU A 1 355 ? 6.378 -3.956 -8.237 1.00 98.44 355 LEU A CA 1
ATOM 2673 C C . LEU A 1 355 ? 5.376 -2.818 -7.987 1.00 98.44 355 LEU A C 1
ATOM 2675 O O . LEU A 1 355 ? 5.750 -1.740 -7.522 1.00 98.44 355 LEU A O 1
ATOM 2679 N N . SER A 1 356 ? 4.100 -3.038 -8.319 1.00 96.44 356 SER A N 1
ATOM 2680 C CA . SER A 1 356 ? 3.056 -2.009 -8.283 1.00 96.44 356 SER A CA 1
ATOM 2681 C C . SER A 1 356 ? 2.625 -1.623 -6.865 1.00 96.44 356 SER A C 1
ATOM 2683 O O . SER A 1 356 ? 2.043 -0.552 -6.674 1.00 96.44 356 SER A O 1
ATOM 2685 N N . LYS A 1 357 ? 2.936 -2.469 -5.874 1.00 96.81 357 LYS A N 1
ATOM 2686 C CA . LYS A 1 357 ? 2.727 -2.206 -4.449 1.00 96.81 357 LYS A CA 1
ATOM 2687 C C . LYS A 1 357 ? 4.052 -1.799 -3.799 1.00 96.81 357 LYS A C 1
ATOM 2689 O O . LYS A 1 357 ? 4.919 -2.655 -3.619 1.00 96.81 357 LYS A O 1
ATOM 2694 N N . PRO A 1 358 ? 4.256 -0.511 -3.472 1.00 97.31 358 PRO A N 1
ATOM 2695 C CA . PRO A 1 358 ? 5.523 -0.048 -2.917 1.00 97.31 358 PRO A CA 1
ATOM 2696 C C . PRO A 1 358 ? 5.853 -0.797 -1.620 1.00 97.31 358 PRO A C 1
ATOM 2698 O O . PRO A 1 358 ? 5.040 -0.826 -0.703 1.00 97.31 358 PRO A O 1
ATOM 2701 N N . ARG A 1 359 ? 7.059 -1.379 -1.555 1.00 95.38 359 ARG A N 1
ATOM 2702 C CA . ARG A 1 359 ? 7.589 -2.183 -0.429 1.00 95.38 359 ARG A CA 1
ATOM 2703 C C . ARG A 1 359 ? 6.892 -3.524 -0.154 1.00 95.38 359 ARG A C 1
ATOM 2705 O O . ARG A 1 359 ? 7.295 -4.214 0.774 1.00 95.38 359 ARG A O 1
ATOM 2712 N N . GLU A 1 360 ? 5.933 -3.926 -0.982 1.00 96.25 360 GLU A N 1
ATOM 2713 C CA . GLU A 1 360 ? 5.276 -5.242 -0.951 1.00 96.25 360 GLU A CA 1
ATOM 2714 C C . GLU A 1 360 ? 5.398 -5.904 -2.330 1.00 96.25 360 GLU A C 1
ATOM 2716 O O . GLU A 1 360 ? 4.418 -6.229 -3.004 1.00 96.25 360 GLU A O 1
ATOM 2721 N N . TYR A 1 361 ? 6.639 -6.021 -2.793 1.00 98.25 361 TYR A N 1
ATOM 2722 C CA . TYR A 1 361 ? 6.971 -6.542 -4.112 1.00 98.25 361 TYR A CA 1
ATOM 2723 C C . TYR A 1 361 ? 6.816 -8.057 -4.146 1.00 98.25 361 TYR A C 1
ATOM 2725 O O . TYR A 1 361 ? 7.187 -8.736 -3.196 1.00 98.25 361 TYR A O 1
ATOM 2733 N N . THR A 1 362 ? 6.283 -8.592 -5.241 1.00 98.69 362 THR A N 1
ATOM 2734 C CA . THR A 1 362 ? 5.999 -10.029 -5.361 1.00 98.69 362 THR A CA 1
ATOM 2735 C C . THR A 1 362 ? 6.363 -10.562 -6.737 1.00 98.69 362 THR A C 1
ATOM 2737 O O . THR A 1 362 ? 6.633 -9.810 -7.678 1.00 98.69 362 THR A O 1
ATOM 2740 N N . TYR A 1 363 ? 6.359 -11.884 -6.867 1.00 98.75 363 TYR A N 1
ATOM 2741 C CA . TYR A 1 363 ? 6.502 -12.566 -8.144 1.00 98.75 363 TYR A CA 1
ATOM 2742 C C . TYR A 1 363 ? 5.570 -13.774 -8.229 1.00 98.75 363 TYR A C 1
ATOM 2744 O O . TYR A 1 363 ? 5.036 -14.256 -7.230 1.00 98.75 363 TYR A O 1
ATOM 2752 N N . SER A 1 364 ? 5.385 -14.293 -9.441 1.00 98.31 364 SER A N 1
ATOM 2753 C CA . SER A 1 364 ? 4.730 -15.581 -9.655 1.00 98.31 364 SER A CA 1
ATOM 2754 C C . SER A 1 364 ? 5.470 -16.421 -10.688 1.00 98.31 364 SER A C 1
ATOM 2756 O O . SER A 1 364 ? 6.104 -15.898 -11.607 1.00 98.31 364 SER A O 1
ATOM 2758 N N . LEU A 1 365 ? 5.383 -17.739 -10.512 1.00 98.00 365 LEU A N 1
ATOM 2759 C CA . LEU A 1 365 ? 5.983 -18.746 -11.379 1.00 98.00 365 LEU A CA 1
ATOM 2760 C C . LEU A 1 365 ? 4.879 -19.677 -11.874 1.00 98.00 365 LEU A C 1
ATOM 2762 O O . LEU A 1 365 ? 4.405 -20.539 -11.133 1.00 98.00 365 LEU A O 1
ATOM 2766 N N . VAL A 1 366 ? 4.464 -19.517 -13.129 1.00 98.12 366 VAL A N 1
ATOM 2767 C CA . VAL A 1 366 ? 3.420 -20.352 -13.736 1.00 98.12 366 VAL A CA 1
ATOM 2768 C C . VAL A 1 366 ? 4.055 -21.278 -14.763 1.00 98.12 366 VAL A C 1
ATOM 2770 O O . VAL A 1 366 ? 4.540 -20.822 -15.795 1.00 98.12 366 VAL A O 1
ATOM 2773 N N . LYS A 1 367 ? 4.054 -22.587 -14.488 1.00 97.69 367 LYS A N 1
ATOM 2774 C CA . LYS A 1 367 ? 4.527 -23.601 -15.438 1.00 97.69 367 LYS A CA 1
ATOM 2775 C C . LYS A 1 367 ? 3.522 -23.743 -16.583 1.00 97.69 367 LYS A C 1
ATOM 2777 O O . LYS A 1 367 ? 2.342 -23.996 -16.347 1.00 97.69 367 LYS A O 1
ATOM 2782 N N . ASN A 1 368 ? 4.002 -23.589 -17.808 1.00 96.50 368 ASN A N 1
ATOM 2783 C CA . ASN A 1 368 ? 3.231 -23.757 -19.031 1.00 96.50 368 ASN A CA 1
ATOM 2784 C C . ASN A 1 368 ? 3.132 -25.255 -19.375 1.00 96.50 368 ASN A C 1
ATOM 2786 O O . ASN A 1 368 ? 4.089 -26.009 -19.172 1.00 96.50 368 ASN A O 1
ATOM 2790 N N . ASN A 1 369 ? 1.953 -25.679 -19.843 1.00 83.25 369 ASN A N 1
ATOM 2791 C CA . ASN A 1 369 ? 1.642 -27.079 -20.173 1.00 83.25 369 ASN A CA 1
ATOM 2792 C C . ASN A 1 369 ? 2.124 -27.494 -21.561 1.00 83.25 369 ASN A C 1
ATOM 2794 O O . ASN A 1 369 ? 2.001 -26.666 -22.494 1.00 83.25 369 ASN A O 1
#

Radius of gyration: 33.29 Å; Cα contacts (8 Å, |Δi|>4): 873; chains: 1; bounding box: 112×89×61 Å

Foldseek 3Di:
DDDDDDDDDDDDDDDDPPPPPPPCPVPPAQEWDFFKEKPPDAFAAEAEADPPDDQQAWDDKIAIDDTDRVDPFQKKKWKWKAFPPPVPPPTQTLDIDSDRMDIHGSNSVLVRVVVNPDAAQDWGKMKMKMWMFGDDPNYDIGIYDIGIYIYHHHDWFFFKKFKAAPLVPRFRQPGFIWGAPTPPFQKTKFKHFAACDDVQRHAIWIFGAASRRDTGPPHGFIWADPPPLPFFIDRPPHDHRHDPHGAMWIKIARPVRRGIDTDHWFKFKEAPQAPLHHQPPDDFQDPPSTHTWDADSVVRKTKDKDWTAFGWMWMDTNSGLPFIWDDAPQPFFIDGVHDTHGDHHTAIWIKIWHRSDHRRTGIDTHGDD

Sequence (369 aa):
MKNIFKFLFLLTFTVTLFSCDNEDQAQLTISPKGAGEITSPEAGTVFVLNPEENQTNTIFTITWNSANYDVPTAINYVVEFAKAGTAFAEPFVAGSTSNTYLSLNIGEFNGAVVGAGLTPFTQEELEVRITSTVGRLGSTPQISEPITILVTPFTTDLPIIAVPGYHQGWKPATAPLLASSAFGKTDYEGFVWLSIEGGDSEGFKFVGPDATGFIDWGAGPEYGDDGTFTGKLVTKDGKNCKVAATGYYFVKADTDKLTYTTEIMNWSLTGNATALSWPPGGSDGVAGNDYDMTYDPDTKTLSVTLDLTANFIKFRANDAWDINLGDTGADGLLEFGGSDIAISEAGNYTVTLDLSKPREYTYSLVKNN

=== Feature glossary ===
The record interleaves many kinds of information about one protein. Here is each kind framed as the question it answers.

Q: What known structures does this most resemble?
A: Structural nearest neighbors (via Foldseek easy-search vs the PDB). Reported per hit: target PDB id, E-value, and alignment TM-score. A TM-score above ~0.5 is the conventional threshold for 'same fold'.

Q: Where is each backbone atom in 3D?
A: The mmCIF table is the protein's shape written out atom by atom. For each backbone N, Cα, C, and carbonyl O, it records an (x, y, z) coordinate triple in Å plus the residue type, chain letter, and residue number.

Q: What are the backbone torsion angles?
A: The φ/ψ torsion pair specifies the backbone conformation at each residue. φ rotates about the N–Cα bond, ψ about the Cα–C bond. Steric clashes forbid most of the (φ, ψ) plane — the allowed regions (α-helix basin, β-sheet basin, left-handed helix) are the Ramachandran-allowed regions.

Q: Which residues are buried vs exposed?
A: Solvent-accessible surface area (SASA) is the area in Å² traced out by the centre of a 1.4 Å probe sphere (a water molecule) rolled over the protein's van der Waals surface (Shrake–Rupley / Lee–Richards construction). Buried residues have near-zero SASA; fully exposed residues can exceed 200 Å². The total SASA scales roughly with 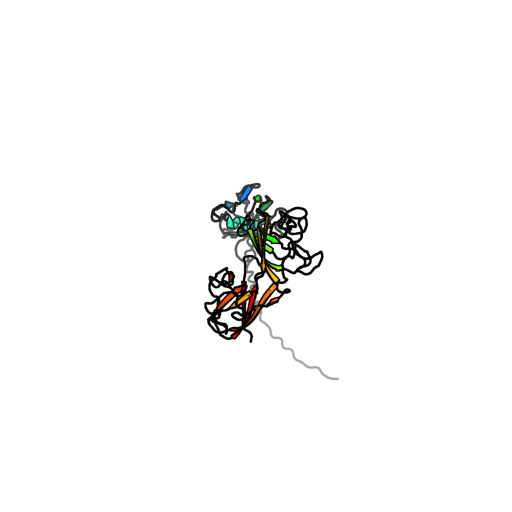the number of surface residues.

Q: How confident is the AlphaFold model at each residue?
A: pLDDT is the predicted lDDT-Cα score: AlphaFold's confidence that the local environment of each residue (all inter-atomic distances within 15 Å) is correctly placed. It is a per-residue number between 0 and 100, with higher meaning more reliable.

Q: What does the local fold look like, residue by residue?
A: 3Di is Foldseek's structural alphabet. Each residue is assigned one of twenty discrete states based on how its Cα sits relative to its spatial (not sequential) neighbors. Aligning 3Di strings finds structural homologs roughly as well as full 3D superposition, but orders of magnitude faster.

Q: How big and how compact is the whole molecule?
A: Radius of gyration (Rg) is the root-mean-square distance of Cα atoms from their centroid — a single number for overall size and compactness. A globular domain of N residues has Rg ≈ 2.2·N^0.38 Å; an extended or disordered chain has a much larger Rg. The Cα contact count is the number of residue pairs whose Cα atoms are within 8 Å and are more than four positions apart in sequence — a standard proxy for tertiary packing density. The bounding box is the smallest axis-aligned box enclosing all Cα atoms.

Q: Which residues are in helices, strands, or loops?
A: DSSP 8-state secondary structure assigns each residue one of H (α-helix), G (3₁₀-helix), I (π-helix), E (extended β-strand), B (isolated β-bridge), T (hydrogen-bonded turn), S (bend), or '-' (coil). The assignment is computed from backbone hydrogen-bond geometry via the Kabsch–Sander algorithm.

Q: How mobile is each atom in the crystal?
A: Crystallographic B-factors measure how much each atom's electron density is smeared out, in Å². They rise in mobile loops and surface residues and fall in the buried interior. In AlphaFold models this column is repurposed to hold pLDDT instead.

Q: What if only a Cα trace is available?
A: P-SEA three-state annotation labe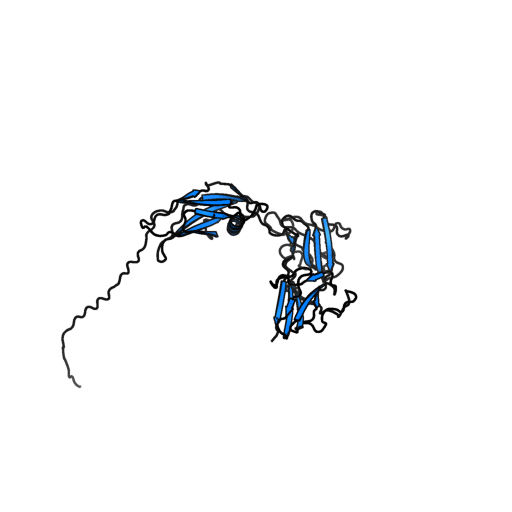ls each residue as helix, strand, or coil based purely on the geometry of the Cα trace. It serves as a fallback when the full backbone (and thus DSSP) is unavailable.

Q: What family and function is it annotated with?
A: Database cross-references. InterPro integrates a dozen domain/family signature databases into unified entries with residue-range hits. GO terms attach function/process/location labels with evidence codes. CATH codes position the fold in a four-level structural taxonomy. Organism is the NCBI-taxonomy species name.

Q: Are the domains correctly placed relative to each other?
A: Predicted Aligned Error (PAE) is an AlphaFold confidence matrix: entry (i, j) is the expected error in the position of residue j, in ångströms, when the prediction is superimposed on the true structure at residue i. Low PAE within a block of residues means that block is internally rigid and well-predicted; high PAE between two blocks means their relative placement is uncertain even if each block individually is confident.

Q: What do the diagnostic plots show?
A: Three diagnostic plots accompany the record. The Cα contact map visualizes the tertiary structure as a 2D adjacency matrix (8 Å cutoff, sequence-local contacts suppressed). The Ramachandran plot shows the distribution of backbone (φ, ψ) torsions, with points in the α and β basins reflecting secondary structure content. The PAE plot shows AlphaFold's inter-residue confidence as a color matrix.

Q: What is the amino-acid chain?
A: Primary structure: the covalent order of the twenty standard amino acids along the backbone. Two proteins with the same sequence will (almost always) fold to the same structure; two with 30% identity often share a fold but not the details.

Q: What do the rendered images show?
A: The six renders are orthographic views along the three Cartesian axes in both directions. Representation (cartoon, sticks, or surface) and color scheme (sequence-rainbow or by-chain) vary across proteins so the training set covers all the common visualization conventions.